Protein AF-0000000087550761 (afdb_homodimer)

Nearest PDB structures (foldseek):
  2ag8-assembly1_A  TM=9.146E-01  e=1.842E-23  Neisseria meningitidis MC58
  3tri-assembly1_B  TM=8.406E-01  e=4.790E-23  Coxiella burnetii
  5bsh-assembly1_D  TM=8.671E-01  e=1.490E-22  Medicago truncatula
  5bse-assembly1_A  TM=8.688E-01  e=3.439E-22  Medicago truncatula
  5bsh-assembly1_G  TM=8.599E-01  e=3.239E-22  Medicago truncatula

Radius of gyration: 27.33 Å; Cα contacts (8 Å, |Δi|>4): 1047; chains: 2; bounding box: 46×81×58 Å

Structure (mmCIF, N/CA/C/O backbone):
data_AF-0000000087550761-model_v1
#
loop_
_entity.id
_entity.type
_entity.pdbx_description
1 polymer 'Pyrroline-5-carboxylate reductase'
#
loop_
_atom_site.group_PDB
_atom_site.id
_atom_site.type_symbol
_atom_site.label_atom_id
_atom_site.label_alt_id
_atom_site.label_comp_id
_atom_site.label_asym_id
_atom_site.label_entity_id
_atom_site.label_seq_id
_atom_site.pdbx_PDB_ins_code
_atom_site.Cartn_x
_atom_site.Cartn_y
_atom_site.Cartn_z
_atom_site.occupancy
_atom_site.B_iso_or_equiv
_atom_site.auth_seq_id
_atom_site.auth_comp_id
_atom_site.auth_asym_id
_atom_site.auth_atom_id
_atom_site.pdbx_PDB_model_num
ATOM 1 N N . MET A 1 1 ? 1.512 35.625 -5.844 1 92 1 MET A N 1
ATOM 2 C CA . MET A 1 1 ? 1.341 35.438 -4.402 1 92 1 MET A CA 1
ATOM 3 C C . MET A 1 1 ? 2.684 35.219 -3.721 1 92 1 MET A C 1
ATOM 5 O O . MET A 1 1 ? 3.557 34.531 -4.277 1 92 1 MET A O 1
ATOM 9 N N . LYS A 1 2 ? 2.885 35.906 -2.559 1 97.19 2 LYS A N 1
ATOM 10 C CA . LYS A 1 2 ? 4.098 35.719 -1.771 1 97.19 2 LYS A CA 1
ATOM 11 C C . LYS A 1 2 ? 3.832 34.781 -0.583 1 97.19 2 LYS A C 1
ATOM 13 O O . LYS A 1 2 ? 2.846 34.969 0.137 1 97.19 2 LYS A O 1
ATOM 18 N N . ILE A 1 3 ? 4.785 33.75 -0.394 1 97.88 3 ILE A N 1
ATOM 19 C CA . ILE A 1 3 ? 4.59 32.781 0.663 1 97.88 3 ILE A CA 1
ATOM 20 C C . ILE A 1 3 ? 5.832 32.719 1.55 1 97.88 3 ILE A C 1
ATOM 22 O O . ILE A 1 3 ? 6.961 32.719 1.052 1 97.88 3 ILE A O 1
ATOM 26 N N . ALA A 1 4 ? 5.574 32.75 2.803 1 97.25 4 ALA A N 1
ATOM 27 C CA . ALA A 1 4 ? 6.641 32.531 3.773 1 97.25 4 ALA A CA 1
ATOM 28 C C . ALA A 1 4 ? 6.418 31.219 4.535 1 97.25 4 ALA A C 1
ATOM 30 O O . ALA A 1 4 ? 5.289 30.922 4.934 1 97.25 4 ALA A O 1
ATOM 31 N N . ILE A 1 5 ? 7.496 30.469 4.699 1 97.44 5 ILE A N 1
ATOM 32 C CA . ILE A 1 5 ? 7.441 29.219 5.445 1 97.44 5 ILE A CA 1
ATOM 33 C C . ILE A 1 5 ? 8.195 29.375 6.766 1 97.44 5 ILE A C 1
ATOM 35 O O . ILE A 1 5 ? 9.414 29.516 6.777 1 97.44 5 ILE A O 1
ATOM 39 N N . LEU A 1 6 ? 7.43 29.391 7.809 1 95.44 6 LEU A N 1
ATOM 40 C CA . LEU A 1 6 ? 8.047 29.375 9.133 1 95.44 6 LEU A CA 1
ATOM 41 C C . LEU A 1 6 ? 8.344 27.938 9.562 1 95.44 6 LEU A C 1
ATOM 43 O O . LEU A 1 6 ? 7.473 27.266 10.125 1 95.44 6 LEU A O 1
ATOM 47 N N . GLY A 1 7 ? 9.531 27.516 9.438 1 94.31 7 GLY A N 1
ATOM 48 C CA . GLY A 1 7 ? 9.938 26.125 9.625 1 94.31 7 GLY A CA 1
ATOM 49 C C . GLY A 1 7 ? 10.336 25.438 8.336 1 94.31 7 GLY A C 1
ATOM 50 O O . GLY A 1 7 ? 9.547 24.688 7.762 1 94.31 7 GLY A O 1
ATOM 51 N N . ALA A 1 8 ? 11.578 25.609 8.008 1 92.38 8 ALA A N 1
ATOM 52 C CA . ALA A 1 8 ? 12.094 25.016 6.773 1 92.38 8 ALA A CA 1
ATOM 53 C C . ALA A 1 8 ? 12.656 23.625 7.027 1 92.38 8 ALA A C 1
ATOM 55 O O . ALA A 1 8 ? 13.805 23.328 6.672 1 92.38 8 ALA A O 1
ATOM 56 N N . GLY A 1 9 ? 11.789 22.812 7.613 1 89.19 9 GLY A N 1
ATOM 57 C CA . GLY A 1 9 ? 12.094 21.406 7.766 1 89.19 9 GLY A CA 1
ATOM 58 C C . GLY A 1 9 ? 11.602 20.562 6.605 1 89.19 9 GLY A C 1
ATOM 59 O O . GLY A 1 9 ? 11.383 21.078 5.508 1 89.19 9 GLY A O 1
ATOM 60 N N . ASN A 1 10 ? 11.438 19.266 6.809 1 86.56 10 ASN A N 1
ATOM 61 C CA . ASN A 1 10 ? 11.055 18.344 5.742 1 86.56 10 ASN A CA 1
ATOM 62 C C . ASN A 1 10 ? 9.711 18.719 5.125 1 86.56 10 ASN A C 1
ATOM 64 O O . ASN A 1 10 ? 9.594 18.859 3.906 1 86.56 10 ASN A O 1
ATOM 68 N N . MET A 1 11 ? 8.75 18.953 5.977 1 90.5 11 MET A N 1
ATOM 69 C CA . MET A 1 11 ? 7.41 19.25 5.477 1 90.5 11 MET A CA 1
ATOM 70 C C . MET A 1 11 ? 7.367 20.625 4.824 1 90.5 11 MET A C 1
ATOM 72 O O . MET A 1 11 ? 6.777 20.797 3.754 1 90.5 11 MET A O 1
ATOM 76 N N . GLY A 1 12 ? 7.961 21.641 5.535 1 94.25 12 GLY A N 1
ATOM 77 C CA . GLY A 1 12 ? 8.008 22.969 4.949 1 94.25 12 GLY A CA 1
ATOM 78 C C . GLY A 1 12 ? 8.688 23 3.594 1 94.25 12 GLY A C 1
ATOM 79 O O . GLY A 1 12 ? 8.188 23.625 2.656 1 94.25 12 GLY A O 1
ATOM 80 N N . LEU A 1 13 ? 9.766 22.328 3.484 1 92.81 13 LEU A N 1
ATOM 81 C CA . LEU A 1 13 ? 10.508 22.297 2.229 1 92.81 13 LEU A CA 1
ATOM 82 C C . LEU A 1 13 ? 9.734 21.5 1.17 1 92.81 13 LEU A C 1
ATOM 84 O O . LEU A 1 13 ? 9.797 21.844 -0.017 1 92.81 13 LEU A O 1
ATOM 88 N N . SER A 1 14 ? 9.07 20.453 1.596 1 91.69 14 SER A N 1
ATOM 89 C CA . SER A 1 14 ? 8.258 19.656 0.676 1 91.69 14 SER A CA 1
ATOM 90 C C . SER A 1 14 ? 7.184 20.516 0.014 1 91.69 14 SER A C 1
ATOM 92 O O . SER A 1 14 ? 7.016 20.469 -1.207 1 91.69 14 SER A O 1
ATOM 94 N N . PHE A 1 15 ? 6.48 21.25 0.789 1 95.19 15 PHE A N 1
ATOM 95 C CA . PHE A 1 15 ? 5.473 22.156 0.25 1 95.19 15 PHE A CA 1
ATOM 96 C C . PHE A 1 15 ? 6.105 23.156 -0.702 1 95.19 15 PHE A C 1
ATOM 98 O O . PHE A 1 15 ? 5.602 23.391 -1.803 1 95.19 15 PHE A O 1
ATOM 105 N N . SER A 1 16 ? 7.211 23.719 -0.283 1 96.25 16 SER A N 1
ATOM 106 C CA . SER A 1 16 ? 7.914 24.703 -1.086 1 96.25 16 SER A CA 1
ATOM 107 C C . SER A 1 16 ? 8.305 24.141 -2.447 1 96.25 16 SER A C 1
ATOM 109 O O . SER A 1 16 ? 8.117 24.797 -3.475 1 96.25 16 SER A O 1
ATOM 111 N N . LYS A 1 17 ? 8.859 22.938 -2.42 1 95 17 LYS A N 1
ATOM 112 C CA . LYS A 1 17 ? 9.25 22.297 -3.666 1 95 17 LYS A CA 1
ATOM 113 C C . LYS A 1 17 ? 8.055 22.125 -4.598 1 95 17 LYS A C 1
ATOM 115 O O . LYS A 1 17 ? 8.156 22.359 -5.805 1 95 17 LYS A O 1
ATOM 120 N N . SER A 1 18 ? 6.996 21.672 -4.039 1 94.75 18 SER A N 1
ATOM 121 C CA . SER A 1 18 ? 5.789 21.453 -4.828 1 94.75 18 SER A CA 1
ATOM 122 C C . SER A 1 18 ? 5.27 22.75 -5.43 1 94.75 18 SER A C 1
ATOM 124 O O . SER A 1 18 ? 4.863 22.797 -6.59 1 94.75 18 SER A O 1
ATOM 126 N N . PHE A 1 19 ? 5.223 23.844 -4.621 1 96.44 19 PHE A N 1
ATOM 127 C CA . PHE A 1 19 ? 4.742 25.141 -5.09 1 96.44 19 PHE A CA 1
ATOM 128 C C . PHE A 1 19 ? 5.555 25.625 -6.285 1 96.44 19 PHE A C 1
ATOM 130 O O . PHE A 1 19 ? 5 26.156 -7.246 1 96.44 19 PHE A O 1
ATOM 137 N N . LEU A 1 20 ? 6.84 25.406 -6.207 1 96.12 20 LEU A N 1
ATOM 138 C CA . LEU A 1 20 ? 7.727 25.844 -7.277 1 96.12 20 LEU A CA 1
ATOM 139 C C . LEU A 1 20 ? 7.609 24.922 -8.492 1 96.12 20 LEU A C 1
ATOM 141 O O . LEU A 1 20 ? 7.57 25.391 -9.625 1 96.12 20 LEU A O 1
ATOM 145 N N . LYS A 1 21 ? 7.566 23.641 -8.227 1 94.5 21 LYS A N 1
ATOM 146 C CA . LYS A 1 21 ? 7.484 22.641 -9.281 1 94.5 21 LYS A CA 1
ATOM 147 C C . LYS A 1 21 ? 6.27 22.875 -10.18 1 94.5 21 LYS A C 1
ATOM 149 O O . LYS A 1 21 ? 6.363 22.766 -11.398 1 94.5 21 LYS A O 1
ATOM 154 N N . TYR A 1 22 ? 5.188 23.219 -9.609 1 94.44 22 TYR A N 1
ATOM 155 C CA . TYR A 1 22 ? 3.951 23.375 -10.367 1 94.44 22 TYR A CA 1
ATOM 156 C C . TYR A 1 22 ? 3.715 24.844 -10.703 1 94.44 22 TYR A C 1
ATOM 158 O O . TYR A 1 22 ? 2.607 25.234 -11.086 1 94.44 22 TYR A O 1
ATOM 166 N N . GLU A 1 23 ? 4.656 25.672 -10.453 1 95.5 23 GLU A N 1
ATOM 167 C CA . GLU A 1 23 ? 4.688 27.078 -10.828 1 95.5 23 GLU A CA 1
ATOM 168 C C . GLU A 1 23 ? 3.529 27.844 -10.195 1 95.5 23 GLU A C 1
ATOM 170 O O . GLU A 1 23 ? 2.904 28.688 -10.852 1 95.5 23 GLU A O 1
ATOM 175 N N . LEU A 1 24 ? 3.232 27.438 -9.016 1 95.62 24 LEU A N 1
ATOM 176 C CA . LEU A 1 24 ? 2.174 28.141 -8.297 1 95.62 24 LEU A CA 1
ATOM 177 C C . LEU A 1 24 ? 2.676 29.484 -7.777 1 95.62 24 LEU A C 1
ATOM 179 O O . LEU A 1 24 ? 1.883 30.406 -7.543 1 95.62 24 LEU A O 1
ATOM 183 N N . ILE A 1 25 ? 3.955 29.578 -7.543 1 96.38 25 ILE A N 1
ATOM 184 C CA . ILE A 1 25 ? 4.621 30.828 -7.195 1 96.38 25 ILE A CA 1
ATOM 185 C C . ILE A 1 25 ? 5.996 30.891 -7.855 1 96.38 25 ILE A C 1
ATOM 187 O O . ILE A 1 25 ? 6.547 29.844 -8.242 1 96.38 25 ILE A O 1
ATOM 191 N N . LYS A 1 26 ? 6.492 32.094 -7.953 1 97.19 26 LYS A N 1
ATOM 192 C CA . LYS A 1 26 ? 7.867 32.25 -8.414 1 97.19 26 LYS A CA 1
ATOM 193 C C . LYS A 1 26 ? 8.859 32.094 -7.262 1 97.19 26 LYS A C 1
ATOM 195 O O . LYS A 1 26 ? 8.523 32.375 -6.105 1 97.19 26 LYS A O 1
ATOM 200 N N . PRO A 1 27 ? 10.078 31.609 -7.613 1 97.75 27 PRO A N 1
ATOM 201 C CA . PRO A 1 27 ? 11.078 31.438 -6.562 1 97.75 27 PRO A CA 1
ATOM 202 C C . PRO A 1 27 ? 11.312 32.688 -5.738 1 97.75 27 PRO A C 1
ATOM 204 O O . PRO A 1 27 ? 11.516 32.625 -4.523 1 97.75 27 PRO A O 1
ATOM 207 N N . GLU A 1 28 ? 11.164 33.875 -6.375 1 97.44 28 GLU A N 1
ATOM 208 C CA . GLU A 1 28 ? 11.422 35.156 -5.707 1 97.44 28 GLU A CA 1
ATOM 209 C C . GLU A 1 28 ? 10.312 35.5 -4.711 1 97.44 28 GLU A C 1
ATOM 211 O O . GLU A 1 28 ? 10.477 36.375 -3.859 1 97.44 28 GLU A O 1
ATOM 216 N N . ASN A 1 29 ? 9.25 34.719 -4.859 1 98.06 29 ASN A N 1
ATOM 217 C CA . ASN A 1 29 ? 8.102 34.969 -3.992 1 98.06 29 ASN A CA 1
ATOM 218 C C . ASN A 1 29 ? 8.039 33.969 -2.836 1 98.06 29 ASN A C 1
ATOM 220 O O . ASN A 1 29 ? 7.039 33.906 -2.125 1 98.06 29 ASN A O 1
ATOM 224 N N . LEU A 1 30 ? 9.078 33.25 -2.652 1 98.12 30 LEU A N 1
ATOM 225 C CA . LEU A 1 30 ? 9.188 32.25 -1.58 1 98.12 30 LEU A CA 1
ATOM 226 C C . LEU A 1 30 ? 10.227 32.688 -0.553 1 98.12 30 LEU A C 1
ATOM 228 O O . LEU A 1 30 ? 11.359 33.031 -0.914 1 98.12 30 LEU A O 1
ATOM 232 N N . HIS A 1 31 ? 9.781 32.75 0.681 1 97.5 31 HIS A N 1
ATOM 233 C CA . HIS A 1 31 ? 10.664 33.062 1.802 1 97.5 31 HIS A CA 1
ATOM 234 C C . HIS A 1 31 ? 10.719 31.906 2.793 1 97.5 31 HIS A C 1
ATOM 236 O O . HIS A 1 31 ? 9.711 31.578 3.414 1 97.5 31 HIS A O 1
ATOM 242 N N . LEU A 1 32 ? 11.906 31.297 2.91 1 97.25 32 LEU A N 1
ATOM 243 C CA . LEU A 1 32 ? 12.109 30.156 3.807 1 97.25 32 LEU A CA 1
ATOM 244 C C . LEU A 1 32 ? 12.797 30.594 5.094 1 97.25 32 LEU A C 1
ATOM 246 O O . LEU A 1 32 ? 13.875 31.188 5.055 1 97.25 32 LEU A O 1
ATOM 250 N N . ILE A 1 33 ? 12.156 30.281 6.172 1 95.62 33 ILE A N 1
ATOM 251 C CA . ILE A 1 33 ? 12.664 30.703 7.477 1 95.62 33 ILE A CA 1
ATOM 252 C C . ILE A 1 33 ? 13.055 29.469 8.297 1 95.62 33 ILE A C 1
ATOM 254 O O . ILE A 1 33 ? 12.242 28.562 8.492 1 95.62 33 ILE A O 1
ATOM 258 N N . THR A 1 34 ? 14.281 29.391 8.781 1 94.25 34 THR A N 1
ATOM 259 C CA . THR A 1 34 ? 14.789 28.25 9.531 1 94.25 34 THR A CA 1
ATOM 260 C C . THR A 1 34 ? 15.312 28.688 10.898 1 94.25 34 THR A C 1
ATOM 262 O O . THR A 1 34 ? 15.586 29.875 11.109 1 94.25 34 THR A O 1
ATOM 265 N N . ARG A 1 35 ? 15.266 27.719 11.844 1 88 35 ARG A N 1
ATOM 266 C CA . ARG A 1 35 ? 15.844 28 13.156 1 88 35 ARG A CA 1
ATOM 267 C C . ARG A 1 35 ? 17.359 27.797 13.148 1 88 35 ARG A C 1
ATOM 269 O O . ARG A 1 35 ? 18.078 28.391 13.945 1 88 35 ARG A O 1
ATOM 276 N N . ASN A 1 36 ? 17.703 26.969 12.273 1 87.06 36 ASN A N 1
ATOM 277 C CA . ASN A 1 36 ? 19.094 26.547 12.258 1 87.06 36 ASN A CA 1
ATOM 278 C C . ASN A 1 36 ? 19.875 27.25 11.156 1 87.06 36 ASN A C 1
ATOM 280 O O . ASN A 1 36 ? 19.75 26.906 9.977 1 87.06 36 ASN A O 1
ATOM 284 N N . LYS A 1 37 ? 20.906 28 11.57 1 89.5 37 LYS A N 1
ATOM 285 C CA . LYS A 1 37 ? 21.734 28.734 10.617 1 89.5 37 LYS A CA 1
ATOM 286 C C . LYS A 1 37 ? 22.547 27.766 9.742 1 89.5 37 LYS A C 1
ATOM 288 O O . LYS A 1 37 ? 22.844 28.078 8.586 1 89.5 37 LYS A O 1
ATOM 293 N N . SER A 1 38 ? 22.828 26.641 10.328 1 90.88 38 SER A N 1
ATOM 294 C CA . SER A 1 38 ? 23.688 25.688 9.633 1 90.88 38 SER A CA 1
ATOM 295 C C . SER A 1 38 ? 22.984 25.078 8.43 1 90.88 38 SER A C 1
ATOM 297 O O . SER A 1 38 ? 23.641 24.516 7.539 1 90.88 38 SER A O 1
ATOM 299 N N . LYS A 1 39 ? 21.688 25.234 8.359 1 91.12 39 LYS A N 1
ATOM 300 C CA . LYS A 1 39 ? 20.938 24.625 7.266 1 91.12 39 LYS A CA 1
ATOM 301 C C . LYS A 1 39 ? 20.766 25.609 6.105 1 91.12 39 LYS A C 1
ATOM 303 O O . LYS A 1 39 ? 20.328 25.219 5.02 1 91.12 39 LYS A O 1
ATOM 308 N N . ILE A 1 40 ? 21.172 26.859 6.258 1 93.38 40 ILE A N 1
ATOM 309 C CA . ILE A 1 40 ? 20.891 27.922 5.293 1 93.38 40 ILE A CA 1
ATOM 310 C C . ILE A 1 40 ? 21.578 27.609 3.967 1 93.38 40 ILE A C 1
ATOM 312 O O . ILE A 1 40 ? 20.953 27.719 2.902 1 93.38 40 ILE A O 1
ATOM 316 N N . SER A 1 41 ? 22.781 27.188 4.086 1 93.75 41 SER A N 1
ATOM 317 C CA . SER A 1 41 ? 23.531 26.906 2.869 1 93.75 41 SER A CA 1
ATOM 318 C C . SER A 1 41 ? 22.875 25.781 2.068 1 93.75 41 SER A C 1
ATOM 320 O O . SER A 1 41 ? 22.703 25.906 0.853 1 93.75 41 SER A O 1
ATOM 322 N N . LYS A 1 42 ? 22.531 24.75 2.711 1 93.81 42 LYS A N 1
ATOM 323 C CA . LYS A 1 42 ? 21.906 23.609 2.053 1 93.81 42 LYS A CA 1
ATOM 324 C C . LYS A 1 42 ? 20.562 23.984 1.44 1 93.81 42 LYS A C 1
ATOM 326 O O . LYS A 1 42 ? 20.266 23.609 0.31 1 93.81 42 LYS A O 1
ATOM 331 N N . ILE A 1 43 ? 19.766 24.734 2.164 1 95.56 43 ILE A N 1
ATOM 332 C CA . ILE A 1 43 ? 18.453 25.156 1.692 1 95.56 43 ILE A CA 1
ATOM 333 C C . ILE A 1 43 ? 18.609 26.078 0.484 1 95.56 43 ILE A C 1
ATOM 335 O O . ILE A 1 43 ? 17.844 25.984 -0.481 1 95.56 43 ILE A O 1
ATOM 339 N N . SER A 1 44 ? 19.594 26.969 0.565 1 95.31 44 SER A N 1
ATOM 340 C CA . SER A 1 44 ? 19.844 27.922 -0.52 1 95.31 44 SER A CA 1
ATOM 341 C C . SER A 1 44 ? 20.203 27.188 -1.811 1 95.31 44 SER A C 1
ATOM 343 O O . SER A 1 44 ? 19.859 27.641 -2.904 1 95.31 44 SER A O 1
ATOM 345 N N . GLU A 1 45 ? 20.922 26.109 -1.646 1 95.31 45 GLU A N 1
ATOM 346 C CA . GLU A 1 45 ? 21.297 25.297 -2.805 1 95.31 45 GLU A CA 1
ATOM 347 C C . GLU A 1 45 ? 20.062 24.656 -3.438 1 95.31 45 GLU A C 1
ATOM 349 O O . GLU A 1 45 ? 19.969 24.547 -4.66 1 95.31 45 GLU A O 1
ATOM 354 N N . GLU A 1 46 ? 19.156 24.297 -2.619 1 94.31 46 GLU A N 1
ATOM 355 C CA . GLU A 1 46 ? 17.969 23.594 -3.088 1 94.31 46 GLU A CA 1
ATOM 356 C C . GLU A 1 46 ? 16.922 24.578 -3.627 1 94.31 46 GLU A C 1
ATOM 358 O O . GLU A 1 46 ? 16.109 24.219 -4.484 1 94.31 46 GLU A O 1
ATOM 363 N N . PHE A 1 47 ? 16.922 25.734 -3.107 1 96.81 47 PHE A N 1
ATOM 364 C CA . PHE A 1 47 ? 15.938 26.734 -3.484 1 96.81 47 PHE A CA 1
ATOM 365 C C . PHE A 1 47 ? 16.625 28.016 -3.949 1 96.81 47 PHE A C 1
ATOM 367 O O . PHE A 1 47 ? 16.469 29.078 -3.332 1 96.81 47 PHE A O 1
ATOM 374 N N . PRO A 1 48 ? 17.141 27.844 -5.191 1 94.19 48 PRO A N 1
ATOM 375 C CA . PRO A 1 48 ? 17.844 29.047 -5.688 1 94.19 48 PRO A CA 1
ATOM 376 C C . PRO A 1 48 ? 16.906 30.219 -5.945 1 94.19 48 PRO A C 1
ATOM 378 O O . PRO A 1 48 ? 15.789 30.016 -6.441 1 94.19 48 PRO A O 1
ATOM 381 N N . LYS A 1 49 ? 17.141 31.453 -5.562 1 95.81 49 LYS A N 1
ATOM 382 C CA . LYS A 1 49 ? 16.438 32.719 -5.812 1 95.81 49 LYS A CA 1
ATOM 383 C C . LYS A 1 49 ? 15.383 33 -4.738 1 95.81 49 LYS A C 1
ATOM 385 O O . LYS A 1 49 ? 14.75 34.031 -4.734 1 95.81 49 LYS A O 1
ATOM 390 N N . SER A 1 50 ? 15.156 31.969 -3.893 1 97.25 50 SER A N 1
ATOM 391 C CA . SER A 1 50 ? 14.258 32.188 -2.764 1 97.25 50 SER A CA 1
ATOM 392 C C . SER A 1 50 ? 14.984 32.875 -1.611 1 97.25 50 SER A C 1
ATOM 394 O O . SER A 1 50 ? 16.203 32.75 -1.468 1 97.25 50 SER A O 1
ATOM 396 N N . LYS A 1 51 ? 14.242 33.594 -0.885 1 96.31 51 LYS A N 1
ATOM 397 C CA . LYS A 1 51 ? 14.82 34.219 0.298 1 96.31 51 LYS A CA 1
ATOM 398 C C . LYS A 1 51 ? 14.906 33.25 1.46 1 96.31 51 LYS A C 1
ATOM 400 O O . LYS A 1 51 ? 13.977 32.469 1.7 1 96.31 51 LYS A O 1
ATOM 405 N N . ILE A 1 52 ? 16.062 33.219 2.066 1 96.06 52 ILE A N 1
ATOM 406 C CA . ILE A 1 52 ? 16.266 32.344 3.229 1 96.06 52 ILE A CA 1
ATOM 407 C C . ILE A 1 52 ? 16.75 33.188 4.414 1 96.06 52 ILE A C 1
ATOM 409 O O . ILE A 1 52 ? 17.672 33.969 4.281 1 96.06 52 ILE A O 1
ATOM 413 N N . SER A 1 53 ? 16.062 33.062 5.527 1 94.19 53 SER A N 1
ATOM 414 C CA . SER A 1 53 ? 16.453 33.812 6.73 1 94.19 53 SER A CA 1
ATOM 415 C C . SER A 1 53 ? 16.297 32.938 7.973 1 94.19 53 SER A C 1
ATOM 417 O O . SER A 1 53 ? 15.648 31.891 7.934 1 94.19 53 SER A O 1
ATOM 419 N N . THR A 1 54 ? 16.953 33.375 8.984 1 93.06 54 THR A N 1
ATOM 420 C CA . THR A 1 54 ? 16.688 32.781 10.289 1 93.06 54 THR A CA 1
ATOM 421 C C . THR A 1 54 ? 15.523 33.5 10.969 1 93.06 54 THR A C 1
ATOM 423 O O . THR A 1 54 ? 15.211 34.625 10.648 1 93.06 54 THR A O 1
ATOM 426 N N . PHE A 1 55 ? 14.961 32.75 11.859 1 89.69 55 PHE A N 1
ATOM 427 C CA . PHE A 1 55 ? 13.797 33.281 12.578 1 89.69 55 PHE A CA 1
ATOM 428 C C . PHE A 1 55 ? 14.117 34.594 13.273 1 89.69 55 PHE A C 1
ATOM 430 O O . PHE A 1 55 ? 13.312 35.531 13.258 1 89.69 55 PHE A O 1
ATOM 437 N N . GLU A 1 56 ? 15.32 34.75 13.797 1 87 56 GLU A N 1
ATOM 438 C CA . GLU A 1 56 ? 15.727 35.906 14.602 1 87 56 GLU A CA 1
ATOM 439 C C . GLU A 1 56 ? 15.938 37.156 13.727 1 87 56 GLU A C 1
ATOM 441 O O . GLU A 1 56 ? 15.844 38.281 14.203 1 87 56 GLU A O 1
ATOM 446 N N . GLU A 1 57 ? 16.094 36.938 12.547 1 89 57 GLU A N 1
ATOM 447 C CA . GLU A 1 57 ? 16.453 38.031 11.641 1 89 57 GLU A CA 1
ATOM 448 C C . GLU A 1 57 ? 15.195 38.688 11.062 1 89 57 GLU A C 1
ATOM 450 O O . GLU A 1 57 ? 15.281 39.75 10.43 1 89 57 GLU A O 1
ATOM 455 N N . ILE A 1 58 ? 14.109 38.125 11.336 1 90.06 58 ILE A N 1
ATOM 456 C CA . ILE A 1 58 ? 12.906 38.594 10.641 1 90.06 58 ILE A CA 1
ATOM 457 C C . ILE A 1 58 ? 12.297 39.75 11.406 1 90.06 58 ILE A C 1
ATOM 459 O O . ILE A 1 58 ? 11.945 39.625 12.586 1 90.06 58 ILE A O 1
ATOM 463 N N . GLU A 1 59 ? 12.125 40.875 10.75 1 87.69 59 GLU A N 1
ATOM 464 C CA . GLU A 1 59 ? 11.492 42.031 11.336 1 87.69 59 GLU A CA 1
ATOM 465 C C . GLU A 1 59 ? 10.156 42.344 10.664 1 87.69 59 GLU A C 1
ATOM 467 O O . GLU A 1 59 ? 9.297 43 11.242 1 87.69 59 GLU A O 1
ATOM 472 N N . ASP A 1 60 ? 10.133 41.969 9.477 1 88.88 60 ASP A N 1
ATOM 473 C CA . ASP A 1 60 ? 8.914 42.125 8.695 1 88.88 60 ASP A CA 1
ATOM 474 C C . ASP A 1 60 ? 8.719 40.969 7.711 1 88.88 60 ASP A C 1
ATOM 476 O O . ASP A 1 60 ? 9.688 40.5 7.121 1 88.88 60 ASP A O 1
ATOM 480 N N . LEU A 1 61 ? 7.531 40.531 7.734 1 89.81 61 LEU A N 1
ATOM 481 C CA . LEU A 1 61 ? 7.238 39.406 6.84 1 89.81 61 LEU A CA 1
ATOM 482 C C . LEU A 1 61 ? 6.305 39.844 5.715 1 89.81 61 LEU A C 1
ATOM 484 O O . LEU A 1 61 ? 5.09 39.938 5.91 1 89.81 61 LEU A O 1
ATOM 488 N N . ASP A 1 62 ? 6.859 40.125 4.57 1 90.94 62 ASP A N 1
ATOM 489 C CA . ASP A 1 62 ? 6.086 40.5 3.395 1 90.94 62 ASP A CA 1
ATOM 490 C C . ASP A 1 62 ? 5.578 39.281 2.648 1 90.94 62 ASP A C 1
ATOM 492 O O . ASP A 1 62 ? 6.145 38.875 1.627 1 90.94 62 ASP A O 1
ATOM 496 N N . ALA A 1 63 ? 4.559 38.656 3.127 1 95.81 63 ALA A N 1
ATOM 497 C CA . ALA A 1 63 ? 3.959 37.469 2.541 1 95.81 63 ALA A CA 1
ATOM 498 C C . ALA A 1 63 ? 2.436 37.5 2.602 1 95.81 63 ALA A C 1
ATOM 500 O O . ALA A 1 63 ? 1.868 38.094 3.529 1 95.81 63 ALA A O 1
ATOM 501 N N . ASN A 1 64 ? 1.799 37.031 1.575 1 96.69 64 ASN A N 1
ATOM 502 C CA . ASN A 1 64 ? 0.347 36.875 1.582 1 96.69 64 ASN A CA 1
ATOM 503 C C . ASN A 1 64 ? -0.095 35.688 2.439 1 96.69 64 ASN A C 1
ATOM 505 O O . ASN A 1 64 ? -1.161 35.719 3.057 1 96.69 64 ASN A O 1
ATOM 509 N N . LEU A 1 65 ? 0.702 34.688 2.432 1 97.62 65 LEU A N 1
ATOM 510 C CA . LEU A 1 65 ? 0.452 33.469 3.172 1 97.62 65 LEU A CA 1
ATOM 511 C C . LEU A 1 65 ? 1.67 33.062 4 1 97.62 65 LEU A C 1
ATOM 513 O O . LEU A 1 65 ? 2.795 33.062 3.494 1 97.62 65 LEU A O 1
ATOM 517 N N . VAL A 1 66 ? 1.424 32.844 5.25 1 97.31 66 VAL A N 1
ATOM 518 C CA . VAL A 1 66 ? 2.455 32.312 6.141 1 97.31 66 VAL A CA 1
ATOM 519 C C . VAL A 1 66 ? 2.121 30.875 6.535 1 97.31 66 VAL A C 1
ATOM 521 O O . VAL A 1 66 ? 1.066 30.609 7.121 1 97.31 66 VAL A O 1
ATOM 524 N N . ILE A 1 67 ? 2.996 29.953 6.188 1 98 67 ILE A N 1
ATOM 525 C CA . ILE A 1 67 ? 2.812 28.547 6.547 1 98 67 ILE A CA 1
ATOM 526 C C . ILE A 1 67 ? 3.629 28.219 7.793 1 98 67 ILE A C 1
ATOM 528 O O . ILE A 1 67 ? 4.848 28.406 7.812 1 98 67 ILE A O 1
ATOM 532 N N . ILE A 1 68 ? 2.945 27.812 8.781 1 97.5 68 ILE A N 1
ATOM 533 C CA . ILE A 1 68 ? 3.615 27.406 10.008 1 97.5 68 ILE A CA 1
ATOM 534 C C . ILE A 1 68 ? 3.906 25.906 9.953 1 97.5 68 ILE A C 1
ATOM 536 O O . ILE A 1 68 ? 2.996 25.078 10.094 1 97.5 68 ILE A O 1
ATOM 540 N N . ALA A 1 69 ? 5.145 25.594 9.828 1 96.38 69 ALA A N 1
ATOM 541 C CA . ALA A 1 69 ? 5.586 24.203 9.664 1 96.38 69 ALA A CA 1
ATOM 542 C C . ALA A 1 69 ? 6.633 23.828 10.703 1 96.38 69 ALA A C 1
ATOM 544 O O . ALA A 1 69 ? 7.66 23.234 10.375 1 96.38 69 ALA A O 1
ATOM 545 N N . VAL A 1 70 ? 6.414 24.172 11.938 1 93.81 70 VAL A N 1
ATOM 546 C CA . VAL A 1 70 ? 7.297 23.797 13.039 1 93.81 70 VAL A CA 1
ATOM 547 C C . VAL A 1 70 ? 6.684 22.641 13.82 1 93.81 70 VAL A C 1
ATOM 549 O O . VAL A 1 70 ? 5.512 22.297 13.633 1 93.81 70 VAL A O 1
ATOM 552 N N . LYS A 1 71 ? 7.457 22 14.648 1 90.69 71 LYS A N 1
ATOM 553 C CA . LYS A 1 71 ? 6.906 20.984 15.539 1 90.69 71 LYS A CA 1
ATOM 554 C C . LYS A 1 71 ? 5.922 21.609 16.531 1 90.69 71 LYS A C 1
ATOM 556 O O . LYS A 1 71 ? 6.137 22.719 17.016 1 90.69 71 LYS A O 1
ATOM 561 N N . PRO A 1 72 ? 4.902 20.844 16.859 1 93.38 72 PRO A N 1
ATOM 562 C CA . PRO A 1 72 ? 3.902 21.391 17.781 1 93.38 72 PRO A CA 1
ATOM 563 C C . PRO A 1 72 ? 4.508 21.844 19.094 1 93.38 72 PRO A C 1
ATOM 565 O O . PRO A 1 72 ? 4.125 22.891 19.625 1 93.38 72 PRO A O 1
ATOM 568 N N . GLN A 1 73 ? 5.5 21.172 19.547 1 89.69 73 GLN A N 1
ATOM 569 C CA . GLN A 1 73 ? 6.109 21.484 20.844 1 89.69 73 GLN A CA 1
ATOM 570 C C . GLN A 1 73 ? 6.898 22.781 20.781 1 89.69 73 GLN A C 1
ATOM 572 O O . GLN A 1 73 ? 7.16 23.406 21.812 1 89.69 73 GLN A O 1
ATOM 577 N N . ASP A 1 74 ? 7.25 23.172 19.625 1 91.44 74 ASP A N 1
ATOM 578 C CA . ASP A 1 74 ? 8.07 24.375 19.438 1 91.44 74 ASP A CA 1
ATOM 579 C C . ASP A 1 74 ? 7.199 25.594 19.172 1 91.44 74 ASP A C 1
ATOM 581 O O . ASP A 1 74 ? 7.688 26.734 19.188 1 91.44 74 ASP A O 1
ATOM 585 N N . PHE A 1 75 ? 5.914 25.438 18.984 1 94.94 75 PHE A N 1
ATOM 586 C CA . PHE A 1 75 ? 5.051 26.5 18.484 1 94.94 75 PHE A CA 1
ATOM 587 C C . PHE A 1 75 ? 4.93 27.625 19.516 1 94.94 75 PHE A C 1
ATOM 589 O O . PHE A 1 75 ? 4.961 28.797 19.172 1 94.94 75 PHE A O 1
ATOM 596 N N . SER A 1 76 ? 4.73 27.266 20.766 1 94.06 76 SER A N 1
ATOM 597 C CA . SER A 1 76 ? 4.59 28.281 21.797 1 94.06 76 SER A CA 1
ATOM 598 C C . SER A 1 76 ? 5.797 29.219 21.828 1 94.06 76 SER A C 1
ATOM 600 O O . SER A 1 76 ? 5.641 30.438 21.953 1 94.06 76 SER A O 1
ATOM 602 N N . TYR A 1 77 ? 6.926 28.578 21.75 1 92.81 77 TYR A N 1
ATOM 603 C CA . TYR A 1 77 ? 8.148 29.375 21.719 1 92.81 77 TYR A CA 1
ATOM 604 C C . TYR A 1 77 ? 8.18 30.281 20.5 1 92.81 77 TYR A C 1
ATOM 606 O O . TYR A 1 77 ? 8.508 31.469 20.594 1 92.81 77 TYR A O 1
ATOM 614 N N . VAL A 1 78 ? 7.852 29.766 19.344 1 93.19 78 VAL A N 1
ATOM 615 C CA . VAL A 1 78 ? 7.844 30.531 18.094 1 93.19 78 VAL A CA 1
ATOM 616 C C . VAL A 1 78 ? 6.863 31.688 18.203 1 93.19 78 VAL A C 1
ATOM 618 O O . VAL A 1 78 ? 7.211 32.844 17.906 1 93.19 78 VAL A O 1
ATOM 621 N N . ALA A 1 79 ? 5.707 31.469 18.688 1 94.62 79 ALA A N 1
ATOM 622 C CA . ALA A 1 79 ? 4.652 32.469 18.781 1 94.62 79 ALA A CA 1
ATOM 623 C C . ALA A 1 79 ? 5.062 33.594 19.734 1 94.62 79 ALA A C 1
ATOM 625 O O . ALA A 1 79 ? 4.762 34.781 19.469 1 94.62 79 ALA A O 1
ATOM 626 N N . LYS A 1 80 ? 5.805 33.281 20.75 1 93.06 80 LYS A N 1
ATOM 627 C CA . LYS A 1 80 ? 6.199 34.25 21.766 1 93.06 80 LYS A CA 1
ATOM 628 C C . LYS A 1 80 ? 7.359 35.125 21.281 1 93.06 80 LYS A C 1
ATOM 630 O O . LYS A 1 80 ? 7.578 36.219 21.781 1 93.06 80 LYS A O 1
ATOM 635 N N . ASN A 1 81 ? 8.047 34.562 20.312 1 91.69 81 ASN A N 1
ATOM 636 C CA . ASN A 1 81 ? 9.266 35.25 19.922 1 91.69 81 ASN A CA 1
ATOM 637 C C . ASN A 1 81 ? 9.141 35.844 18.516 1 91.69 81 ASN A C 1
ATOM 639 O O . ASN A 1 81 ? 10.141 36.25 17.922 1 91.69 81 ASN A O 1
ATOM 643 N N . ILE A 1 82 ? 7.992 35.75 18.016 1 88.94 82 ILE A N 1
ATOM 644 C CA . ILE A 1 82 ? 7.746 36.438 16.766 1 88.94 82 ILE A CA 1
ATOM 645 C C . ILE A 1 82 ? 7.832 37.938 16.984 1 88.94 82 ILE A C 1
ATOM 647 O O . ILE A 1 82 ? 7.148 38.5 17.844 1 88.94 82 ILE A O 1
ATOM 651 N N . ASN A 1 83 ? 8.688 38.625 16.141 1 85.06 83 ASN A N 1
ATOM 652 C CA . ASN A 1 83 ? 8.938 40.031 16.359 1 85.06 83 ASN A CA 1
ATOM 653 C C . ASN A 1 83 ? 8.398 40.875 15.195 1 85.06 83 ASN A C 1
ATOM 655 O O . ASN A 1 83 ? 8.891 41.969 14.945 1 85.06 83 ASN A O 1
ATOM 659 N N . PHE A 1 84 ? 7.52 40.312 14.461 1 87.44 84 PHE A N 1
ATOM 660 C CA . PHE A 1 84 ? 6.891 41.031 13.359 1 87.44 84 PHE A CA 1
ATOM 661 C C . PHE A 1 84 ? 5.371 40.906 13.438 1 87.44 84 PHE A C 1
ATOM 663 O O . PHE A 1 84 ? 4.84 39.906 13.875 1 87.44 84 PHE A O 1
ATOM 670 N N . PRO A 1 85 ? 4.77 41.969 12.984 1 87 85 PRO A N 1
ATOM 671 C CA . PRO A 1 85 ? 3.305 41.938 12.992 1 87 85 PRO A CA 1
ATOM 672 C C . PRO A 1 85 ? 2.734 41.188 11.789 1 87 85 PRO A C 1
ATOM 674 O O . PRO A 1 85 ? 3.305 41.219 10.703 1 87 85 PRO A O 1
ATOM 677 N N . PHE A 1 86 ? 1.61 40.5 12.07 1 92.38 86 PHE A N 1
ATOM 678 C CA . PHE A 1 86 ? 0.832 39.938 10.969 1 92.38 86 PHE A CA 1
ATOM 679 C C . PHE A 1 86 ? -0.097 41 10.391 1 92.38 86 PHE A C 1
ATOM 681 O O . PHE A 1 86 ? -0.724 41.781 11.133 1 92.38 86 PHE A O 1
ATOM 688 N N . ARG A 1 87 ? -0.053 41.094 9.141 1 92.06 87 ARG A N 1
ATOM 689 C CA . ARG A 1 87 ? -0.935 42.031 8.477 1 92.06 87 ARG A CA 1
ATOM 690 C C . ARG A 1 87 ? -2.361 41.5 8.398 1 92.06 87 ARG A C 1
ATOM 692 O O . ARG A 1 87 ? -2.574 40.281 8.375 1 92.06 87 ARG A O 1
ATOM 699 N N . GLU A 1 88 ? -3.309 42.406 8.32 1 90.94 88 GLU A N 1
ATOM 700 C CA . GLU A 1 88 ? -4.73 42.062 8.398 1 90.94 88 GLU A CA 1
ATOM 701 C C . GLU A 1 88 ? -5.129 41.062 7.32 1 90.94 88 GLU A C 1
ATOM 703 O O . GLU A 1 88 ? -5.93 40.156 7.57 1 90.94 88 GLU A O 1
ATOM 708 N N . ASN A 1 89 ? -4.598 41.156 6.156 1 90.75 89 ASN A N 1
ATOM 709 C CA . ASN A 1 89 ? -5.043 40.312 5.043 1 90.75 89 ASN A CA 1
ATOM 710 C C . ASN A 1 89 ? -4.145 39.094 4.863 1 90.75 89 ASN A C 1
ATOM 712 O O . ASN A 1 89 ? -4.375 38.281 3.971 1 90.75 89 ASN A O 1
ATOM 716 N N . GLN A 1 90 ? -3.186 38.969 5.719 1 95.06 90 GLN A N 1
ATOM 717 C CA . GLN A 1 90 ? -2.289 37.812 5.645 1 95.06 90 GLN A CA 1
ATOM 718 C C . GLN A 1 90 ? -2.977 36.562 6.141 1 95.06 90 GLN A C 1
ATOM 720 O O . GLN A 1 90 ? -3.705 36.594 7.137 1 95.06 90 GLN A O 1
ATOM 725 N N . MET A 1 91 ? -2.789 35.469 5.406 1 97.12 91 MET A N 1
ATOM 726 C CA . MET A 1 91 ? -3.35 34.188 5.805 1 97.12 91 MET A CA 1
ATOM 727 C C . MET A 1 91 ? -2.297 33.312 6.496 1 97.12 91 MET A C 1
ATOM 729 O O . MET A 1 91 ? -1.113 33.406 6.16 1 97.12 91 MET A O 1
ATOM 733 N N . ILE A 1 92 ? -2.781 32.531 7.449 1 98 92 ILE A N 1
ATOM 734 C CA . ILE A 1 92 ? -1.913 31.594 8.125 1 98 92 ILE A CA 1
ATOM 735 C C . ILE A 1 92 ? -2.373 30.156 7.82 1 98 92 ILE A C 1
ATOM 737 O O . ILE A 1 92 ? -3.557 29.844 7.949 1 98 92 ILE A O 1
ATOM 741 N N . LEU A 1 93 ? -1.493 29.359 7.32 1 98.5 93 LEU A N 1
ATOM 742 C CA . LEU A 1 93 ? -1.719 27.938 7.141 1 98.5 93 LEU A CA 1
ATOM 743 C C . LEU A 1 93 ? -0.844 27.125 8.094 1 98.5 93 LEU A C 1
ATOM 745 O O . LEU A 1 93 ? 0.385 27.172 8.008 1 98.5 93 LEU A O 1
ATOM 749 N N . SER A 1 94 ? -1.453 26.484 8.984 1 98.38 94 SER A N 1
ATOM 750 C CA . SER A 1 94 ? -0.711 25.609 9.898 1 98.38 94 SER A CA 1
ATOM 751 C C . SER A 1 94 ? -0.759 24.156 9.453 1 98.38 94 SER A C 1
ATOM 753 O O . SER A 1 94 ? -1.831 23.641 9.141 1 98.38 94 SER A O 1
ATOM 755 N N . ILE A 1 95 ? 0.386 23.531 9.469 1 97.19 95 ILE A N 1
ATOM 756 C CA . ILE A 1 95 ? 0.422 22.094 9.18 1 97.19 95 ILE A CA 1
ATOM 757 C C . ILE A 1 95 ? 0.948 21.344 10.398 1 97.19 95 ILE A C 1
ATOM 759 O O . ILE A 1 95 ? 1.555 20.281 10.258 1 97.19 95 ILE A O 1
ATOM 763 N N . MET A 1 96 ? 0.781 21.938 11.594 1 95.12 96 MET A N 1
ATOM 764 C CA . MET A 1 96 ? 1.228 21.328 12.844 1 95.12 96 MET A CA 1
ATOM 765 C C . MET A 1 96 ? 0.207 20.312 13.352 1 95.12 96 MET A C 1
ATOM 767 O O . MET A 1 96 ? -1 20.547 13.273 1 95.12 96 MET A O 1
ATOM 771 N N . ALA A 1 97 ? 0.712 19.234 13.898 1 93.5 97 ALA A N 1
ATOM 772 C CA . ALA A 1 97 ? -0.155 18.234 14.516 1 93.5 97 ALA A CA 1
ATOM 773 C C . ALA A 1 97 ? -0.718 18.734 15.844 1 93.5 97 ALA A C 1
ATOM 775 O O . ALA A 1 97 ? 0.019 19.266 16.672 1 93.5 97 ALA A O 1
ATOM 776 N N . GLY A 1 98 ? -2.012 18.703 15.961 1 94.5 98 GLY A N 1
ATOM 777 C CA . GLY A 1 98 ? -2.648 18.812 17.266 1 94.5 98 GLY A CA 1
ATOM 778 C C . GLY A 1 98 ? -2.943 20.234 17.688 1 94.5 98 GLY A C 1
ATOM 779 O O . GLY A 1 98 ? -3.682 20.469 18.641 1 94.5 98 GLY A O 1
ATOM 780 N N . ILE A 1 99 ? -2.373 21.281 17.016 1 96.19 99 ILE A N 1
ATOM 781 C CA . ILE A 1 99 ? -2.564 22.672 17.422 1 96.19 99 ILE A CA 1
ATOM 782 C C . ILE A 1 99 ? -3.83 23.234 16.781 1 96.19 99 ILE A C 1
ATOM 784 O O . ILE A 1 99 ? -3.881 23.422 15.562 1 96.19 99 ILE A O 1
ATOM 788 N N . LYS A 1 100 ? -4.777 23.594 17.547 1 97.44 100 LYS A N 1
ATOM 789 C CA . LYS A 1 100 ? -6.086 24 17.062 1 97.44 100 LYS A CA 1
ATOM 790 C C . LYS A 1 100 ? -6.043 25.438 16.531 1 97.44 100 LYS A C 1
ATOM 792 O O . LYS A 1 100 ? -5.156 26.203 16.875 1 97.44 100 LYS A O 1
ATOM 797 N N . ILE A 1 101 ? -7.023 25.719 15.766 1 98 101 ILE A N 1
ATOM 798 C CA . ILE A 1 101 ? -7.156 27.031 15.148 1 98 101 ILE A CA 1
ATOM 799 C C . ILE A 1 101 ? -7.23 28.109 16.219 1 98 101 ILE A C 1
ATOM 801 O O . ILE A 1 101 ? -6.516 29.125 16.156 1 98 101 ILE A O 1
ATOM 805 N N . GLU A 1 102 ? -8.039 27.891 17.219 1 97.69 102 GLU A N 1
ATOM 806 C CA . GLU A 1 102 ? -8.234 28.875 18.266 1 97.69 102 GLU A CA 1
ATOM 807 C C . GLU A 1 102 ? -6.922 29.203 18.969 1 97.69 102 GLU A C 1
ATOM 809 O O . GLU A 1 102 ? -6.641 30.375 19.25 1 97.69 102 GLU A O 1
ATOM 814 N N . LYS A 1 103 ? -6.168 28.203 19.266 1 97 103 LYS A N 1
ATOM 815 C CA . LYS A 1 103 ? -4.879 28.406 19.922 1 97 103 LYS A CA 1
ATOM 816 C C . LYS A 1 103 ? -3.943 29.234 19.047 1 97 103 LYS A C 1
ATOM 818 O O . LYS A 1 103 ? -3.252 30.125 19.531 1 97 103 LYS A O 1
ATOM 823 N N . ILE A 1 104 ? -3.896 28.938 17.766 1 97.69 104 ILE A N 1
ATOM 824 C CA . ILE A 1 104 ? -3.057 29.672 16.828 1 97.69 104 ILE A CA 1
ATOM 825 C C . ILE A 1 104 ? -3.512 31.125 16.75 1 97.69 104 ILE A C 1
ATOM 827 O O . ILE A 1 104 ? -2.691 32.031 16.844 1 97.69 104 ILE A O 1
ATOM 831 N N . GLN A 1 105 ? -4.816 31.328 16.641 1 97.5 105 GLN A N 1
ATOM 832 C CA . GLN A 1 105 ? -5.375 32.688 16.594 1 97.5 105 GLN A CA 1
ATOM 833 C C . GLN A 1 105 ? -5.012 33.469 17.844 1 97.5 105 GLN A C 1
ATOM 835 O O . GLN A 1 105 ? -4.645 34.656 17.75 1 97.5 105 GLN A O 1
ATOM 840 N N . THR A 1 106 ? -5.105 32.812 18.938 1 96.69 106 THR A N 1
ATOM 841 C CA . THR A 1 106 ? -4.855 33.469 20.203 1 96.69 106 THR A CA 1
ATOM 842 C C . THR A 1 106 ? -3.381 33.844 20.359 1 96.69 106 THR A C 1
ATOM 844 O O . THR A 1 106 ? -3.041 34.969 20.641 1 96.69 106 THR A O 1
ATOM 847 N N . LEU A 1 107 ? -2.533 32.875 20.109 1 95.81 107 LEU A N 1
ATOM 848 C CA . LEU A 1 107 ? -1.106 33.094 20.344 1 95.81 107 LEU A CA 1
ATOM 849 C C . LEU A 1 107 ? -0.528 34.062 19.328 1 95.81 107 LEU A C 1
ATOM 851 O O . LEU A 1 107 ? 0.386 34.844 19.641 1 95.81 107 LEU A O 1
ATOM 855 N N . LEU A 1 108 ? -1.065 34.094 18.141 1 95.94 108 LEU A N 1
ATOM 856 C CA . LEU A 1 108 ? -0.537 34.969 17.109 1 95.94 108 LEU A CA 1
ATOM 857 C C . LEU A 1 108 ? -1.382 36.25 16.984 1 95.94 108 LEU A C 1
ATOM 859 O O . LEU A 1 108 ? -1.034 37.156 16.219 1 95.94 108 LEU A O 1
ATOM 863 N N . ASN A 1 109 ? -2.463 36.312 17.672 1 95.69 109 ASN A N 1
ATOM 864 C CA . ASN A 1 109 ? -3.412 37.406 17.594 1 95.69 109 ASN A CA 1
ATOM 865 C C . ASN A 1 109 ? -3.814 37.719 16.156 1 95.69 109 ASN A C 1
ATOM 867 O O . ASN A 1 109 ? -3.689 38.875 15.703 1 95.69 109 ASN A O 1
ATOM 871 N N . HIS A 1 110 ? -4.27 36.688 15.523 1 97.06 110 HIS A N 1
ATOM 872 C CA . HIS A 1 110 ? -4.633 36.781 14.109 1 97.06 110 HIS A CA 1
ATOM 873 C C . HIS A 1 110 ? -5.797 35.875 13.773 1 97.06 110 HIS A C 1
ATOM 875 O O . HIS A 1 110 ? -5.762 34.688 14.094 1 97.06 110 HIS A O 1
ATOM 881 N N . PRO A 1 111 ? -6.793 36.312 13.016 1 97.12 111 PRO A N 1
ATOM 882 C CA . PRO A 1 111 ? -8.031 35.562 12.883 1 97.12 111 PRO A CA 1
ATOM 883 C C . PRO A 1 111 ? -8.008 34.594 11.688 1 97.12 111 PRO A C 1
ATOM 885 O O . PRO A 1 111 ? -8.742 33.625 11.664 1 97.12 111 PRO A O 1
ATOM 888 N N . LEU A 1 112 ? -7.277 34.875 10.625 1 97.88 112 LEU A N 1
ATOM 889 C CA . LEU A 1 112 ? -7.355 34.125 9.367 1 97.88 112 LEU A CA 1
ATOM 890 C C . LEU A 1 112 ? -6.418 32.938 9.383 1 97.88 112 LEU A C 1
ATOM 892 O O . LEU A 1 112 ? -5.324 33 8.812 1 97.88 112 LEU A O 1
ATOM 896 N N . VAL A 1 113 ? -6.922 31.828 9.938 1 98.44 113 VAL A N 1
ATOM 897 C CA . VAL A 1 113 ? -6.105 30.625 10.125 1 98.44 113 VAL A CA 1
ATOM 898 C C . VAL A 1 113 ? -6.766 29.438 9.43 1 98.44 113 VAL A C 1
ATOM 900 O O . VAL A 1 113 ? -7.961 29.203 9.602 1 98.44 113 VAL A O 1
ATOM 903 N N . VAL A 1 114 ? -6.027 28.797 8.586 1 98.69 114 VAL A N 1
ATOM 904 C CA . VAL A 1 114 ? -6.371 27.484 8.055 1 98.69 114 VAL A CA 1
ATOM 905 C C . VAL A 1 114 ? -5.488 26.422 8.695 1 98.69 114 VAL A C 1
ATOM 907 O O . VAL A 1 114 ? -4.285 26.609 8.859 1 98.69 114 VAL A O 1
ATOM 910 N N . ARG A 1 115 ? -6.082 25.359 9.18 1 98.5 115 ARG A N 1
ATOM 911 C CA . ARG A 1 115 ? -5.359 24.234 9.758 1 98.5 115 ARG A CA 1
ATOM 912 C C . ARG A 1 115 ? -5.387 23.031 8.82 1 98.5 115 ARG A C 1
ATOM 914 O O . ARG A 1 115 ? -6.449 22.625 8.336 1 98.5 115 ARG A O 1
ATOM 921 N N . ALA A 1 116 ? -4.223 22.516 8.523 1 98.38 116 ALA A N 1
ATOM 922 C CA . ALA A 1 116 ? -4.094 21.359 7.641 1 98.38 116 ALA A CA 1
ATOM 923 C C . ALA A 1 116 ? -3.229 20.281 8.273 1 98.38 116 ALA A C 1
ATOM 925 O O . ALA A 1 116 ? -2.305 20.578 9.031 1 98.38 116 ALA A O 1
ATOM 926 N N . MET A 1 117 ? -3.592 19.062 7.984 1 98.06 117 MET A N 1
ATOM 927 C CA . MET A 1 117 ? -2.803 17.906 8.43 1 98.06 117 MET A CA 1
ATOM 928 C C . MET A 1 117 ? -2.342 17.078 7.242 1 98.06 117 MET A C 1
ATOM 930 O O . MET A 1 117 ? -3.025 16.125 6.84 1 98.06 117 MET A O 1
ATOM 934 N N . PRO A 1 118 ? -1.149 17.328 6.781 1 97.5 118 PRO A N 1
ATOM 935 C CA . PRO A 1 118 ? -0.583 16.547 5.688 1 97.5 118 PRO A CA 1
ATOM 936 C C . PRO A 1 118 ? 0.113 15.273 6.18 1 97.5 118 PRO A C 1
ATOM 938 O O . PRO A 1 118 ? 0.205 15.039 7.387 1 97.5 118 PRO A O 1
ATOM 941 N N . ASN A 1 119 ? 0.454 14.422 5.238 1 96.88 119 ASN A N 1
ATOM 942 C CA . ASN A 1 119 ? 1.321 13.281 5.539 1 96.88 119 ASN A CA 1
ATOM 943 C C . ASN A 1 119 ? 2.584 13.305 4.68 1 96.88 119 ASN A C 1
ATOM 945 O O . ASN A 1 119 ? 2.699 14.109 3.756 1 96.88 119 ASN A O 1
ATOM 949 N N . SER A 1 120 ? 3.545 12.555 5.02 1 95.06 120 SER A N 1
ATOM 950 C CA . SER A 1 120 ? 4.906 12.664 4.504 1 95.06 120 SER A CA 1
ATOM 951 C C . SER A 1 120 ? 4.941 12.438 2.996 1 95.06 120 SER A C 1
ATOM 953 O O . SER A 1 120 ? 5.758 13.039 2.293 1 95.06 120 SER A O 1
ATOM 955 N N . PRO A 1 121 ? 4.109 11.672 2.406 1 96.62 121 PRO A N 1
ATOM 956 C CA . PRO A 1 121 ? 4.191 11.477 0.958 1 96.62 121 PRO A CA 1
ATOM 957 C C . PRO A 1 121 ? 3.957 12.758 0.17 1 96.62 121 PRO A C 1
ATOM 959 O O . PRO A 1 121 ? 4.164 12.789 -1.045 1 96.62 121 PRO A O 1
ATOM 962 N N . THR A 1 122 ? 3.557 13.82 0.863 1 94.81 122 THR A N 1
ATOM 963 C CA . THR A 1 122 ? 3.502 15.133 0.232 1 94.81 122 THR A CA 1
ATOM 964 C C . THR A 1 122 ? 4.855 15.5 -0.37 1 94.81 122 THR A C 1
ATOM 966 O O . THR A 1 122 ? 4.922 16.25 -1.35 1 94.81 122 THR A O 1
ATOM 969 N N . LEU A 1 123 ? 5.859 14.93 0.169 1 89.5 123 LEU A N 1
ATOM 970 C CA . LEU A 1 123 ? 7.219 15.156 -0.307 1 89.5 123 LEU A CA 1
ATOM 971 C C . LEU A 1 123 ? 7.344 14.805 -1.786 1 89.5 123 LEU A C 1
ATOM 973 O O . LEU A 1 123 ? 8.203 15.336 -2.486 1 89.5 123 LEU A O 1
ATOM 977 N N . LEU A 1 124 ? 6.453 13.898 -2.287 1 91.69 124 LEU A N 1
ATOM 978 C CA . LEU A 1 124 ? 6.492 13.43 -3.668 1 91.69 124 LEU A CA 1
ATOM 979 C C . LEU A 1 124 ? 5.266 13.898 -4.438 1 91.69 124 LEU A C 1
ATOM 981 O O . LEU A 1 124 ? 5.062 13.516 -5.59 1 91.69 124 LEU A O 1
ATOM 985 N N . GLY A 1 125 ? 4.527 14.672 -3.787 1 92.5 125 GLY A N 1
ATOM 986 C CA . GLY A 1 125 ? 3.277 15.086 -4.406 1 92.5 125 GLY A CA 1
ATOM 987 C C . GLY A 1 125 ? 2.209 14.008 -4.375 1 92.5 125 GLY A C 1
ATOM 988 O O . GLY A 1 125 ? 1.261 14.047 -5.16 1 92.5 125 GLY A O 1
ATOM 989 N N . MET A 1 126 ? 2.344 13.031 -3.514 1 94.69 126 MET A N 1
ATOM 990 C CA . MET A 1 126 ? 1.423 11.898 -3.424 1 94.69 126 MET A CA 1
ATOM 991 C C . MET A 1 126 ? 0.783 11.828 -2.041 1 94.69 126 MET A C 1
ATOM 993 O O . MET A 1 126 ? 0.417 10.742 -1.578 1 94.69 126 MET A O 1
ATOM 997 N N . GLY A 1 127 ? 0.75 12.953 -1.408 1 97.12 127 GLY A N 1
ATOM 998 C CA . GLY A 1 127 ? 0.216 13.008 -0.057 1 97.12 127 GLY A CA 1
ATOM 999 C C . GLY A 1 127 ? -1.294 13.148 -0.018 1 97.12 127 GLY A C 1
ATOM 1000 O O . GLY A 1 127 ? -1.949 13.164 -1.062 1 97.12 127 GLY A O 1
ATOM 1001 N N . ILE A 1 128 ? -1.81 13.094 1.114 1 98.25 128 ILE A N 1
ATOM 1002 C CA . ILE A 1 128 ? -3.193 13.445 1.41 1 98.25 128 ILE A CA 1
ATOM 1003 C C . ILE A 1 128 ? -3.238 14.383 2.619 1 98.25 128 ILE A C 1
ATOM 1005 O O . ILE A 1 128 ? -2.49 14.195 3.582 1 98.25 128 ILE A O 1
ATOM 1009 N N . THR A 1 129 ? -4.035 15.414 2.477 1 98.5 129 THR A N 1
ATOM 1010 C CA . THR A 1 129 ? -4.102 16.453 3.5 1 98.5 129 THR A CA 1
ATOM 1011 C C . THR A 1 129 ? -5.547 16.75 3.881 1 98.5 129 THR A C 1
ATOM 1013 O O . THR A 1 129 ? -6.363 17.094 3.023 1 98.5 129 THR A O 1
ATOM 1016 N N . GLY A 1 130 ? -5.898 16.484 5.168 1 98.69 130 GLY A N 1
ATOM 1017 C CA . GLY A 1 130 ? -7.129 17.062 5.695 1 98.69 130 GLY A CA 1
ATOM 1018 C C . GLY A 1 130 ? -6.965 18.484 6.191 1 98.69 130 GLY A C 1
ATOM 1019 O O . GLY A 1 130 ? -5.945 18.812 6.797 1 98.69 130 GLY A O 1
ATOM 1020 N N . TYR A 1 131 ? -7.945 19.375 5.891 1 98.69 131 TYR A N 1
ATOM 1021 C CA . TYR A 1 131 ? -7.789 20.734 6.363 1 98.69 131 TYR A CA 1
ATOM 1022 C C . TYR A 1 131 ? -9.141 21.375 6.676 1 98.69 131 TYR A C 1
ATOM 1024 O O . TYR A 1 131 ? -10.18 20.844 6.273 1 98.69 131 TYR A O 1
ATOM 1032 N N . THR A 1 132 ? -9.117 22.328 7.469 1 98.44 132 THR A N 1
ATOM 1033 C CA . THR A 1 132 ? -10.281 23.141 7.812 1 98.44 132 THR A CA 1
ATOM 1034 C C . THR A 1 132 ? -9.875 24.609 8.016 1 98.44 132 THR A C 1
ATOM 1036 O O . THR A 1 132 ? -8.695 24.953 7.918 1 98.44 132 THR A O 1
ATOM 1039 N N . ALA A 1 133 ? -10.898 25.5 8.172 1 98.31 133 ALA A N 1
ATOM 1040 C CA . ALA A 1 133 ? -10.609 26.922 8.203 1 98.31 133 ALA A CA 1
ATOM 1041 C C . ALA A 1 133 ? -11.375 27.625 9.32 1 98.31 133 ALA A C 1
ATOM 1043 O O . ALA A 1 133 ? -12.469 27.188 9.688 1 98.31 133 ALA A O 1
ATOM 1044 N N . ALA A 1 134 ? -10.727 28.656 9.852 1 97.88 134 ALA A N 1
ATOM 1045 C CA . ALA A 1 134 ? -11.406 29.531 10.805 1 97.88 134 ALA A CA 1
ATOM 1046 C C . ALA A 1 134 ? -12.57 30.266 10.141 1 97.88 134 ALA A C 1
ATOM 1048 O O . ALA A 1 134 ? -12.648 30.344 8.914 1 97.88 134 ALA A O 1
ATOM 1049 N N . GLU A 1 135 ? -13.492 30.703 11.008 1 95.19 135 GLU A N 1
ATOM 1050 C CA . GLU A 1 135 ? -14.555 31.562 10.5 1 95.19 135 GLU A CA 1
ATOM 1051 C C . GLU A 1 135 ? -13.984 32.844 9.906 1 95.19 135 GLU A C 1
ATOM 1053 O O . GLU A 1 135 ? -12.93 33.312 10.336 1 95.19 135 GLU A O 1
ATOM 1058 N N . GLY A 1 136 ? -14.594 33.375 8.867 1 93.81 136 GLY A N 1
ATOM 1059 C CA . GLY A 1 136 ? -14.203 34.656 8.312 1 93.81 136 GLY A CA 1
ATOM 1060 C C . GLY A 1 136 ? -13.336 34.531 7.074 1 93.81 136 GLY A C 1
ATOM 1061 O O . GLY A 1 136 ? -13.102 35.531 6.379 1 93.81 136 GLY A O 1
ATOM 1062 N N . ILE A 1 137 ? -12.891 33.344 6.828 1 95.38 137 ILE A N 1
ATOM 1063 C CA . ILE A 1 137 ? -12.117 33.125 5.613 1 95.38 137 ILE A CA 1
ATOM 1064 C C . ILE A 1 137 ? -13.055 33 4.414 1 95.38 137 ILE A C 1
ATOM 1066 O O . ILE A 1 137 ? -14.016 32.219 4.434 1 95.38 137 ILE A O 1
ATOM 1070 N N . SER A 1 138 ? -12.75 33.781 3.383 1 94.94 138 SER A N 1
ATOM 1071 C CA . SER A 1 138 ? -13.617 33.812 2.209 1 94.94 138 SER A CA 1
ATOM 1072 C C . SER A 1 138 ? -13.422 32.562 1.356 1 94.94 138 SER A C 1
ATOM 1074 O O . SER A 1 138 ? -12.398 31.875 1.465 1 94.94 138 SER A O 1
ATOM 1076 N N . PHE A 1 139 ? -14.414 32.375 0.54 1 94.75 139 PHE A N 1
ATOM 1077 C CA . PHE A 1 139 ? -14.352 31.234 -0.383 1 94.75 139 PHE A CA 1
ATOM 1078 C C . PHE A 1 139 ? -13.148 31.359 -1.311 1 94.75 139 PHE A C 1
ATOM 1080 O O . PHE A 1 139 ? -12.453 30.375 -1.568 1 94.75 139 PHE A O 1
ATOM 1087 N N . SER A 1 140 ? -12.953 32.531 -1.783 1 95.12 140 SER A N 1
ATOM 1088 C CA . SER A 1 140 ? -11.836 32.75 -2.693 1 95.12 140 SER A CA 1
ATOM 1089 C C . SER A 1 140 ? -10.5 32.469 -2.02 1 95.12 140 SER A C 1
ATOM 1091 O O . SER A 1 140 ? -9.602 31.891 -2.633 1 95.12 140 SER A O 1
ATOM 1093 N N . GLN A 1 141 ? -10.367 32.875 -0.774 1 94.94 141 GLN A N 1
ATOM 1094 C CA . GLN A 1 141 ? -9.156 32.625 -0.009 1 94.94 141 GLN A CA 1
ATOM 1095 C C . GLN A 1 141 ? -8.961 31.109 0.209 1 94.94 141 GLN A C 1
ATOM 1097 O O . GLN A 1 141 ? -7.855 30.594 0.062 1 94.94 141 GLN A O 1
ATOM 1102 N N . LEU A 1 142 ? -10.047 30.5 0.452 1 96.75 142 LEU A N 1
ATOM 1103 C CA . LEU A 1 142 ? -9.992 29.062 0.747 1 96.75 142 LEU A CA 1
ATOM 1104 C C . LEU A 1 142 ? -9.641 28.266 -0.502 1 96.75 142 LEU A C 1
ATOM 1106 O O . LEU A 1 142 ? -8.898 27.281 -0.425 1 96.75 142 LEU A O 1
ATOM 1110 N N . ILE A 1 143 ? -10.117 28.625 -1.606 1 96.56 143 ILE A N 1
ATOM 1111 C CA . ILE A 1 143 ? -9.836 27.953 -2.869 1 96.56 143 ILE A CA 1
ATOM 1112 C C . ILE A 1 143 ? -8.344 28.062 -3.191 1 96.56 143 ILE A C 1
ATOM 1114 O O . ILE A 1 143 ? -7.746 27.141 -3.734 1 96.56 143 ILE A O 1
ATOM 1118 N N . ASN A 1 144 ? -7.785 29.219 -2.91 1 95.44 144 ASN A N 1
ATOM 1119 C CA . ASN A 1 144 ? -6.355 29.406 -3.133 1 95.44 144 ASN A CA 1
ATOM 1120 C C . ASN A 1 144 ? -5.531 28.453 -2.27 1 95.44 144 ASN A C 1
ATOM 1122 O O . ASN A 1 144 ? -4.539 27.891 -2.734 1 95.44 144 ASN A O 1
ATOM 1126 N N . ILE A 1 145 ? -5.957 28.281 -1.014 1 97 145 ILE A N 1
ATOM 1127 C CA . ILE A 1 145 ? -5.277 27.359 -0.111 1 97 145 ILE A CA 1
ATOM 1128 C C . ILE A 1 145 ? -5.418 25.938 -0.632 1 97 145 ILE A C 1
ATOM 1130 O O . ILE A 1 145 ? -4.449 25.172 -0.635 1 97 145 ILE A O 1
ATOM 1134 N N . GLU A 1 146 ? -6.566 25.625 -1.06 1 97.69 146 GLU A N 1
ATOM 1135 C CA . GLU A 1 146 ? -6.824 24.281 -1.597 1 97.69 146 GLU A CA 1
ATOM 1136 C C . GLU A 1 146 ? -5.941 24 -2.807 1 97.69 146 GLU A C 1
ATOM 1138 O O . GLU A 1 146 ? -5.426 22.891 -2.953 1 97.69 146 GLU A O 1
ATOM 1143 N N . ARG A 1 147 ? -5.816 24.953 -3.627 1 96.69 147 ARG A N 1
ATOM 1144 C CA . ARG A 1 147 ? -4.961 24.812 -4.801 1 96.69 147 ARG A CA 1
ATOM 1145 C C . ARG A 1 147 ? -3.521 24.5 -4.395 1 96.69 147 ARG A C 1
ATOM 1147 O O . ARG A 1 147 ? -2.869 23.641 -4.996 1 96.69 147 ARG A O 1
ATOM 1154 N N . LEU A 1 148 ? -3.072 25.188 -3.393 1 96.94 148 LEU A N 1
ATOM 1155 C CA . LEU A 1 148 ? -1.72 24.969 -2.895 1 96.94 148 LEU A CA 1
ATOM 1156 C C . LEU A 1 148 ? -1.587 23.562 -2.318 1 96.94 148 LEU A C 1
ATOM 1158 O O . LEU A 1 148 ? -0.64 22.828 -2.643 1 96.94 148 LEU A O 1
ATOM 1162 N N . LEU A 1 149 ? -2.584 23.156 -1.52 1 97.81 149 LEU A N 1
ATOM 1163 C CA . LEU A 1 149 ? -2.549 21.844 -0.888 1 97.81 149 LEU A CA 1
ATOM 1164 C C . LEU A 1 149 ? -2.627 20.734 -1.934 1 97.81 149 LEU A C 1
ATOM 1166 O O . LEU A 1 149 ? -1.939 19.719 -1.82 1 97.81 149 LEU A O 1
ATOM 1170 N N . ASN A 1 150 ? -3.365 20.969 -2.984 1 96.88 150 ASN A N 1
ATOM 1171 C CA . ASN A 1 150 ? -3.561 19.969 -4.031 1 96.88 150 ASN A CA 1
ATOM 1172 C C . ASN A 1 150 ? -2.289 19.766 -4.852 1 96.88 150 ASN A C 1
ATOM 1174 O O . ASN A 1 150 ? -2.135 18.734 -5.516 1 96.88 150 ASN A O 1
ATOM 1178 N N . SER A 1 151 ? -1.417 20.703 -4.773 1 96 151 SER A N 1
ATOM 1179 C CA . SER A 1 151 ? -0.151 20.547 -5.484 1 96 151 SER A CA 1
ATOM 1180 C C . SER A 1 151 ? 0.728 19.5 -4.82 1 96 151 SER A C 1
ATOM 1182 O O . SER A 1 151 ? 1.679 19 -5.43 1 96 151 SER A O 1
ATOM 1184 N N . THR A 1 152 ? 0.435 19.141 -3.592 1 96.12 152 THR A N 1
ATOM 1185 C CA . THR A 1 152 ? 1.257 18.203 -2.84 1 96.12 152 THR A CA 1
ATOM 1186 C C . THR A 1 152 ? 0.545 16.859 -2.695 1 96.12 152 THR A C 1
ATOM 1188 O O . THR A 1 152 ? 1.025 15.969 -1.991 1 96.12 152 THR A O 1
ATOM 1191 N N . GLY A 1 153 ? -0.491 16.719 -3.303 1 96.38 153 GLY A N 1
ATOM 1192 C CA . GLY A 1 153 ? -1.366 15.57 -3.186 1 96.38 153 GLY A CA 1
ATOM 1193 C C . GLY A 1 153 ? -2.834 15.938 -3.088 1 96.38 153 GLY A C 1
ATOM 1194 O O . GLY A 1 153 ? -3.213 17.078 -3.379 1 96.38 153 GLY A O 1
ATOM 1195 N N . ARG A 1 154 ? -3.648 14.992 -2.574 1 96.31 154 ARG A N 1
ATOM 1196 C CA . ARG A 1 154 ? -5.082 15.234 -2.436 1 96.31 154 ARG A CA 1
ATOM 1197 C C . ARG A 1 154 ? -5.383 16.016 -1.163 1 96.31 154 ARG A C 1
ATOM 1199 O O . ARG A 1 154 ? -4.758 15.789 -0.124 1 96.31 154 ARG A O 1
ATOM 1206 N N . SER A 1 155 ? -6.32 16.906 -1.301 1 98.06 155 SER A N 1
ATOM 1207 C CA . SER A 1 155 ? -6.758 17.609 -0.105 1 98.06 155 SER A CA 1
ATOM 1208 C C . SER A 1 155 ? -8.25 17.422 0.139 1 98.06 155 SER A C 1
ATOM 1210 O O . SER A 1 155 ? -9.031 17.297 -0.809 1 98.06 155 SER A O 1
ATOM 1212 N N . VAL A 1 156 ? -8.602 17.312 1.396 1 98.25 156 VAL A N 1
ATOM 1213 C CA . VAL A 1 156 ? -9.992 17.078 1.796 1 98.25 156 VAL A CA 1
ATOM 1214 C C . VAL A 1 156 ? -10.398 18.125 2.844 1 98.25 156 VAL A C 1
ATOM 1216 O O . VAL A 1 156 ? -9.773 18.219 3.9 1 98.25 156 VAL A O 1
ATOM 1219 N N . TYR A 1 157 ? -11.453 18.844 2.537 1 98.31 157 TYR A N 1
ATOM 1220 C CA . TYR A 1 157 ? -11.977 19.797 3.512 1 98.31 157 TYR A CA 1
ATOM 1221 C C . TYR A 1 157 ? -12.844 19.094 4.547 1 98.31 157 TYR A C 1
ATOM 1223 O O . TYR A 1 157 ? -13.742 18.328 4.195 1 98.31 157 TYR A O 1
ATOM 1231 N N . LEU A 1 158 ? -12.531 19.344 5.766 1 98 158 LEU A N 1
ATOM 1232 C CA . LEU A 1 158 ? -13.312 18.828 6.879 1 98 158 LEU A CA 1
ATOM 1233 C C . LEU A 1 158 ? -14.008 19.953 7.633 1 98 158 LEU A C 1
ATOM 1235 O O . LEU A 1 158 ? -13.344 20.828 8.188 1 98 158 LEU A O 1
ATOM 1239 N N . GLU A 1 159 ? -15.25 19.859 7.758 1 95.94 159 GLU A N 1
ATOM 1240 C CA . GLU A 1 159 ? -16.016 20.922 8.391 1 95.94 159 GLU A CA 1
ATOM 1241 C C . GLU A 1 159 ? -15.719 21 9.883 1 95.94 159 GLU A C 1
ATOM 1243 O O . GLU A 1 159 ? -15.648 22.094 10.453 1 95.94 159 GLU A O 1
ATOM 1248 N N . ASP A 1 160 ? -15.609 19.859 10.508 1 97.19 160 ASP A N 1
ATOM 1249 C CA . ASP A 1 160 ? -15.359 19.781 11.945 1 97.19 160 ASP A CA 1
ATOM 1250 C C . ASP A 1 160 ? -13.867 19.656 12.234 1 97.19 160 ASP A C 1
ATOM 1252 O O . ASP A 1 160 ? -13.258 18.641 11.93 1 97.19 160 ASP A O 1
ATOM 1256 N N . GLU A 1 161 ? -13.289 20.656 12.906 1 97.69 161 GLU A N 1
ATOM 1257 C CA . GLU A 1 161 ? -11.859 20.688 13.211 1 97.69 161 GLU A CA 1
ATOM 1258 C C . GLU A 1 161 ? -11.445 19.484 14.047 1 97.69 161 GLU A C 1
ATOM 1260 O O . GLU A 1 161 ? -10.305 19.016 13.969 1 97.69 161 GLU A O 1
ATOM 1265 N N . ASN A 1 162 ? -12.398 18.953 14.836 1 96.44 162 ASN A N 1
ATOM 1266 C CA . ASN A 1 162 ? -12.078 17.859 15.742 1 96.44 162 ASN A CA 1
ATOM 1267 C C . ASN A 1 162 ? -11.695 16.594 14.984 1 96.44 162 ASN A C 1
ATOM 1269 O O . ASN A 1 162 ? -11.039 15.711 15.531 1 96.44 162 ASN A O 1
ATOM 1273 N N . LEU A 1 163 ? -12.062 16.469 13.758 1 98 163 LEU A N 1
ATOM 1274 C CA . LEU A 1 163 ? -11.758 15.305 12.945 1 98 163 LEU A CA 1
ATOM 1275 C C . LEU A 1 163 ? -10.281 15.273 12.57 1 98 163 LEU A C 1
ATOM 1277 O O . LEU A 1 163 ? -9.758 14.234 12.156 1 98 163 LEU A O 1
ATOM 1281 N N . LEU A 1 164 ? -9.586 16.438 12.688 1 98.19 164 LEU A N 1
ATOM 1282 C CA . LEU A 1 164 ? -8.195 16.516 12.242 1 98.19 164 LEU A CA 1
ATOM 1283 C C . LEU A 1 164 ? -7.285 15.703 13.148 1 98.19 164 LEU A C 1
ATOM 1285 O O . LEU A 1 164 ? -6.211 15.258 12.734 1 98.19 164 LEU A O 1
ATOM 1289 N N . ASP A 1 165 ? -7.699 15.508 14.398 1 97.81 165 ASP A N 1
ATOM 1290 C CA . ASP A 1 165 ? -6.93 14.602 15.242 1 97.81 165 ASP A CA 1
ATOM 1291 C C . ASP A 1 165 ? -6.977 13.172 14.703 1 97.81 165 ASP A C 1
ATOM 1293 O O . ASP A 1 165 ? -5.965 12.469 14.703 1 97.81 165 ASP A O 1
ATOM 1297 N N . GLY A 1 166 ? -8.188 12.75 14.273 1 98.31 166 GLY A N 1
ATOM 1298 C CA . GLY A 1 166 ? -8.32 11.453 13.625 1 98.31 166 GLY A CA 1
ATOM 1299 C C . GLY A 1 166 ? -7.523 11.344 12.344 1 98.31 166 GLY A C 1
ATOM 1300 O O . GLY A 1 166 ? -6.891 10.312 12.086 1 98.31 166 GLY A O 1
ATOM 1301 N N . VAL A 1 167 ? -7.508 12.414 11.562 1 98.62 167 VAL A N 1
ATOM 1302 C CA . VAL A 1 167 ? -6.75 12.453 10.312 1 98.62 167 VAL A CA 1
ATOM 1303 C C . VAL A 1 167 ? -5.258 12.32 10.609 1 98.62 167 VAL A C 1
ATOM 1305 O O . VAL A 1 167 ? -4.535 11.617 9.906 1 98.62 167 VAL A O 1
ATOM 1308 N N . THR A 1 168 ? -4.82 13 11.641 1 97.88 168 THR A N 1
ATOM 1309 C CA . THR A 1 168 ? -3.428 12.906 12.062 1 97.88 168 THR A CA 1
ATOM 1310 C C . THR A 1 168 ? -3.055 11.453 12.367 1 97.88 168 THR A C 1
ATOM 1312 O O . THR A 1 168 ? -2.021 10.969 11.906 1 97.88 168 THR A O 1
ATOM 1315 N N . ALA A 1 169 ? -3.908 10.797 13.078 1 98.56 169 ALA A N 1
ATOM 1316 C CA . ALA A 1 169 ? -3.664 9.414 13.477 1 98.56 169 ALA A CA 1
ATOM 1317 C C . ALA A 1 169 ? -3.738 8.477 12.273 1 98.56 169 ALA A C 1
ATOM 1319 O O . ALA A 1 169 ? -2.924 7.559 12.141 1 98.56 169 ALA A O 1
ATOM 1320 N N . LEU A 1 170 ? -4.668 8.688 11.406 1 98.75 170 LEU A N 1
ATOM 1321 C CA . LEU A 1 170 ? -4.992 7.766 10.32 1 98.75 170 LEU A CA 1
ATOM 1322 C C . LEU A 1 170 ? -4.027 7.941 9.148 1 98.75 170 LEU A C 1
ATOM 1324 O O . LEU A 1 170 ? -3.414 6.973 8.695 1 98.75 170 LEU A O 1
ATOM 1328 N N . SER A 1 171 ? -3.865 9.164 8.68 1 98.56 171 SER A N 1
ATOM 1329 C CA . SER A 1 171 ? -3.07 9.398 7.477 1 98.56 171 SER A CA 1
ATOM 1330 C C . SER A 1 171 ? -1.771 10.125 7.805 1 98.56 171 SER A C 1
ATOM 1332 O O . SER A 1 171 ? -0.767 9.961 7.109 1 98.56 171 SER A O 1
ATOM 1334 N N . GLY A 1 172 ? -1.807 10.922 8.812 1 97.56 172 GLY A N 1
ATOM 1335 C CA . GLY A 1 172 ? -0.571 11.57 9.227 1 97.56 172 GLY A CA 1
ATOM 1336 C C . GLY A 1 172 ? 0.501 10.594 9.656 1 97.56 172 GLY A C 1
ATOM 1337 O O . GLY A 1 172 ? 1.637 10.656 9.18 1 97.56 172 GLY A O 1
ATOM 1338 N N . SER A 1 173 ? 0.085 9.695 10.516 1 98.06 173 SER A N 1
ATOM 1339 C CA . SER A 1 173 ? 0.984 8.664 11.016 1 98.06 173 SER A CA 1
ATOM 1340 C C . SER A 1 173 ? 0.952 7.422 10.125 1 98.06 173 SER A C 1
ATOM 1342 O O . SER A 1 173 ? 1.817 6.551 10.234 1 98.06 173 SER A O 1
ATOM 1344 N N . GLY A 1 174 ? 0.005 7.363 9.25 1 98.62 174 GLY A N 1
ATOM 1345 C CA . GLY A 1 174 ? -0.353 6.199 8.453 1 98.62 174 GLY A CA 1
ATOM 1346 C C . GLY A 1 174 ? 0.816 5.625 7.676 1 98.62 174 GLY A C 1
ATOM 1347 O O . GLY A 1 174 ? 1.021 4.41 7.66 1 98.62 174 GLY A O 1
ATOM 1348 N N . PRO A 1 175 ? 1.604 6.484 7.016 1 98.5 175 PRO A N 1
ATOM 1349 C CA . PRO A 1 175 ? 2.748 5.953 6.273 1 98.5 175 PRO A CA 1
ATOM 1350 C C . PRO A 1 175 ? 3.648 5.066 7.133 1 98.5 175 PRO A C 1
ATOM 1352 O O . PRO A 1 175 ? 4.105 4.016 6.672 1 98.5 175 PRO A O 1
ATOM 1355 N N . ALA A 1 176 ? 3.873 5.445 8.328 1 98.5 176 ALA A N 1
ATOM 1356 C CA . ALA A 1 176 ? 4.738 4.676 9.219 1 98.5 176 ALA A CA 1
ATOM 1357 C C . ALA A 1 176 ? 4.156 3.291 9.484 1 98.5 176 ALA A C 1
ATOM 1359 O O . ALA A 1 176 ? 4.898 2.32 9.648 1 98.5 176 ALA A O 1
ATOM 1360 N N . TYR A 1 177 ? 2.779 3.186 9.57 1 98.75 177 TYR A N 1
ATOM 1361 C CA . TYR A 1 177 ? 2.148 1.882 9.75 1 98.75 177 TYR A CA 1
ATOM 1362 C C . TYR A 1 177 ? 2.498 0.947 8.602 1 98.75 177 TYR A C 1
ATOM 1364 O O . TYR A 1 177 ? 2.857 -0.212 8.82 1 98.75 177 TYR A O 1
ATOM 1372 N N . PHE A 1 178 ? 2.412 1.483 7.43 1 98.69 178 PHE A N 1
ATOM 1373 C CA . PHE A 1 178 ? 2.717 0.678 6.254 1 98.69 178 PHE A CA 1
ATOM 1374 C C . PHE A 1 178 ? 4.191 0.289 6.227 1 98.69 178 PHE A C 1
ATOM 1376 O O . PHE A 1 178 ? 4.531 -0.848 5.898 1 98.69 178 PHE A O 1
ATOM 1383 N N . TYR A 1 179 ? 5.121 1.263 6.562 1 98.62 179 TYR A N 1
ATOM 1384 C CA . TYR A 1 179 ? 6.535 0.913 6.629 1 98.62 179 TYR A CA 1
ATOM 1385 C C . TYR A 1 179 ? 6.77 -0.22 7.621 1 98.62 179 TYR A C 1
ATOM 1387 O O . TYR A 1 179 ? 7.531 -1.147 7.344 1 98.62 179 TYR A O 1
ATOM 1395 N N . TYR A 1 180 ? 6.102 -0.084 8.727 1 98.31 180 TYR A N 1
ATOM 1396 C CA . TYR A 1 180 ? 6.215 -1.055 9.805 1 98.31 180 TYR A CA 1
ATOM 1397 C C . TYR A 1 180 ? 5.762 -2.436 9.352 1 98.31 180 TYR A C 1
ATOM 1399 O O . TYR A 1 180 ? 6.449 -3.432 9.586 1 98.31 180 TYR A O 1
ATOM 1407 N N . ILE A 1 181 ? 4.656 -2.533 8.664 1 98.38 181 ILE A N 1
ATOM 1408 C CA . ILE A 1 181 ? 4.055 -3.773 8.18 1 98.38 181 ILE A CA 1
ATOM 1409 C C . ILE A 1 181 ? 4.934 -4.379 7.09 1 98.38 181 ILE A C 1
ATOM 1411 O O . ILE A 1 181 ? 5.211 -5.582 7.102 1 98.38 181 ILE A O 1
ATOM 1415 N N . ILE A 1 182 ? 5.387 -3.582 6.188 1 98.56 182 ILE A N 1
ATOM 1416 C CA . ILE A 1 182 ? 6.227 -4.027 5.082 1 98.56 182 ILE A CA 1
ATOM 1417 C C . ILE A 1 182 ? 7.531 -4.602 5.621 1 98.56 182 ILE A C 1
ATOM 1419 O O . ILE A 1 182 ? 8.023 -5.617 5.125 1 98.56 182 ILE A O 1
ATOM 1423 N N . ASP A 1 183 ? 8.102 -3.91 6.598 1 98.31 183 ASP A N 1
ATOM 1424 C CA . ASP A 1 183 ? 9.328 -4.406 7.227 1 98.31 183 ASP A CA 1
ATOM 1425 C C . ASP A 1 183 ? 9.125 -5.812 7.781 1 98.31 183 ASP A C 1
ATOM 1427 O O . ASP A 1 183 ? 9.984 -6.68 7.613 1 98.31 183 ASP A O 1
ATOM 1431 N N . ALA A 1 184 ? 7.992 -6.051 8.445 1 98.38 184 ALA A N 1
ATOM 1432 C CA . ALA A 1 184 ? 7.672 -7.367 8.992 1 98.38 184 ALA A CA 1
ATOM 1433 C C . ALA A 1 184 ? 7.531 -8.406 7.887 1 98.38 184 ALA A C 1
ATOM 1435 O O . ALA A 1 184 ? 8 -9.539 8.031 1 98.38 184 ALA A O 1
ATOM 1436 N N . MET A 1 185 ? 6.902 -8.062 6.805 1 98.81 185 MET A N 1
ATOM 1437 C CA . MET A 1 185 ? 6.711 -8.977 5.684 1 98.81 185 MET A CA 1
ATOM 1438 C C . MET A 1 185 ? 8.047 -9.352 5.047 1 98.81 185 MET A C 1
ATOM 1440 O O . MET A 1 185 ? 8.289 -10.516 4.73 1 98.81 185 MET A O 1
ATOM 1444 N N . ILE A 1 186 ? 8.906 -8.32 4.859 1 98.69 186 ILE A N 1
ATOM 1445 C CA . ILE A 1 186 ? 10.227 -8.562 4.277 1 98.69 186 ILE A CA 1
ATOM 1446 C C . ILE A 1 186 ? 11.016 -9.516 5.168 1 98.69 186 ILE A C 1
ATOM 1448 O O . ILE A 1 186 ? 11.625 -10.469 4.676 1 98.69 186 ILE A O 1
ATOM 1452 N N . LYS A 1 187 ? 11 -9.305 6.469 1 98.56 187 LYS A N 1
ATOM 1453 C CA . LYS A 1 187 ? 11.703 -10.164 7.406 1 98.56 187 LYS A CA 1
ATOM 1454 C C . LYS A 1 187 ? 11.156 -11.594 7.359 1 98.56 187 LYS A C 1
ATOM 1456 O O . LYS A 1 187 ? 11.914 -12.555 7.488 1 98.56 187 LYS A O 1
ATOM 1461 N N . ALA A 1 188 ? 9.844 -11.758 7.238 1 98.75 188 ALA A N 1
ATOM 1462 C CA . ALA A 1 188 ? 9.258 -13.086 7.059 1 98.75 188 ALA A CA 1
ATOM 1463 C C . ALA A 1 188 ? 9.805 -13.758 5.801 1 98.75 188 ALA A C 1
ATOM 1465 O O . ALA A 1 188 ? 10.125 -14.953 5.812 1 98.75 188 ALA A O 1
ATOM 1466 N N . GLY A 1 189 ? 9.859 -12.984 4.672 1 98.75 189 GLY A N 1
ATOM 1467 C CA . GLY A 1 189 ? 10.445 -13.516 3.449 1 98.75 189 GLY A CA 1
ATOM 1468 C C . GLY A 1 189 ? 11.867 -14.016 3.637 1 98.75 189 GLY A C 1
ATOM 1469 O O . GLY A 1 189 ? 12.203 -15.117 3.199 1 98.75 189 GLY A O 1
ATOM 1470 N N . ILE A 1 190 ? 12.664 -13.219 4.324 1 98.62 190 ILE A N 1
ATOM 1471 C CA . ILE A 1 190 ? 14.055 -13.578 4.594 1 98.62 190 ILE A CA 1
ATOM 1472 C C . ILE A 1 190 ? 14.109 -14.852 5.434 1 98.62 190 ILE A C 1
ATOM 1474 O O . ILE A 1 190 ? 14.906 -15.75 5.16 1 98.62 190 ILE A O 1
ATOM 1478 N N . GLU A 1 191 ? 13.266 -14.938 6.406 1 98.38 191 GLU A N 1
ATOM 1479 C CA . GLU A 1 191 ? 13.227 -16.109 7.277 1 98.38 191 GLU A CA 1
ATOM 1480 C C . GLU A 1 191 ? 12.852 -17.359 6.5 1 98.38 191 GLU A C 1
ATOM 1482 O O . GLU A 1 191 ? 13.289 -18.469 6.84 1 98.38 191 GLU A O 1
ATOM 1487 N N . MET A 1 192 ? 12.086 -17.25 5.488 1 98.19 192 MET A N 1
ATOM 1488 C CA . MET A 1 192 ? 11.641 -18.375 4.684 1 98.19 192 MET A CA 1
ATOM 1489 C C . MET A 1 192 ? 12.68 -18.719 3.621 1 98.19 192 MET A C 1
ATOM 1491 O O . MET A 1 192 ? 12.445 -19.578 2.771 1 98.19 192 MET A O 1
ATOM 1495 N N . GLY A 1 193 ? 13.781 -17.969 3.557 1 98.06 193 GLY A N 1
ATOM 1496 C CA . GLY A 1 193 ? 14.906 -18.312 2.699 1 98.06 193 GLY A CA 1
ATOM 1497 C C . GLY A 1 193 ? 14.992 -17.453 1.452 1 98.06 193 GLY A C 1
ATOM 1498 O O . GLY A 1 193 ? 15.883 -17.641 0.623 1 98.06 193 GLY A O 1
ATOM 1499 N N . ILE A 1 194 ? 14.133 -16.516 1.288 1 98.25 194 ILE A N 1
ATOM 1500 C CA . ILE A 1 194 ? 14.164 -15.617 0.138 1 98.25 194 ILE A CA 1
ATOM 1501 C C . ILE A 1 194 ? 15.156 -14.484 0.399 1 98.25 194 ILE A C 1
ATOM 1503 O O . ILE A 1 194 ? 15.141 -13.875 1.472 1 98.25 194 ILE A O 1
ATOM 1507 N N . GLU A 1 195 ? 15.938 -14.227 -0.564 1 98.06 195 GLU A N 1
ATOM 1508 C CA . GLU A 1 195 ? 16.906 -13.141 -0.428 1 98.06 195 GLU A CA 1
ATOM 1509 C C . GLU A 1 195 ? 16.203 -11.82 -0.131 1 98.06 195 GLU A C 1
ATOM 1511 O O . GLU A 1 195 ? 15.094 -11.57 -0.602 1 98.06 195 GLU A O 1
ATOM 1516 N N . GLU A 1 196 ? 16.969 -10.938 0.586 1 97.88 196 GLU A N 1
ATOM 1517 C CA . GLU A 1 196 ? 16.391 -9.688 1.062 1 97.88 196 GLU A CA 1
ATOM 1518 C C . GLU A 1 196 ? 15.875 -8.836 -0.1 1 97.88 196 GLU A C 1
ATOM 1520 O O . GLU A 1 196 ? 14.75 -8.328 -0.059 1 97.88 196 GLU A O 1
ATOM 1525 N N . ASN A 1 197 ? 16.672 -8.695 -1.129 1 97.12 197 ASN A N 1
ATOM 1526 C CA . ASN A 1 197 ? 16.281 -7.871 -2.266 1 97.12 197 ASN A CA 1
ATOM 1527 C C . ASN A 1 197 ? 15.039 -8.422 -2.967 1 97.12 197 ASN A C 1
ATOM 1529 O O . ASN A 1 197 ? 14.172 -7.664 -3.391 1 97.12 197 ASN A O 1
ATOM 1533 N N . LEU A 1 198 ? 14.938 -9.742 -3.086 1 97.88 198 LEU A N 1
ATOM 1534 C CA . LEU A 1 198 ? 13.773 -10.375 -3.691 1 97.88 198 LEU A CA 1
ATOM 1535 C C . LEU A 1 198 ? 12.555 -10.242 -2.789 1 97.88 198 LEU A C 1
ATOM 1537 O O . LEU A 1 198 ? 11.445 -10.008 -3.271 1 97.88 198 LEU A O 1
ATOM 1541 N N . SER A 1 199 ? 12.805 -10.414 -1.475 1 98.56 199 SER A N 1
ATOM 1542 C CA . SER A 1 199 ? 11.711 -10.227 -0.53 1 98.56 199 SER A CA 1
ATOM 1543 C C . SER A 1 199 ? 11.109 -8.828 -0.65 1 98.56 199 SER A C 1
ATOM 1545 O O . SER A 1 199 ? 9.891 -8.672 -0.667 1 98.56 199 SER A O 1
ATOM 1547 N N . GLN A 1 200 ? 12.016 -7.816 -0.731 1 98 200 GLN A N 1
ATOM 1548 C CA . GLN A 1 200 ? 11.562 -6.438 -0.902 1 98 200 GLN A CA 1
ATOM 1549 C C . GLN A 1 200 ? 10.742 -6.277 -2.176 1 98 200 GLN A C 1
ATOM 1551 O O . GLN A 1 200 ? 9.672 -5.668 -2.158 1 98 200 GLN A O 1
ATOM 1556 N N . LEU A 1 201 ? 11.219 -6.855 -3.24 1 97.94 201 LEU A N 1
ATOM 1557 C CA . LEU A 1 201 ? 10.547 -6.762 -4.531 1 97.94 201 LEU A CA 1
ATOM 1558 C C . LEU A 1 201 ? 9.156 -7.387 -4.465 1 97.94 201 LEU A C 1
ATOM 1560 O O . LEU A 1 201 ? 8.172 -6.77 -4.879 1 97.94 201 LEU A O 1
ATOM 1564 N N . PHE A 1 202 ? 9.055 -8.602 -3.898 1 98.69 202 PHE A N 1
ATOM 1565 C CA . PHE A 1 202 ? 7.785 -9.32 -3.801 1 98.69 202 PHE A CA 1
ATOM 1566 C C . PHE A 1 202 ? 6.789 -8.531 -2.955 1 98.69 202 PHE A C 1
ATOM 1568 O O . PHE A 1 202 ? 5.625 -8.391 -3.332 1 98.69 202 PHE A O 1
ATOM 1575 N N . VAL A 1 203 ? 7.25 -7.977 -1.865 1 98.75 203 VAL A N 1
ATOM 1576 C CA . VAL A 1 203 ? 6.355 -7.305 -0.929 1 98.75 203 VAL A CA 1
ATOM 1577 C C . VAL A 1 203 ? 5.891 -5.977 -1.522 1 98.75 203 VAL A C 1
ATOM 1579 O O . VAL A 1 203 ? 4.699 -5.66 -1.499 1 98.75 203 VAL A O 1
ATOM 1582 N N . LYS A 1 204 ? 6.82 -5.203 -2.09 1 98.06 204 LYS A N 1
ATOM 1583 C CA . LYS A 1 204 ? 6.488 -3.893 -2.639 1 98.06 204 LYS A CA 1
ATOM 1584 C C . LYS A 1 204 ? 5.527 -4.016 -3.814 1 98.06 204 LYS A C 1
ATOM 1586 O O . LYS A 1 204 ? 4.535 -3.283 -3.891 1 98.06 204 LYS A O 1
ATOM 1591 N N . GLN A 1 205 ? 5.77 -4.961 -4.684 1 98.19 205 GLN A N 1
ATOM 1592 C CA . GLN A 1 205 ? 4.887 -5.148 -5.828 1 98.19 205 GLN A CA 1
ATOM 1593 C C . GLN A 1 205 ? 3.512 -5.641 -5.391 1 98.19 205 GLN A C 1
ATOM 1595 O O . GLN A 1 205 ? 2.498 -5.281 -5.992 1 98.19 205 GLN A O 1
ATOM 1600 N N . THR A 1 206 ? 3.518 -6.496 -4.395 1 98.69 206 THR A N 1
ATOM 1601 C CA . THR A 1 206 ? 2.252 -6.98 -3.852 1 98.69 206 THR A CA 1
ATOM 1602 C C . THR A 1 206 ? 1.431 -5.828 -3.283 1 98.69 206 THR A C 1
ATOM 1604 O O . THR A 1 206 ? 0.218 -5.758 -3.492 1 98.69 206 THR A O 1
ATOM 1607 N N . MET A 1 207 ? 2.092 -4.93 -2.568 1 98.56 207 MET A N 1
ATOM 1608 C CA . MET A 1 207 ? 1.426 -3.752 -2.02 1 98.56 207 MET A CA 1
ATOM 1609 C C . MET A 1 207 ? 0.798 -2.916 -3.129 1 98.56 207 MET A C 1
ATOM 1611 O O . MET A 1 207 ? -0.375 -2.547 -3.045 1 98.56 207 MET A O 1
ATOM 1615 N N . LEU A 1 208 ? 1.572 -2.607 -4.109 1 98.06 208 LEU A N 1
ATOM 1616 C CA . LEU A 1 208 ? 1.09 -1.813 -5.234 1 98.06 208 LEU A CA 1
ATOM 1617 C C . LEU A 1 208 ? -0.08 -2.504 -5.926 1 98.06 208 LEU A C 1
ATOM 1619 O O . LEU A 1 208 ? -1.086 -1.865 -6.242 1 98.06 208 LEU A O 1
ATOM 1623 N N . GLY A 1 209 ? 0.059 -3.773 -6.203 1 98 209 GLY A N 1
ATOM 1624 C CA . GLY A 1 209 ? -1.008 -4.539 -6.828 1 98 209 GLY A CA 1
ATOM 1625 C C . GLY A 1 209 ? -2.285 -4.559 -6.008 1 98 209 GLY A C 1
ATOM 1626 O O . GLY A 1 209 ? -3.381 -4.418 -6.555 1 98 209 GLY A O 1
ATOM 1627 N N . ALA A 1 210 ? -2.123 -4.797 -4.699 1 98.12 210 ALA A N 1
ATOM 1628 C CA . ALA A 1 210 ? -3.281 -4.793 -3.809 1 98.12 210 ALA A CA 1
ATOM 1629 C C . ALA A 1 210 ? -4.012 -3.451 -3.867 1 98.12 210 ALA A C 1
ATOM 1631 O O . ALA A 1 210 ? -5.242 -3.41 -3.93 1 98.12 210 ALA A O 1
ATOM 1632 N N . TYR A 1 211 ? -3.271 -2.355 -3.859 1 98.44 211 TYR A N 1
ATOM 1633 C CA . TYR A 1 211 ? -3.867 -1.03 -3.975 1 98.44 211 TYR A CA 1
ATOM 1634 C C . TYR A 1 211 ? -4.719 -0.922 -5.234 1 98.44 211 TYR A C 1
ATOM 1636 O O . TYR A 1 211 ? -5.852 -0.441 -5.184 1 98.44 211 TYR A O 1
ATOM 1644 N N . HIS A 1 212 ? -4.188 -1.317 -6.336 1 97.06 212 HIS A N 1
ATOM 1645 C CA . HIS A 1 212 ? -4.883 -1.179 -7.609 1 97.06 212 HIS A CA 1
ATOM 1646 C C . HIS A 1 212 ? -6.137 -2.045 -7.648 1 97.06 212 HIS A C 1
ATOM 1648 O O . HIS A 1 212 ? -7.148 -1.652 -8.234 1 97.06 212 HIS A O 1
ATOM 1654 N N . LEU A 1 213 ? -6.09 -3.234 -7.066 1 95.94 213 LEU A N 1
ATOM 1655 C CA . LEU A 1 213 ? -7.281 -4.078 -7.035 1 95.94 213 LEU A CA 1
ATOM 1656 C C . LEU A 1 213 ? -8.383 -3.432 -6.199 1 95.94 213 LEU A C 1
ATOM 1658 O O . LEU A 1 213 ? -9.555 -3.443 -6.586 1 95.94 213 LEU A O 1
ATOM 1662 N N . ILE A 1 214 ? -7.98 -2.854 -5.059 1 96.69 214 ILE A N 1
ATOM 1663 C CA . ILE A 1 214 ? -8.953 -2.178 -4.207 1 96.69 214 ILE A CA 1
ATOM 1664 C C . ILE A 1 214 ? -9.602 -1.027 -4.973 1 96.69 214 ILE A C 1
ATOM 1666 O O . ILE A 1 214 ? -10.812 -0.82 -4.887 1 96.69 214 ILE A O 1
ATOM 1670 N N . ASN A 1 215 ? -8.805 -0.301 -5.719 1 94.94 215 ASN A N 1
ATOM 1671 C CA . ASN A 1 215 ? -9.258 0.934 -6.352 1 94.94 215 ASN A CA 1
ATOM 1672 C C . ASN A 1 215 ? -10 0.658 -7.656 1 94.94 215 ASN A C 1
ATOM 1674 O O . ASN A 1 215 ? -10.711 1.524 -8.164 1 94.94 215 ASN A O 1
ATOM 1678 N N . ASN A 1 216 ? -9.836 -0.516 -8.281 1 91.94 216 ASN A N 1
ATOM 1679 C CA . ASN A 1 216 ? -10.445 -0.816 -9.57 1 91.94 216 ASN A CA 1
ATOM 1680 C C . ASN A 1 216 ? -11.523 -1.883 -9.445 1 91.94 216 ASN A C 1
ATOM 1682 O O . ASN A 1 216 ? -11.977 -2.439 -10.445 1 91.94 216 ASN A O 1
ATOM 1686 N N . SER A 1 217 ? -11.852 -2.189 -8.32 1 88.75 217 SER A N 1
ATOM 1687 C CA . SER A 1 217 ? -12.867 -3.221 -8.109 1 88.75 217 SER A CA 1
ATOM 1688 C C . SER A 1 217 ? -14.078 -2.662 -7.379 1 88.75 217 SER A C 1
ATOM 1690 O O . SER A 1 217 ? -13.953 -1.749 -6.559 1 88.75 217 SER A O 1
ATOM 1692 N N . ASP A 1 218 ? -15.242 -3.213 -7.719 1 91.19 218 ASP A N 1
ATOM 1693 C CA . ASP A 1 218 ? -16.469 -2.855 -7.004 1 91.19 218 ASP A CA 1
ATOM 1694 C C . ASP A 1 218 ? -16.672 -3.752 -5.785 1 91.19 218 ASP A C 1
ATOM 1696 O O . ASP A 1 218 ? -17.609 -3.555 -5.016 1 91.19 218 ASP A O 1
ATOM 1700 N N . LYS A 1 219 ? -15.781 -4.641 -5.609 1 93.38 219 LYS A N 1
ATOM 1701 C CA . LYS A 1 219 ? -15.891 -5.586 -4.5 1 93.38 219 LYS A CA 1
ATOM 1702 C C . LYS A 1 219 ? -15.484 -4.938 -3.182 1 93.38 219 LYS A C 1
ATOM 1704 O O . LYS A 1 219 ? -14.609 -4.066 -3.158 1 93.38 219 LYS A O 1
ATOM 1709 N N . SER A 1 220 ? -16.094 -5.395 -2.088 1 96.38 220 SER A N 1
ATOM 1710 C CA . SER A 1 220 ? -15.672 -5 -0.747 1 96.38 220 SER A CA 1
ATOM 1711 C C . SER A 1 220 ? -14.328 -5.633 -0.38 1 96.38 220 SER A C 1
ATOM 1713 O O . SER A 1 220 ? -13.883 -6.578 -1.033 1 96.38 220 SER A O 1
ATOM 1715 N N . LEU A 1 221 ? -13.719 -5.109 0.631 1 97.06 221 LEU A N 1
ATOM 1716 C CA . LEU A 1 221 ? -12.469 -5.68 1.111 1 97.06 221 LEU A CA 1
ATOM 1717 C C . LEU A 1 221 ? -12.664 -7.129 1.547 1 97.06 221 LEU A C 1
ATOM 1719 O O . LEU A 1 221 ? -11.797 -7.977 1.311 1 97.06 221 LEU A O 1
ATOM 1723 N N . GLU A 1 222 ? -13.75 -7.391 2.195 1 96.31 222 GLU A N 1
ATOM 1724 C CA . GLU A 1 222 ? -14.07 -8.75 2.615 1 96.31 222 GLU A CA 1
ATOM 1725 C C . GLU A 1 222 ? -14.164 -9.695 1.416 1 96.31 222 GLU A C 1
ATOM 1727 O O . GLU A 1 222 ? -13.664 -10.82 1.462 1 96.31 222 GLU A O 1
ATOM 1732 N N . GLU A 1 223 ? -14.789 -9.242 0.393 1 96.12 223 GLU A N 1
ATOM 1733 C CA . GLU A 1 223 ? -14.898 -10.039 -0.825 1 96.12 223 GLU A CA 1
ATOM 1734 C C . GLU A 1 223 ? -13.531 -10.273 -1.463 1 96.12 223 GLU A C 1
ATOM 1736 O O . GLU A 1 223 ? -13.242 -11.375 -1.934 1 96.12 223 GLU A O 1
ATOM 1741 N N . LEU A 1 224 ? -12.711 -9.258 -1.487 1 96.5 224 LEU A N 1
ATOM 1742 C CA . LEU A 1 224 ? -11.375 -9.383 -2.043 1 96.5 224 LEU A CA 1
ATOM 1743 C C . LEU A 1 224 ? -10.547 -10.398 -1.253 1 96.5 224 LEU A C 1
ATOM 1745 O O . LEU A 1 224 ? -9.805 -11.188 -1.835 1 96.5 224 LEU A O 1
ATOM 1749 N N . ILE A 1 225 ? -10.703 -10.344 0.087 1 97.06 225 ILE A N 1
ATOM 1750 C CA . ILE A 1 225 ? -10 -11.305 0.936 1 97.06 225 ILE A CA 1
ATOM 1751 C C . ILE A 1 225 ? -10.484 -12.719 0.616 1 97.06 225 ILE A C 1
ATOM 1753 O O . ILE A 1 225 ? -9.672 -13.633 0.467 1 97.06 225 ILE A O 1
ATOM 1757 N N . ASN A 1 226 ? -11.758 -12.867 0.443 1 94.31 226 ASN A N 1
ATOM 1758 C CA . ASN A 1 226 ? -12.336 -14.172 0.146 1 94.31 226 ASN A CA 1
ATOM 1759 C C . ASN A 1 226 ? -11.867 -14.695 -1.211 1 94.31 226 ASN A C 1
ATOM 1761 O O . ASN A 1 226 ? -11.711 -15.906 -1.395 1 94.31 226 ASN A O 1
ATOM 1765 N N . ASP A 1 227 ? -11.688 -13.805 -2.105 1 91.5 227 ASP A N 1
ATOM 1766 C CA . ASP A 1 227 ? -11.219 -14.188 -3.438 1 91.5 227 ASP A CA 1
ATOM 1767 C C . ASP A 1 227 ? -9.82 -14.789 -3.383 1 91.5 227 ASP A C 1
ATOM 1769 O O . ASP A 1 227 ? -9.461 -15.625 -4.219 1 91.5 227 ASP A O 1
ATOM 1773 N N . VAL A 1 228 ? -9.047 -14.383 -2.422 1 92.56 228 VAL A N 1
ATOM 1774 C CA . VAL A 1 228 ? -7.664 -14.828 -2.316 1 92.56 228 VAL A CA 1
ATOM 1775 C C . VAL A 1 228 ? -7.578 -16.016 -1.365 1 92.56 228 VAL A C 1
ATOM 1777 O O . VAL A 1 228 ? -6.719 -16.891 -1.527 1 92.56 228 VAL A O 1
ATOM 1780 N N . ALA A 1 229 ? -8.492 -16.016 -0.393 1 93.25 229 ALA A N 1
ATOM 1781 C CA . ALA A 1 229 ? -8.43 -17.016 0.676 1 93.25 229 ALA A CA 1
ATOM 1782 C C . ALA A 1 229 ? -9.312 -18.219 0.357 1 93.25 229 ALA A C 1
ATOM 1784 O O . ALA A 1 229 ? -10.492 -18.25 0.721 1 93.25 229 ALA A O 1
ATOM 1785 N N . SER A 1 230 ? -8.773 -19.266 -0.248 1 87.38 230 SER A N 1
ATOM 1786 C CA . SER A 1 230 ? -9.523 -20.5 -0.47 1 87.38 230 SER A CA 1
ATOM 1787 C C . SER A 1 230 ? -9.594 -21.344 0.802 1 87.38 230 SER A C 1
ATOM 1789 O O . SER A 1 230 ? -8.695 -21.281 1.642 1 87.38 230 SER A O 1
ATOM 1791 N N . LYS A 1 231 ? -10.688 -22.125 0.959 1 89 231 LYS A N 1
ATOM 1792 C CA . LYS A 1 231 ? -10.859 -22.984 2.127 1 89 231 LYS A CA 1
ATOM 1793 C C . LYS A 1 231 ? -9.695 -23.953 2.258 1 89 231 LYS A C 1
ATOM 1795 O O . LYS A 1 231 ? -9.383 -24.688 1.315 1 89 231 LYS A O 1
ATOM 1800 N N . GLY A 1 232 ? -9.07 -23.906 3.439 1 90.56 232 GLY A N 1
ATOM 1801 C CA . GLY A 1 232 ? -7.965 -24.797 3.707 1 90.56 232 GLY A CA 1
ATOM 1802 C C . GLY A 1 232 ? -6.672 -24.375 3.041 1 90.56 232 GLY A C 1
ATOM 1803 O O . GLY A 1 232 ? -5.68 -25.109 3.076 1 90.56 232 GLY A O 1
ATOM 1804 N N . GLY A 1 233 ? -6.652 -23.172 2.508 1 93.81 233 GLY A N 1
ATOM 1805 C CA . GLY A 1 233 ? -5.492 -22.703 1.766 1 93.81 233 GLY A CA 1
ATOM 1806 C C . GLY A 1 233 ? -4.484 -21.969 2.629 1 93.81 233 GLY A C 1
ATOM 1807 O O . GLY A 1 233 ? -4.613 -21.938 3.855 1 93.81 233 GLY A O 1
ATOM 1808 N N . THR A 1 234 ? -3.447 -21.453 1.969 1 96.31 234 THR A N 1
ATOM 1809 C CA . THR A 1 234 ? -2.346 -20.766 2.646 1 96.31 234 THR A CA 1
ATOM 1810 C C . THR A 1 234 ? -2.811 -19.438 3.24 1 96.31 234 THR A C 1
ATOM 1812 O O . THR A 1 234 ? -2.477 -19.125 4.379 1 96.31 234 THR A O 1
ATOM 1815 N N . THR A 1 235 ? -3.588 -18.719 2.486 1 97.31 235 THR A N 1
ATOM 1816 C CA . THR A 1 235 ? -4.062 -17.406 2.928 1 97.31 235 THR A CA 1
ATOM 1817 C C . THR A 1 235 ? -4.926 -17.547 4.18 1 97.31 235 THR A C 1
ATOM 1819 O O . THR A 1 235 ? -4.773 -16.766 5.129 1 97.31 235 THR A O 1
ATOM 1822 N N . GLU A 1 236 ? -5.816 -18.516 4.141 1 96.88 236 GLU A N 1
ATOM 1823 C CA . GLU A 1 236 ? -6.672 -18.75 5.301 1 96.88 236 GLU A CA 1
ATOM 1824 C C . GLU A 1 236 ? -5.844 -19.078 6.539 1 96.88 236 GLU A C 1
ATOM 1826 O O . GLU A 1 236 ? -6.176 -18.656 7.645 1 96.88 236 GLU A O 1
ATOM 1831 N N . ALA A 1 237 ? -4.82 -19.875 6.332 1 97.69 237 ALA A N 1
ATOM 1832 C CA . ALA A 1 237 ? -3.951 -20.234 7.449 1 97.69 237 ALA A CA 1
ATOM 1833 C C . ALA A 1 237 ? -3.338 -19 8.094 1 97.69 237 ALA A C 1
ATOM 1835 O O . ALA A 1 237 ? -3.303 -18.875 9.32 1 97.69 237 ALA A O 1
ATOM 1836 N N . ALA A 1 238 ? -2.875 -18.078 7.336 1 98.62 238 ALA A N 1
ATOM 1837 C CA . ALA A 1 238 ? -2.289 -16.844 7.848 1 98.62 238 ALA A CA 1
ATOM 1838 C C . ALA A 1 238 ? -3.34 -15.984 8.547 1 98.62 238 ALA A C 1
ATOM 1840 O O . ALA A 1 238 ? -3.111 -15.492 9.656 1 98.62 238 ALA A O 1
ATOM 1841 N N . LEU A 1 239 ? -4.504 -15.82 7.891 1 98.5 239 LEU A N 1
ATOM 1842 C CA . LEU A 1 239 ? -5.555 -14.961 8.43 1 98.5 239 LEU A CA 1
ATOM 1843 C C . LEU A 1 239 ? -6.074 -15.508 9.758 1 98.5 239 LEU A C 1
ATOM 1845 O O . LEU A 1 239 ? -6.438 -14.742 10.648 1 98.5 239 LEU A O 1
ATOM 1849 N N . LYS A 1 240 ? -6.156 -16.844 9.82 1 98.06 240 LYS A N 1
ATOM 1850 C CA . LYS A 1 240 ? -6.562 -17.453 11.078 1 98.06 240 LYS A CA 1
ATOM 1851 C C . LYS A 1 240 ? -5.609 -17.078 12.211 1 98.06 240 LYS A C 1
ATOM 1853 O O . LYS A 1 240 ? -6.051 -16.781 13.32 1 98.06 240 LYS A O 1
ATOM 1858 N N . MET A 1 241 ? -4.336 -17.094 11.898 1 98.12 241 MET A N 1
ATOM 1859 C CA . MET A 1 241 ? -3.34 -16.688 12.883 1 98.12 241 MET A CA 1
ATOM 1860 C C . MET A 1 241 ? -3.523 -15.227 13.266 1 98.12 241 MET A C 1
ATOM 1862 O O . MET A 1 241 ? -3.406 -14.859 14.438 1 98.12 241 MET A O 1
ATOM 1866 N N . PHE A 1 242 ? -3.816 -14.336 12.297 1 98.44 242 PHE A N 1
ATOM 1867 C CA . PHE A 1 242 ? -4.07 -12.93 12.562 1 98.44 242 PHE A CA 1
ATOM 1868 C C . PHE A 1 242 ? -5.258 -12.758 13.508 1 98.44 242 PHE A C 1
ATOM 1870 O O . PHE A 1 242 ? -5.184 -12.008 14.477 1 98.44 242 PHE A O 1
ATOM 1877 N N . GLU A 1 243 ? -6.324 -13.484 13.203 1 97.81 243 GLU A N 1
ATOM 1878 C CA . GLU A 1 243 ? -7.562 -13.375 13.969 1 97.81 243 GLU A CA 1
ATOM 1879 C C . GLU A 1 243 ? -7.379 -13.906 15.391 1 97.81 243 GLU A C 1
ATOM 1881 O O . GLU A 1 243 ? -7.824 -13.273 16.359 1 97.81 243 GLU A O 1
ATOM 1886 N N . GLU A 1 244 ? -6.719 -15.016 15.492 1 98 244 GLU A N 1
ATOM 1887 C CA . GLU A 1 244 ? -6.508 -15.656 16.781 1 98 244 GLU A CA 1
ATOM 1888 C C . GLU A 1 244 ? -5.648 -14.781 17.703 1 98 244 GLU A C 1
ATOM 1890 O O . GLU A 1 244 ? -5.738 -14.875 18.922 1 98 244 GLU A O 1
ATOM 1895 N N . ASN A 1 245 ? -4.859 -13.906 17.109 1 97.94 245 ASN A N 1
ATOM 1896 C CA . ASN A 1 245 ? -3.982 -13.047 17.891 1 97.94 245 ASN A CA 1
ATOM 1897 C C . ASN A 1 245 ? -4.449 -11.594 17.859 1 97.94 245 ASN A C 1
ATOM 1899 O O . ASN A 1 245 ? -3.682 -10.68 18.172 1 97.94 245 ASN A O 1
ATOM 1903 N N . ALA A 1 246 ? -5.684 -11.344 17.422 1 97.62 246 ALA A N 1
ATOM 1904 C CA . ALA A 1 246 ? -6.379 -10.062 17.469 1 97.62 246 ALA A CA 1
ATOM 1905 C C . ALA A 1 246 ? -5.562 -8.977 16.766 1 97.62 246 ALA A C 1
ATOM 1907 O O . ALA A 1 246 ? -5.422 -7.867 17.297 1 97.62 246 ALA A O 1
ATOM 1908 N N . LEU A 1 247 ? -5.008 -9.305 15.648 1 98.25 247 LEU A N 1
ATOM 1909 C CA . LEU A 1 247 ? -4.148 -8.375 14.922 1 98.25 247 LEU A CA 1
ATOM 1910 C C . LEU A 1 247 ? -4.898 -7.094 14.578 1 98.25 247 LEU A C 1
ATOM 1912 O O . LEU A 1 247 ? -4.359 -5.996 14.719 1 98.25 247 LEU A O 1
ATOM 1916 N N . LYS A 1 248 ? -6.172 -7.172 14.133 1 97.75 248 LYS A N 1
ATOM 1917 C CA . LYS A 1 248 ? -6.969 -5.992 13.805 1 97.75 248 LYS A CA 1
ATOM 1918 C C . LYS A 1 248 ? -7.129 -5.078 15.016 1 97.75 248 LYS A C 1
ATOM 1920 O O . LYS A 1 248 ? -7.016 -3.857 14.898 1 97.75 248 LYS A O 1
ATOM 1925 N N . GLU A 1 249 ? -7.387 -5.68 16.078 1 98.06 249 GLU A N 1
ATOM 1926 C CA . GLU A 1 249 ? -7.613 -4.91 17.297 1 98.06 249 GLU A CA 1
ATOM 1927 C C . GLU A 1 249 ? -6.348 -4.18 17.734 1 98.06 249 GLU A C 1
ATOM 1929 O O . GLU A 1 249 ? -6.41 -3.041 18.203 1 98.06 249 GLU A O 1
ATOM 1934 N N . ILE A 1 250 ? -5.227 -4.852 17.641 1 98.38 250 ILE A N 1
ATOM 1935 C CA . ILE A 1 250 ? -3.951 -4.238 18 1 98.38 250 ILE A CA 1
ATOM 1936 C C . ILE A 1 250 ? -3.689 -3.027 17.094 1 98.38 250 ILE A C 1
ATOM 1938 O O . ILE A 1 250 ? -3.297 -1.964 17.578 1 98.38 250 ILE A O 1
ATOM 1942 N N . LEU A 1 251 ? -3.943 -3.207 15.812 1 98.62 251 LEU A N 1
ATOM 1943 C CA . LEU A 1 251 ? -3.764 -2.113 14.859 1 98.62 251 LEU A CA 1
ATOM 1944 C C . LEU A 1 251 ? -4.68 -0.944 15.203 1 98.62 251 LEU A C 1
ATOM 1946 O O . LEU A 1 251 ? -4.23 0.201 15.281 1 98.62 251 LEU A O 1
ATOM 1950 N N . LYS A 1 252 ? -5.941 -1.229 15.422 1 98.44 252 LYS A N 1
ATOM 1951 C CA . LYS A 1 252 ? -6.922 -0.191 15.742 1 98.44 252 LYS A CA 1
ATOM 1952 C C . LYS A 1 252 ? -6.547 0.54 17.031 1 98.44 252 LYS A C 1
ATOM 1954 O O . LYS A 1 252 ? -6.574 1.771 17.078 1 98.44 252 LYS A O 1
ATOM 1959 N N . LYS A 1 253 ? -6.137 -0.214 18.016 1 98.25 253 LYS A N 1
ATOM 1960 C CA . LYS A 1 253 ? -5.762 0.38 19.297 1 98.25 253 LYS A CA 1
ATOM 1961 C C . LYS A 1 253 ? -4.57 1.321 19.141 1 98.25 253 LYS A C 1
ATOM 1963 O O . LYS A 1 253 ? -4.523 2.381 19.766 1 98.25 253 LYS A O 1
ATOM 1968 N N . GLY A 1 254 ? -3.592 0.876 18.375 1 98.69 254 GLY A N 1
ATOM 1969 C CA . GLY A 1 254 ? -2.461 1.75 18.109 1 98.69 254 GLY A CA 1
ATOM 1970 C C . GLY A 1 254 ? -2.857 3.055 17.438 1 98.69 254 GLY A C 1
ATOM 1971 O O . GLY A 1 254 ? -2.408 4.129 17.844 1 98.69 254 GLY A O 1
ATOM 1972 N N . ILE A 1 255 ? -3.729 2.977 16.453 1 98.81 255 ILE A N 1
ATOM 1973 C CA . ILE A 1 255 ? -4.176 4.16 15.719 1 98.81 255 ILE A CA 1
ATOM 1974 C C . ILE A 1 255 ? -4.977 5.066 16.641 1 98.81 255 ILE A C 1
ATOM 1976 O O . ILE A 1 255 ? -4.824 6.289 16.609 1 98.81 255 ILE A O 1
ATOM 1980 N N . LEU A 1 256 ? -5.797 4.469 17.5 1 98.69 256 LEU A N 1
ATOM 1981 C CA . LEU A 1 256 ? -6.566 5.246 18.469 1 98.69 256 LEU A CA 1
ATOM 1982 C C . LEU A 1 256 ? -5.645 5.93 19.469 1 98.69 256 LEU A C 1
ATOM 1984 O O . LEU A 1 256 ? -5.926 7.043 19.922 1 98.69 256 LEU A O 1
ATOM 1988 N N . LYS A 1 257 ? -4.547 5.293 19.859 1 98.5 257 LYS A N 1
ATOM 1989 C CA . LYS A 1 257 ? -3.57 5.914 20.75 1 98.5 257 LYS A CA 1
ATOM 1990 C C . LYS A 1 257 ? -2.92 7.129 20.094 1 98.5 257 LYS A C 1
ATOM 1992 O O . LYS A 1 257 ? -2.604 8.109 20.766 1 98.5 257 LYS A O 1
ATOM 1997 N N . ALA A 1 258 ? -2.641 6.984 18.797 1 98.31 258 ALA A N 1
ATOM 1998 C CA . ALA A 1 258 ? -2.123 8.133 18.062 1 98.31 258 ALA A CA 1
ATOM 1999 C C . ALA A 1 258 ? -3.107 9.297 18.094 1 98.31 258 ALA A C 1
ATOM 2001 O O . ALA A 1 258 ? -2.707 10.453 18.234 1 98.31 258 ALA A O 1
ATOM 2002 N N . GLU A 1 259 ? -4.371 9.008 17.891 1 98.19 259 GLU A N 1
ATOM 2003 C CA . GLU A 1 259 ? -5.391 10.047 17.953 1 98.19 259 GLU A CA 1
ATOM 2004 C C . GLU A 1 259 ? -5.422 10.695 19.344 1 98.19 259 GLU A C 1
ATOM 2006 O O . GLU A 1 259 ? -5.516 11.922 19.453 1 98.19 259 GLU A O 1
ATOM 2011 N N . GLU A 1 260 ? -5.398 9.898 20.406 1 97.69 260 GLU A N 1
ATOM 2012 C CA . GLU A 1 260 ? -5.363 10.398 21.781 1 97.69 260 GLU A CA 1
ATOM 2013 C C . GLU A 1 260 ? -4.18 11.336 21.984 1 97.69 260 GLU A C 1
ATOM 2015 O O . GLU A 1 260 ? -4.32 12.398 22.609 1 97.69 260 GLU A O 1
ATOM 2020 N N . ARG A 1 261 ? -3.059 10.914 21.5 1 96.75 261 ARG A N 1
ATOM 2021 C CA . ARG A 1 261 ? -1.86 11.734 21.625 1 96.75 261 ARG A CA 1
ATOM 2022 C C . ARG A 1 261 ? -2.023 13.055 20.891 1 96.75 261 ARG A C 1
ATOM 2024 O O . ARG A 1 261 ? -1.564 14.102 21.359 1 96.75 261 ARG A O 1
ATOM 2031 N N . ALA A 1 262 ? -2.615 13 19.688 1 95.44 262 ALA A N 1
ATOM 2032 C CA . ALA A 1 262 ? -2.879 14.219 18.938 1 95.44 262 ALA A CA 1
ATOM 2033 C C . ALA A 1 262 ? -3.725 15.195 19.75 1 95.44 262 ALA A C 1
ATOM 2035 O O . ALA A 1 262 ? -3.467 16.406 19.75 1 95.44 262 ALA A O 1
ATOM 2036 N N . LYS A 1 263 ? -4.707 14.695 20.438 1 95.38 263 LYS A N 1
ATOM 2037 C CA . LYS A 1 263 ? -5.57 15.508 21.297 1 95.38 263 LYS A CA 1
ATOM 2038 C C . LYS A 1 263 ? -4.785 16.125 22.453 1 95.38 263 LYS A C 1
ATOM 2040 O O . LYS A 1 263 ? -5.031 17.266 22.844 1 95.38 263 LYS A O 1
ATOM 2045 N N . GLU A 1 264 ? -3.832 15.383 22.938 1 94.19 264 GLU A N 1
ATOM 2046 C CA . GLU A 1 264 ? -3.025 15.844 24.062 1 94.19 264 GLU A CA 1
ATOM 2047 C C . GLU A 1 264 ? -2.084 16.969 23.656 1 94.19 264 GLU A C 1
ATOM 2049 O O . GLU A 1 264 ? -1.686 17.781 24.484 1 94.19 264 GLU A O 1
ATOM 2054 N N . LEU A 1 265 ? -1.642 16.938 22.453 1 90.06 265 LEU A N 1
ATOM 2055 C CA . LEU A 1 265 ? -0.719 17.953 21.953 1 90.06 265 LEU A CA 1
ATOM 2056 C C . LEU A 1 265 ? -1.373 19.328 21.969 1 90.06 265 LEU A C 1
ATOM 2058 O O . LEU A 1 265 ? -0.681 20.359 21.969 1 90.06 265 LEU A O 1
ATOM 2062 N N . ASN A 1 266 ? -2.719 19.516 21.75 1 81.88 266 ASN A N 1
ATOM 2063 C CA . ASN A 1 266 ? -3.461 20.781 21.766 1 81.88 266 ASN A CA 1
ATOM 2064 C C . ASN A 1 266 ? -3.42 21.422 23.156 1 81.88 266 ASN A C 1
ATOM 2066 O O . ASN A 1 266 ? -3.637 22.625 23.281 1 81.88 266 ASN A O 1
ATOM 2070 N N . GLY A 1 267 ? -3.307 20.609 24.297 1 66 267 GLY A N 1
ATOM 2071 C CA . GLY A 1 267 ? -3.398 21.156 25.641 1 66 267 GLY A CA 1
ATOM 2072 C C . GLY A 1 267 ? -2.162 21.938 26.062 1 66 267 GLY A C 1
ATOM 2073 O O . GLY A 1 267 ? -1.127 21.875 25.391 1 66 267 GLY A O 1
ATOM 2074 N N . MET B 1 1 ? 1.454 -18.953 -31.328 1 92 1 MET B N 1
ATOM 2075 C CA . MET B 1 1 ? 1.447 -19.953 -30.266 1 92 1 MET B CA 1
ATOM 2076 C C . MET B 1 1 ? 0.023 -20.25 -29.797 1 92 1 MET B C 1
ATOM 2078 O O . MET B 1 1 ? -0.814 -19.344 -29.75 1 92 1 MET B O 1
ATOM 2082 N N . LYS B 1 2 ? -0.273 -21.578 -29.625 1 97.25 2 LYS B N 1
ATOM 2083 C CA . LYS B 1 2 ? -1.575 -21.984 -29.109 1 97.25 2 LYS B CA 1
ATOM 2084 C C . LYS B 1 2 ? -1.495 -22.312 -27.625 1 97.25 2 LYS B C 1
ATOM 2086 O O . LYS B 1 2 ? -0.592 -23.031 -27.188 1 97.25 2 LYS B O 1
ATOM 2091 N N . ILE B 1 3 ? -2.512 -21.75 -26.828 1 97.94 3 ILE B N 1
ATOM 2092 C CA . ILE B 1 3 ? -2.486 -21.922 -25.375 1 97.94 3 ILE B CA 1
ATOM 2093 C C . ILE B 1 3 ? -3.82 -22.5 -24.906 1 97.94 3 ILE B C 1
ATOM 2095 O O . ILE B 1 3 ? -4.883 -22.078 -25.359 1 97.94 3 ILE B O 1
ATOM 2099 N N . ALA B 1 4 ? -3.705 -23.5 -24.125 1 97.31 4 ALA B N 1
ATOM 2100 C CA . ALA B 1 4 ? -4.887 -24.047 -23.453 1 97.31 4 ALA B CA 1
ATOM 2101 C C . ALA B 1 4 ? -4.816 -23.797 -21.953 1 97.31 4 ALA B C 1
ATOM 2103 O O . ALA B 1 4 ? -3.762 -23.969 -21.328 1 97.31 4 ALA B O 1
ATOM 2104 N N . ILE B 1 5 ? -5.949 -23.375 -21.391 1 97.44 5 ILE B N 1
ATOM 2105 C CA . ILE B 1 5 ? -6.047 -23.141 -19.953 1 97.44 5 ILE B CA 1
ATOM 2106 C C . ILE B 1 5 ? -6.934 -24.203 -19.312 1 97.44 5 ILE B C 1
ATOM 2108 O O . ILE B 1 5 ? -8.141 -24.25 -19.547 1 97.44 5 ILE B O 1
ATOM 2112 N N . LEU B 1 6 ? -6.285 -25.047 -18.578 1 95.38 6 LEU B N 1
ATOM 2113 C CA . LEU B 1 6 ? -7.043 -26.016 -17.797 1 95.38 6 LEU B CA 1
ATOM 2114 C C . LEU B 1 6 ? -7.457 -25.422 -16.453 1 95.38 6 LEU B C 1
ATOM 2116 O O . LEU B 1 6 ? -6.688 -25.438 -15.492 1 95.38 6 LEU B O 1
ATOM 2120 N N . GLY B 1 7 ? -8.648 -24.984 -16.328 1 94.25 7 GLY B N 1
ATOM 2121 C CA . GLY B 1 7 ? -9.141 -24.219 -15.195 1 94.25 7 GLY B CA 1
ATOM 2122 C C . GLY B 1 7 ? -9.422 -22.766 -15.531 1 94.25 7 GLY B C 1
ATOM 2123 O O . GLY B 1 7 ? -8.617 -21.891 -15.219 1 94.25 7 GLY B O 1
ATOM 2124 N N . ALA B 1 8 ? -10.602 -22.562 -16.031 1 92.38 8 ALA B N 1
ATOM 2125 C CA . ALA B 1 8 ? -11.008 -21.219 -16.422 1 92.38 8 ALA B CA 1
ATOM 2126 C C . ALA B 1 8 ? -11.664 -20.484 -15.258 1 92.38 8 ALA B C 1
ATOM 2128 O O . ALA B 1 8 ? -12.773 -19.953 -15.398 1 92.38 8 ALA B O 1
ATOM 2129 N N 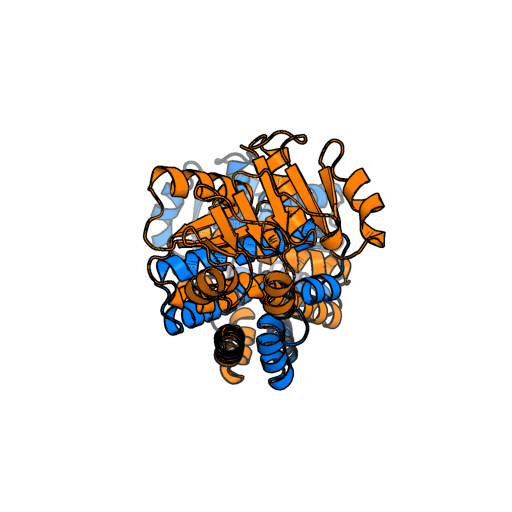. GLY B 1 9 ? -10.922 -20.453 -14.164 1 89.12 9 GLY B N 1
ATOM 2130 C CA . GLY B 1 9 ? -11.32 -19.641 -13.023 1 89.12 9 GLY B CA 1
ATOM 2131 C C . GLY B 1 9 ? -10.742 -18.234 -13.062 1 89.12 9 GLY B C 1
ATOM 2132 O O . GLY B 1 9 ? -10.367 -17.734 -14.125 1 89.12 9 GLY B O 1
ATOM 2133 N N . ASN B 1 10 ? -10.672 -17.562 -11.922 1 86.69 10 ASN B N 1
ATOM 2134 C CA . ASN B 1 10 ? -10.227 -16.172 -11.859 1 86.69 10 ASN B CA 1
ATOM 2135 C C . ASN B 1 10 ? -8.805 -16.016 -12.391 1 86.69 10 ASN B C 1
ATOM 2137 O O . ASN B 1 10 ? -8.547 -15.18 -13.25 1 86.69 10 ASN B O 1
ATOM 2141 N N . MET B 1 11 ? -7.926 -16.875 -11.906 1 90.62 11 MET B N 1
ATOM 2142 C CA . MET B 1 11 ? -6.527 -16.75 -12.305 1 90.62 11 MET B CA 1
ATOM 2143 C C . MET B 1 11 ? -6.34 -17.141 -13.766 1 90.62 11 MET B C 1
ATOM 2145 O O . MET B 1 11 ? -5.621 -16.469 -14.508 1 90.62 11 MET B O 1
ATOM 2149 N N . GLY B 1 12 ? -6.961 -18.297 -14.156 1 94.31 12 GLY B N 1
ATOM 2150 C CA . GLY B 1 12 ? -6.875 -18.719 -15.547 1 94.31 12 GLY B CA 1
ATOM 2151 C C . GLY B 1 12 ? -7.395 -17.656 -16.516 1 94.31 12 GLY B C 1
ATOM 2152 O O . GLY B 1 12 ? -6.762 -17.375 -17.531 1 94.31 12 GLY B O 1
ATOM 2153 N N . LEU B 1 13 ? -8.484 -17.094 -16.188 1 92.88 13 LEU B N 1
ATOM 2154 C CA . LEU B 1 13 ? -9.078 -16.078 -17.031 1 92.88 13 LEU B CA 1
ATOM 2155 C C . LEU B 1 13 ? -8.234 -14.805 -17.016 1 92.88 13 LEU B C 1
ATOM 2157 O O . LEU B 1 13 ? -8.141 -14.109 -18.031 1 92.88 13 LEU B O 1
ATOM 2161 N N . SER B 1 14 ? -7.672 -14.484 -15.875 1 91.81 14 SER B N 1
ATOM 2162 C CA . SER B 1 14 ? -6.805 -13.32 -15.773 1 91.81 14 SER B CA 1
ATOM 2163 C C . SER B 1 14 ? -5.617 -13.422 -16.719 1 91.81 14 SER B C 1
ATOM 2165 O O . SER B 1 14 ? -5.316 -12.469 -17.453 1 91.81 14 SER B O 1
ATOM 2167 N N . PHE B 1 15 ? -4.98 -14.516 -16.703 1 95.25 15 PHE B N 1
ATOM 2168 C CA . PHE B 1 15 ? -3.875 -14.742 -17.625 1 95.25 15 PHE B CA 1
ATOM 2169 C C . PHE B 1 15 ? -4.344 -14.633 -19.078 1 95.25 15 PHE B C 1
ATOM 2171 O O . PHE B 1 15 ? -3.705 -13.969 -19.891 1 95.25 15 PHE B O 1
ATOM 2178 N N . SER B 1 16 ? -5.449 -15.25 -19.359 1 96.31 16 SER B N 1
ATOM 2179 C CA . SER B 1 16 ? -6.008 -15.234 -20.703 1 96.31 16 SER B CA 1
ATOM 2180 C C . SER B 1 16 ? -6.273 -13.812 -21.172 1 96.31 16 SER B C 1
ATOM 2182 O O . SER B 1 16 ? -5.93 -13.453 -22.312 1 96.31 16 SER B O 1
ATOM 2184 N N . LYS B 1 17 ? -6.887 -13.031 -20.312 1 95.06 17 LYS B N 1
ATOM 2185 C CA . LYS B 1 17 ? -7.164 -11.633 -20.641 1 95.06 17 LYS B CA 1
ATOM 2186 C C . LYS B 1 17 ? -5.879 -10.883 -20.969 1 95.06 17 LYS B C 1
ATOM 2188 O O . LYS B 1 17 ? -5.836 -10.102 -21.922 1 95.06 17 LYS B O 1
ATOM 2193 N N . SER B 1 18 ? -4.914 -11.078 -20.156 1 94.81 18 SER B N 1
ATOM 2194 C CA . SER B 1 18 ? -3.637 -10.398 -20.359 1 94.81 18 SER B CA 1
ATOM 2195 C C . SER B 1 18 ? -2.986 -10.805 -21.672 1 94.81 18 SER B C 1
ATOM 2197 O O . SER B 1 18 ? -2.447 -9.961 -22.391 1 94.81 18 SER B O 1
ATOM 2199 N N . PHE B 1 19 ? -2.986 -12.133 -21.984 1 96.5 19 PHE B N 1
ATOM 2200 C CA . PHE B 1 19 ? -2.391 -12.625 -23.219 1 96.5 19 PHE B CA 1
ATOM 2201 C C . PHE B 1 19 ? -3.039 -11.977 -24.438 1 96.5 19 PHE B C 1
ATOM 2203 O O . PHE B 1 19 ? -2.354 -11.625 -25.406 1 96.5 19 PHE B O 1
ATOM 2210 N N . LEU B 1 20 ? -4.328 -11.836 -24.359 1 96.12 20 LEU B N 1
ATOM 2211 C CA . LEU B 1 20 ? -5.066 -11.25 -25.484 1 96.12 20 LEU B CA 1
ATOM 2212 C C . LEU B 1 20 ? -4.859 -9.734 -25.531 1 96.12 20 LEU B C 1
ATOM 2214 O O . LEU B 1 20 ? -4.664 -9.172 -26.609 1 96.12 20 LEU B O 1
ATOM 2218 N N . LYS B 1 21 ? -4.902 -9.117 -24.375 1 94.5 21 LYS B N 1
ATOM 2219 C CA . LYS B 1 21 ? -4.758 -7.668 -24.281 1 94.5 21 LYS B CA 1
ATOM 2220 C C . LYS B 1 21 ? -3.439 -7.203 -24.891 1 94.5 21 LYS B C 1
ATOM 2222 O O . LYS B 1 21 ? -3.4 -6.191 -25.594 1 94.5 21 LYS B O 1
ATOM 2227 N N . TYR B 1 22 ? -2.408 -7.914 -24.656 1 94.44 22 TYR B N 1
ATOM 2228 C CA . TYR B 1 22 ? -1.087 -7.516 -25.125 1 94.44 22 TYR B CA 1
ATOM 2229 C C . TYR B 1 22 ? -0.742 -8.211 -26.438 1 94.44 22 TYR B C 1
ATOM 2231 O O . TYR B 1 22 ? 0.419 -8.227 -26.859 1 94.44 22 TYR B O 1
ATOM 2239 N N . GLU B 1 23 ? -1.66 -8.867 -27.031 1 95.5 23 GLU B N 1
ATOM 2240 C CA . GLU B 1 23 ? -1.581 -9.484 -28.344 1 95.5 23 GLU B CA 1
ATOM 2241 C C . GLU B 1 23 ? -0.465 -10.523 -28.406 1 95.5 23 GLU B C 1
ATOM 2243 O O . GLU B 1 23 ? 0.27 -10.594 -29.391 1 95.5 23 GLU B O 1
ATOM 2248 N N . LEU B 1 24 ? -0.33 -11.188 -27.297 1 95.62 24 LEU B N 1
ATOM 2249 C CA . LEU B 1 24 ? 0.673 -12.25 -27.266 1 95.62 24 LEU B CA 1
ATOM 2250 C C . LEU B 1 24 ? 0.181 -13.484 -28.016 1 95.62 24 LEU B C 1
ATOM 2252 O O . LEU B 1 24 ? 0.985 -14.297 -28.484 1 95.62 24 LEU B O 1
ATOM 2256 N N . ILE B 1 25 ? -1.111 -13.648 -28.078 1 96.44 25 ILE B N 1
ATOM 2257 C CA . ILE B 1 25 ? -1.746 -14.688 -28.875 1 96.44 25 ILE B CA 1
ATOM 2258 C C . ILE B 1 25 ? -3.033 -14.141 -29.5 1 96.44 25 ILE B C 1
ATOM 2260 O O . ILE B 1 25 ? -3.59 -13.148 -29.016 1 96.44 25 ILE B O 1
ATOM 2264 N N . LYS B 1 26 ? -3.455 -14.82 -30.547 1 97.19 26 LYS B N 1
ATOM 2265 C CA . LYS B 1 26 ? -4.762 -14.508 -31.125 1 97.19 26 LYS B CA 1
ATOM 2266 C C . LYS B 1 26 ? -5.879 -15.227 -30.359 1 97.19 26 LYS B C 1
ATOM 2268 O O . LYS B 1 26 ? -5.668 -16.297 -29.797 1 97.19 26 LYS B O 1
ATOM 2273 N N . PRO B 1 27 ? -7.082 -14.594 -30.375 1 97.75 27 PRO B N 1
ATOM 2274 C CA . PRO B 1 27 ? -8.203 -15.227 -29.672 1 97.75 27 PRO B CA 1
ATOM 2275 C C . PRO B 1 27 ? -8.461 -16.656 -30.141 1 97.75 27 PRO B C 1
ATOM 2277 O O . PRO B 1 27 ? -8.797 -17.516 -29.328 1 97.75 27 PRO B O 1
ATOM 2280 N N . GLU B 1 28 ? -8.172 -16.938 -31.438 1 97.44 28 GLU B N 1
ATOM 2281 C CA . GLU B 1 28 ? -8.438 -18.25 -32 1 97.44 28 GLU B CA 1
ATOM 2282 C C . GLU B 1 28 ? -7.43 -19.2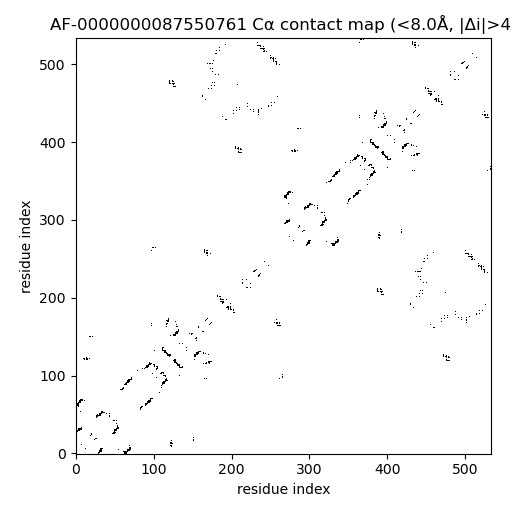81 -31.5 1 97.44 28 GLU B C 1
ATOM 2284 O O . GLU B 1 28 ? -7.645 -20.484 -31.656 1 97.44 28 GLU B O 1
ATOM 2289 N N . ASN B 1 29 ? -6.395 -18.734 -30.891 1 98.06 29 ASN B N 1
ATOM 2290 C CA . ASN B 1 29 ? -5.336 -19.609 -30.406 1 98.06 29 ASN B CA 1
ATOM 2291 C C . ASN B 1 29 ? -5.457 -19.859 -28.906 1 98.06 29 ASN B C 1
ATOM 2293 O O . ASN B 1 29 ? -4.547 -20.406 -28.297 1 98.06 29 ASN B O 1
ATOM 2297 N N . LEU B 1 30 ? -6.547 -19.469 -28.344 1 98.12 30 LEU B N 1
ATOM 2298 C CA . LEU B 1 30 ? -6.82 -19.641 -26.922 1 98.12 30 LEU B CA 1
ATOM 2299 C C . LEU B 1 30 ? -7.953 -20.656 -26.719 1 98.12 30 LEU B C 1
ATOM 2301 O O . LEU B 1 30 ? -9.016 -20.531 -27.328 1 98.12 30 LEU B O 1
ATOM 2305 N N . HIS B 1 31 ? -7.645 -21.672 -25.953 1 97.5 31 HIS B N 1
ATOM 2306 C CA . HIS B 1 31 ? -8.633 -22.672 -25.562 1 97.5 31 HIS B CA 1
ATOM 2307 C C . HIS B 1 31 ? -8.859 -22.672 -24.062 1 97.5 31 HIS B C 1
ATOM 2309 O O . HIS B 1 31 ? -7.941 -22.984 -23.297 1 97.5 31 HIS B O 1
ATOM 2315 N N . LEU B 1 32 ? -10.086 -22.297 -23.641 1 97.25 32 LEU B N 1
ATOM 2316 C CA . LEU B 1 32 ? -10.438 -22.25 -22.234 1 97.25 32 LEU B CA 1
ATOM 2317 C C . LEU B 1 32 ? -11.242 -23.484 -21.828 1 97.25 32 LEU B C 1
ATOM 2319 O O . LEU B 1 32 ? -12.281 -23.766 -22.422 1 97.25 32 LEU B O 1
ATOM 2323 N N . ILE B 1 33 ? -10.742 -24.141 -20.828 1 95.5 33 ILE B N 1
ATOM 2324 C CA . ILE B 1 33 ? -11.367 -25.375 -20.375 1 95.5 33 ILE B CA 1
ATOM 2325 C C . ILE B 1 33 ? -11.914 -25.188 -18.953 1 95.5 33 ILE B C 1
ATOM 2327 O O . ILE B 1 33 ? -11.172 -24.797 -18.047 1 95.5 33 ILE B O 1
ATOM 2331 N N . THR B 1 34 ? -13.195 -25.453 -18.734 1 94.06 34 THR B N 1
ATOM 2332 C CA . THR B 1 34 ? -13.836 -25.266 -17.438 1 94.06 34 THR B CA 1
ATOM 2333 C C . THR B 1 34 ? -14.5 -26.562 -16.969 1 94.06 34 THR B C 1
ATOM 2335 O O . THR B 1 34 ? -14.758 -27.453 -17.781 1 94.06 34 THR B O 1
ATOM 2338 N N . ARG B 1 35 ? -14.602 -26.672 -15.617 1 87.81 35 ARG B N 1
ATOM 2339 C CA . ARG B 1 35 ? -15.312 -27.812 -15.062 1 87.81 35 ARG B CA 1
ATOM 2340 C C . ARG B 1 35 ? -16.828 -27.578 -15.062 1 87.81 35 ARG B C 1
ATOM 2342 O O . ARG B 1 35 ? -17.609 -28.516 -15.094 1 87.81 35 ARG B O 1
ATOM 2349 N N . ASN B 1 36 ? -17.094 -26.344 -15 1 87 36 ASN B N 1
ATOM 2350 C CA . ASN B 1 36 ? -18.5 -25.969 -14.836 1 87 36 ASN B CA 1
ATOM 2351 C C . ASN B 1 36 ? -19.125 -25.547 -16.156 1 87 36 ASN B C 1
ATOM 2353 O O . ASN B 1 36 ? -18.891 -24.438 -16.625 1 87 36 ASN B O 1
ATOM 2357 N N . LYS B 1 37 ? -20.156 -26.297 -16.594 1 89.38 37 LYS B N 1
ATOM 2358 C CA . LYS B 1 37 ? -20.828 -26 -17.844 1 89.38 37 LYS B CA 1
ATOM 2359 C C . LYS B 1 37 ? -21.594 -24.672 -17.75 1 89.38 37 LYS B C 1
ATOM 2361 O O . LYS B 1 37 ? -21.734 -23.969 -18.766 1 89.38 37 LYS B O 1
ATOM 2366 N N . SER B 1 38 ? -21.984 -24.359 -16.547 1 90.75 38 SER B N 1
ATOM 2367 C CA . SER B 1 38 ? -22.812 -23.172 -16.359 1 90.75 38 SER B CA 1
ATOM 2368 C C . SER B 1 38 ? -22.016 -21.906 -16.594 1 90.75 38 SER B C 1
ATOM 2370 O O . SER B 1 38 ? -22.594 -20.828 -16.812 1 90.75 38 SER B O 1
ATOM 2372 N N . LYS B 1 39 ? -20.719 -22.016 -16.609 1 90.88 39 LYS B N 1
ATOM 2373 C CA . LYS B 1 39 ? -19.875 -20.828 -16.766 1 90.88 39 LYS B CA 1
ATOM 2374 C C . LYS B 1 39 ? -19.531 -20.578 -18.234 1 90.88 39 LYS B C 1
ATOM 2376 O O . LYS B 1 39 ? -19 -19.531 -18.594 1 90.88 39 LYS B O 1
ATOM 2381 N N . ILE B 1 40 ? -19.875 -21.5 -19.141 1 93.25 40 ILE B N 1
ATOM 2382 C CA . ILE B 1 40 ? -19.438 -21.453 -20.531 1 93.25 40 ILE B CA 1
ATOM 2383 C C . ILE B 1 40 ? -19.984 -20.203 -21.203 1 93.25 40 ILE B C 1
ATOM 2385 O O . ILE B 1 40 ? -19.266 -19.5 -21.906 1 93.25 40 ILE B O 1
ATOM 2389 N N . SER B 1 41 ? -21.219 -19.953 -20.953 1 93.69 41 SER B N 1
ATOM 2390 C CA . SER B 1 41 ? -21.844 -18.797 -21.594 1 93.69 41 SER B CA 1
ATOM 2391 C C . SER B 1 41 ? -21.156 -17.5 -21.172 1 93.69 41 SER B C 1
ATOM 2393 O O . SER B 1 41 ? -20.844 -16.656 -22.016 1 93.69 41 SER B O 1
ATOM 2395 N N . LYS B 1 42 ? -20.938 -17.328 -19.922 1 93.44 42 LYS B N 1
ATOM 2396 C CA . LYS B 1 42 ? -20.297 -16.125 -19.406 1 93.44 42 LYS B CA 1
ATOM 2397 C C . LYS B 1 42 ? -18.875 -15.992 -19.938 1 93.44 42 LYS B C 1
ATOM 2399 O O . LYS B 1 42 ? -18.453 -14.898 -20.328 1 93.44 42 LYS B O 1
ATOM 2404 N N . ILE B 1 43 ? -18.125 -17.094 -19.984 1 95.5 43 ILE B N 1
ATOM 2405 C CA . ILE B 1 43 ? -16.75 -17.078 -20.453 1 95.5 43 ILE B CA 1
ATOM 2406 C C . ILE B 1 43 ? -16.719 -16.75 -21.953 1 95.5 43 ILE B C 1
ATOM 2408 O O . ILE B 1 43 ? -15.859 -15.984 -22.406 1 95.5 43 ILE B O 1
ATOM 2412 N N . 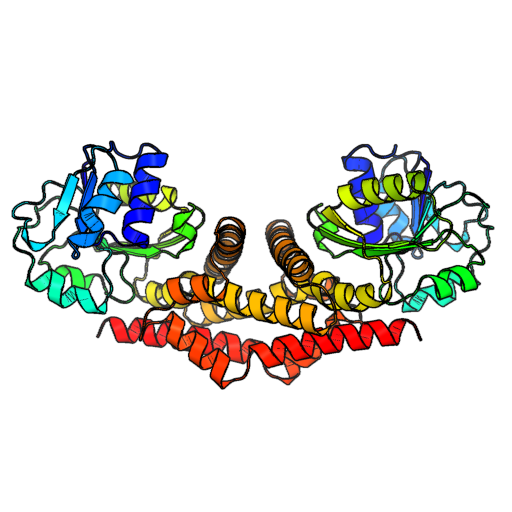SER B 1 44 ? -17.672 -17.312 -22.672 1 95.25 44 SER B N 1
ATOM 2413 C CA . SER B 1 44 ? -17.75 -17.078 -24.109 1 95.25 44 SER B CA 1
ATOM 2414 C C . SER B 1 44 ? -18 -15.609 -24.422 1 95.25 44 SER B C 1
ATOM 2416 O O . SER B 1 44 ? -17.516 -15.086 -25.438 1 95.25 44 SER B O 1
ATOM 2418 N N . GLU B 1 45 ? -18.797 -15 -23.578 1 95.31 45 GLU B N 1
ATOM 2419 C CA . GLU B 1 45 ? -19.078 -13.57 -23.734 1 95.31 45 GLU B CA 1
ATOM 2420 C C . GLU B 1 45 ? -17.812 -12.742 -23.5 1 95.31 45 GLU B C 1
ATOM 2422 O O . GLU B 1 45 ? -17.578 -11.75 -24.203 1 95.31 45 GLU B O 1
ATOM 2427 N N . GLU B 1 46 ? -17.016 -13.188 -22.609 1 94.31 46 GLU B N 1
ATOM 2428 C CA . GLU B 1 46 ? -15.812 -12.445 -22.25 1 94.31 46 GLU B CA 1
ATOM 2429 C C . GLU B 1 46 ? -14.672 -12.727 -23.219 1 94.31 46 GLU B C 1
ATOM 2431 O O . GLU B 1 46 ? -13.789 -11.883 -23.406 1 94.31 46 GLU B O 1
ATOM 2436 N N . PHE B 1 47 ? -14.664 -13.867 -23.766 1 96.81 47 PHE B N 1
ATOM 2437 C CA . PHE B 1 47 ? -13.594 -14.281 -24.672 1 96.81 47 PHE B CA 1
ATOM 2438 C C . PHE B 1 47 ? -14.164 -14.711 -26.016 1 96.81 47 PHE B C 1
ATOM 2440 O O . PHE B 1 47 ? -14.023 -15.867 -26.422 1 96.81 47 PHE B O 1
ATOM 2447 N N . PRO B 1 48 ? -14.555 -13.633 -26.75 1 94.12 48 PRO B N 1
ATOM 2448 C CA . PRO B 1 48 ? -15.133 -13.984 -28.047 1 94.12 48 PRO B CA 1
ATOM 2449 C C . PRO B 1 48 ? -14.117 -14.594 -29 1 94.12 48 PRO B C 1
ATOM 2451 O O . PRO B 1 48 ? -12.961 -14.156 -29.047 1 94.12 48 PRO B O 1
ATOM 2454 N N . LYS B 1 49 ? -14.312 -15.672 -29.734 1 95.88 49 LYS B N 1
ATOM 2455 C CA . LYS B 1 49 ? -13.531 -16.328 -30.781 1 95.88 49 LYS B CA 1
ATOM 2456 C C . LYS B 1 49 ? -12.594 -17.375 -30.188 1 95.88 49 LYS B C 1
ATOM 2458 O O . LYS B 1 49 ? -11.914 -18.094 -30.922 1 95.88 49 LYS B O 1
ATOM 2463 N N . SER B 1 50 ? -12.508 -17.375 -28.844 1 97.25 50 SER B N 1
ATOM 2464 C CA . SER B 1 50 ? -11.727 -18.438 -28.203 1 97.25 50 SER B CA 1
ATOM 2465 C C . SER B 1 50 ? -12.547 -19.719 -28.062 1 97.25 50 SER B C 1
ATOM 2467 O O . SER B 1 50 ? -13.781 -19.672 -28 1 97.25 50 SER B O 1
ATOM 2469 N N . LYS B 1 51 ? -11.852 -20.766 -28.078 1 96.38 51 LYS B N 1
ATOM 2470 C CA . LYS B 1 51 ? -12.523 -22.047 -27.875 1 96.38 51 LYS B CA 1
ATOM 2471 C C . LYS B 1 51 ? -12.797 -22.297 -26.391 1 96.38 51 LYS B C 1
ATOM 2473 O O . LYS B 1 51 ? -11.93 -22.031 -25.547 1 96.38 51 LYS B O 1
ATOM 2478 N N . ILE B 1 52 ? -14.016 -22.688 -26.094 1 96.06 52 ILE B N 1
ATOM 2479 C CA . ILE B 1 52 ? -14.383 -23 -24.719 1 96.06 52 ILE B CA 1
ATOM 2480 C C . ILE B 1 52 ? -14.945 -24.422 -24.656 1 96.06 52 ILE B C 1
ATOM 2482 O O . ILE B 1 52 ? -15.805 -24.797 -25.453 1 96.06 52 ILE B O 1
ATOM 2486 N N . SER B 1 53 ? -14.398 -25.234 -23.797 1 94.06 53 SER B N 1
ATOM 2487 C CA . SER B 1 53 ? -14.867 -26.594 -23.625 1 94.06 53 SER B CA 1
ATOM 2488 C C . SER B 1 53 ? -14.906 -27 -22.156 1 94.06 53 SER B C 1
ATOM 2490 O O . SER B 1 53 ? -14.312 -26.328 -21.312 1 94.06 53 SER B O 1
ATOM 2492 N N . THR B 1 54 ? -15.656 -28.016 -21.922 1 92.88 54 THR B N 1
ATOM 2493 C CA . THR B 1 54 ? -15.562 -28.656 -20.609 1 92.88 54 THR B CA 1
ATOM 2494 C C . THR B 1 54 ? -14.445 -29.703 -20.594 1 92.88 54 THR B C 1
ATOM 2496 O O . THR B 1 54 ? -14.023 -30.188 -21.656 1 92.88 54 THR B O 1
ATOM 2499 N N . PHE B 1 55 ? -14.031 -29.953 -19.406 1 89.56 55 PHE B N 1
ATOM 2500 C CA . PHE B 1 55 ? -12.938 -30.891 -19.219 1 89.56 55 PHE B CA 1
ATOM 2501 C C . PHE B 1 55 ? -13.273 -32.25 -19.844 1 89.56 55 PHE B C 1
ATOM 2503 O O . PHE B 1 55 ? -12.43 -32.875 -20.469 1 89.56 55 PHE B O 1
ATOM 2510 N N . GLU B 1 56 ? -14.516 -32.688 -19.766 1 86.81 56 GLU B N 1
ATOM 2511 C CA . GLU B 1 56 ? -14.961 -34 -20.203 1 86.81 56 GLU B CA 1
ATOM 2512 C C . GLU B 1 56 ? -15.008 -34.094 -21.719 1 86.81 56 GLU B C 1
ATOM 2514 O O . GLU B 1 56 ? -14.906 -35.188 -22.281 1 86.81 56 GLU B O 1
ATOM 2519 N N . GLU B 1 57 ? -15.031 -33.062 -22.312 1 88.94 57 GLU B N 1
ATOM 2520 C CA . GLU B 1 57 ? -15.219 -33.031 -23.766 1 88.94 57 GLU B CA 1
ATOM 2521 C C . GLU B 1 57 ? -13.883 -33.094 -24.5 1 88.94 57 GLU B C 1
ATOM 2523 O O . GLU B 1 57 ? -13.836 -33.25 -25.719 1 88.94 57 GLU B O 1
ATOM 2528 N N . ILE B 1 58 ? -12.867 -33.031 -23.766 1 90.06 58 ILE B N 1
ATOM 2529 C CA . ILE B 1 58 ? -11.57 -32.875 -24.422 1 90.06 58 ILE B CA 1
ATOM 2530 C C . ILE B 1 58 ? -10.984 -34.219 -24.75 1 90.06 58 ILE B C 1
ATOM 2532 O O . ILE B 1 58 ? -10.781 -35.062 -23.859 1 90.06 58 ILE B O 1
ATOM 2536 N N . GLU B 1 59 ? -10.695 -34.438 -26 1 87.94 59 GLU B N 1
ATOM 2537 C CA . GLU B 1 59 ? -10.07 -35.688 -26.453 1 87.94 59 GLU B CA 1
ATOM 2538 C C . GLU B 1 59 ? -8.648 -35.438 -26.969 1 87.94 59 GLU B C 1
ATOM 2540 O O . GLU B 1 59 ? -7.824 -36.344 -26.984 1 87.94 59 GLU B O 1
ATOM 2545 N N . ASP B 1 60 ? -8.523 -34.281 -27.453 1 89.12 60 ASP B N 1
ATOM 2546 C CA . ASP B 1 60 ? -7.215 -33.844 -27.938 1 89.12 60 ASP B CA 1
ATOM 2547 C C . ASP B 1 60 ? -6.977 -32.375 -27.656 1 89.12 60 ASP B C 1
ATOM 2549 O O . ASP B 1 60 ? -7.895 -31.547 -27.766 1 89.12 60 ASP B O 1
ATOM 2553 N N . LEU B 1 61 ? -5.824 -32.188 -27.141 1 90.12 61 LEU B N 1
ATOM 2554 C CA . LEU B 1 61 ? -5.496 -30.797 -26.812 1 90.12 61 LEU B CA 1
ATOM 2555 C C . LEU B 1 61 ? -4.418 -30.25 -27.75 1 90.12 61 LEU B C 1
ATOM 2557 O O . LEU B 1 61 ? -3.229 -30.5 -27.547 1 90.12 61 LEU B O 1
ATOM 2561 N N . ASP B 1 62 ? -4.828 -29.531 -28.75 1 91.12 62 ASP B N 1
ATOM 2562 C CA . ASP B 1 62 ? -3.906 -28.906 -29.703 1 91.12 62 ASP B CA 1
ATOM 2563 C C . ASP B 1 62 ? -3.385 -27.578 -29.188 1 91.12 62 ASP B C 1
ATOM 2565 O O . ASP B 1 62 ? -3.865 -26.516 -29.578 1 91.12 62 ASP B O 1
ATOM 2569 N N . ALA B 1 63 ? -2.445 -27.594 -28.297 1 95.94 63 ALA B N 1
ATOM 2570 C CA . ALA B 1 63 ? -1.846 -26.422 -27.688 1 95.94 63 ALA B CA 1
ATOM 2571 C C . ALA B 1 63 ? -0.337 -26.578 -27.531 1 95.94 63 ALA B C 1
ATOM 2573 O O . ALA B 1 63 ? 0.153 -27.703 -27.328 1 95.94 63 ALA B O 1
ATOM 2574 N N . ASN B 1 64 ? 0.381 -25.5 -27.734 1 96.81 64 ASN B N 1
ATOM 2575 C CA . ASN B 1 64 ? 1.814 -25.5 -27.453 1 96.81 64 ASN B CA 1
ATOM 2576 C C . ASN B 1 64 ? 2.098 -25.406 -25.969 1 96.81 64 ASN B C 1
ATOM 2578 O O . ASN B 1 64 ? 3.084 -25.969 -25.484 1 96.81 64 ASN B O 1
ATOM 2582 N N . LEU B 1 65 ? 1.262 -24.734 -25.297 1 97.62 65 LEU B N 1
ATOM 2583 C CA . LEU B 1 65 ? 1.363 -24.516 -23.844 1 97.62 65 LEU B CA 1
ATOM 2584 C C . LEU B 1 65 ? 0.041 -24.828 -23.156 1 97.62 65 LEU B C 1
ATOM 2586 O O . LEU B 1 65 ? -1.018 -24.375 -23.594 1 97.62 65 LEU B O 1
ATOM 2590 N N . VAL B 1 66 ? 0.139 -25.641 -22.156 1 97.31 66 VAL B N 1
ATOM 2591 C CA . VAL B 1 66 ? -1.011 -25.938 -21.312 1 97.31 66 VAL B CA 1
ATOM 2592 C C . VAL B 1 66 ? -0.798 -25.328 -19.922 1 97.31 66 VAL B C 1
ATOM 2594 O O . VAL B 1 66 ? 0.167 -25.672 -19.234 1 97.31 66 VAL B O 1
ATOM 2597 N N . ILE B 1 67 ? -1.679 -24.422 -19.547 1 98 67 ILE B N 1
ATOM 2598 C CA . ILE B 1 67 ? -1.61 -23.812 -18.219 1 98 67 ILE B CA 1
ATOM 2599 C C . ILE B 1 67 ? -2.58 -24.516 -17.281 1 98 67 ILE B C 1
ATOM 2601 O O . ILE B 1 67 ? -3.781 -24.578 -17.547 1 98 67 ILE B O 1
ATOM 2605 N N . ILE B 1 68 ? -2.027 -25.031 -16.25 1 97.44 68 ILE B N 1
ATOM 2606 C CA . ILE B 1 68 ? -2.854 -25.672 -15.234 1 97.44 68 ILE B CA 1
ATOM 2607 C C . ILE B 1 68 ? -3.211 -24.656 -14.148 1 97.44 68 ILE B C 1
ATOM 2609 O O . ILE B 1 68 ? -2.363 -24.281 -13.336 1 97.44 68 ILE B O 1
ATOM 2613 N N . ALA B 1 69 ? -4.445 -24.297 -14.125 1 96.38 69 ALA B N 1
ATOM 2614 C CA . ALA B 1 69 ? -4.926 -23.25 -13.219 1 96.38 69 ALA B CA 1
ATOM 2615 C C . ALA B 1 69 ? -6.102 -23.75 -12.383 1 96.38 69 ALA B C 1
ATOM 2617 O O . ALA B 1 69 ? -7.113 -23.062 -12.242 1 96.38 69 ALA B O 1
ATOM 2618 N N . VAL B 1 70 ? -6 -24.922 -11.859 1 93.69 70 VAL B N 1
ATOM 2619 C CA . VAL B 1 70 ? -7.02 -25.484 -10.969 1 93.69 70 VAL B CA 1
ATOM 2620 C C . VAL B 1 70 ? -6.551 -25.375 -9.516 1 93.69 70 VAL B C 1
ATOM 2622 O O . VAL B 1 70 ? -5.391 -25.047 -9.258 1 93.69 70 VAL B O 1
ATOM 2625 N N . LYS B 1 71 ? -7.457 -25.562 -8.609 1 90.25 71 LYS B N 1
ATOM 2626 C CA . LYS B 1 71 ? -7.062 -25.625 -7.199 1 90.25 71 LYS B CA 1
ATOM 2627 C C . LYS B 1 71 ? -6.164 -26.828 -6.93 1 90.25 71 LYS B C 1
ATOM 2629 O O . LYS B 1 71 ? -6.371 -27.906 -7.5 1 90.25 71 LYS B O 1
ATOM 2634 N N . PRO B 1 72 ? -5.246 -26.641 -6.043 1 93.5 72 PRO B N 1
ATOM 2635 C CA . PRO B 1 72 ? -4.328 -27.75 -5.758 1 93.5 72 PRO B CA 1
ATOM 2636 C C . PRO B 1 72 ? -5.055 -29.031 -5.336 1 93.5 72 PRO B C 1
ATOM 2638 O O . PRO B 1 72 ? -4.68 -30.125 -5.754 1 93.5 72 PRO B O 1
ATOM 2641 N N . GLN B 1 73 ? -6.109 -28.875 -4.602 1 89.88 73 GLN B N 1
ATOM 2642 C CA . GLN B 1 73 ? -6.84 -30.016 -4.09 1 89.88 73 GLN B CA 1
ATOM 2643 C C . GLN B 1 73 ? -7.555 -30.766 -5.211 1 89.88 73 GLN B C 1
ATOM 2645 O O . GLN B 1 73 ? -7.887 -31.938 -5.07 1 89.88 73 GLN B O 1
ATOM 2650 N N . ASP B 1 74 ? -7.762 -30.109 -6.293 1 91.44 74 ASP B N 1
ATOM 2651 C CA . ASP B 1 74 ? -8.492 -30.703 -7.414 1 91.44 74 ASP B CA 1
ATOM 2652 C C . ASP B 1 74 ? -7.539 -31.328 -8.422 1 91.44 74 ASP B C 1
ATOM 2654 O O . ASP B 1 74 ? -7.969 -32.062 -9.328 1 91.44 74 ASP B O 1
ATOM 2658 N N . PHE B 1 75 ? -6.258 -31.141 -8.281 1 94.94 75 PHE B N 1
ATOM 2659 C CA . PHE B 1 75 ? -5.293 -31.5 -9.32 1 94.94 75 PHE B CA 1
ATOM 2660 C C . PHE B 1 75 ? -5.23 -33 -9.5 1 94.94 75 PHE B C 1
ATOM 2662 O O . PHE B 1 75 ? -5.172 -33.5 -10.633 1 94.94 75 PHE B O 1
ATOM 2669 N N . SER B 1 76 ? -5.188 -33.75 -8.414 1 94.06 76 SER B N 1
ATOM 2670 C CA . SER B 1 76 ? -5.109 -35.188 -8.508 1 94.06 76 SER B CA 1
ATOM 2671 C C . SER B 1 76 ? -6.266 -35.75 -9.328 1 94.06 76 SER B C 1
ATOM 2673 O O . SER B 1 76 ? -6.066 -36.625 -10.172 1 94.06 76 SER B O 1
ATOM 2675 N N . TYR B 1 77 ? -7.402 -35.219 -9.016 1 92.69 77 TYR B N 1
ATOM 2676 C CA . TYR B 1 77 ? -8.578 -35.656 -9.773 1 92.69 77 TYR B CA 1
ATOM 2677 C C . TYR B 1 77 ? -8.438 -35.281 -11.25 1 92.69 77 TYR B C 1
ATOM 2679 O O . TYR B 1 77 ? -8.711 -36.125 -12.125 1 92.69 77 TYR B O 1
ATOM 2687 N N . VAL B 1 78 ? -8.008 -34.094 -11.562 1 92.88 78 VAL B N 1
ATOM 2688 C CA . VAL B 1 78 ? -7.832 -33.625 -12.938 1 92.88 78 VAL B CA 1
ATOM 2689 C C . VAL B 1 78 ? -6.809 -34.531 -13.648 1 92.88 78 VAL B C 1
ATOM 2691 O O . VAL B 1 78 ? -7.062 -35 -14.758 1 92.88 78 VAL B O 1
ATOM 2694 N N . ALA B 1 79 ? -5.73 -34.781 -13.055 1 94.44 79 ALA B N 1
ATOM 2695 C CA . ALA B 1 79 ? -4.645 -35.562 -13.648 1 94.44 79 ALA B CA 1
ATOM 2696 C C . ALA B 1 79 ? -5.09 -37 -13.953 1 94.44 79 ALA B C 1
ATOM 2698 O O . ALA B 1 79 ? -4.707 -37.562 -14.977 1 94.44 79 ALA B O 1
ATOM 2699 N N . LYS B 1 80 ? -5.957 -37.531 -13.125 1 92.88 80 LYS B N 1
ATOM 2700 C CA . LYS B 1 80 ? -6.41 -38.906 -13.273 1 92.88 80 LYS B CA 1
ATOM 2701 C C . LYS B 1 80 ? -7.465 -39.031 -14.367 1 92.88 80 LYS B C 1
ATOM 2703 O O . LYS B 1 80 ? -7.676 -40.094 -14.922 1 92.88 80 LYS B O 1
ATOM 2708 N N . ASN B 1 81 ? -8.078 -37.906 -14.633 1 91.19 81 ASN B N 1
ATOM 2709 C CA . ASN B 1 81 ? -9.219 -37.969 -15.547 1 91.19 81 ASN B CA 1
ATOM 2710 C C . ASN B 1 81 ? -8.906 -37.281 -16.875 1 91.19 81 ASN B C 1
ATOM 2712 O O . ASN B 1 81 ? -9.805 -37.094 -17.688 1 91.19 81 ASN B O 1
ATOM 2716 N N . ILE B 1 82 ? -7.715 -36.906 -16.984 1 88.88 82 ILE B N 1
ATOM 2717 C CA . ILE B 1 82 ? -7.301 -36.406 -18.297 1 88.88 82 ILE B CA 1
ATOM 2718 C C . ILE B 1 82 ? -7.332 -37.531 -19.312 1 88.88 82 ILE B C 1
ATOM 2720 O O . ILE B 1 82 ? -6.723 -38.594 -19.109 1 88.88 82 ILE B O 1
ATOM 2724 N N . ASN B 1 83 ? -8.062 -37.281 -20.453 1 85.5 83 ASN B N 1
ATOM 2725 C CA . ASN B 1 83 ? -8.266 -38.312 -21.453 1 85.5 83 ASN B CA 1
ATOM 2726 C C . ASN B 1 83 ? -7.547 -38 -22.766 1 85.5 83 ASN B C 1
ATOM 2728 O O . ASN B 1 83 ? -7.945 -38.5 -23.812 1 85.5 83 ASN B O 1
ATOM 2732 N N . PHE B 1 84 ? -6.617 -37.125 -22.688 1 87.88 84 PHE B N 1
ATOM 2733 C CA . PHE B 1 84 ? -5.82 -36.781 -23.859 1 87.88 84 PHE B CA 1
ATOM 2734 C C . PHE B 1 84 ? -4.332 -36.875 -23.547 1 87.88 84 PHE B C 1
ATOM 2736 O O . PHE B 1 84 ? -3.916 -36.594 -22.422 1 87.88 84 PHE B O 1
ATOM 2743 N N . PRO B 1 85 ? -3.619 -37.25 -24.578 1 87.38 85 PRO B N 1
ATOM 2744 C CA . PRO B 1 85 ? -2.174 -37.312 -24.359 1 87.38 85 PRO B CA 1
ATOM 2745 C C . PRO B 1 85 ? -1.507 -35.938 -24.484 1 87.38 85 PRO B C 1
ATOM 2747 O O . PRO B 1 85 ? -1.943 -35.094 -25.281 1 87.38 85 PRO B O 1
ATOM 2750 N N . PHE B 1 86 ? -0.454 -35.781 -23.656 1 92.62 86 PHE B N 1
ATOM 2751 C CA . PHE B 1 86 ? 0.416 -34.625 -23.859 1 92.62 86 PHE B CA 1
ATOM 2752 C C . PHE B 1 86 ? 1.455 -34.906 -24.938 1 92.62 86 PHE B C 1
ATOM 2754 O O . PHE B 1 86 ? 2.027 -36 -24.984 1 92.62 86 PHE B O 1
ATOM 2761 N N . ARG B 1 87 ? 1.566 -34 -25.812 1 92.25 87 ARG B N 1
ATOM 2762 C CA . ARG B 1 87 ? 2.562 -34.156 -26.859 1 92.25 87 ARG B CA 1
ATOM 2763 C C . ARG B 1 87 ? 3.961 -33.844 -26.344 1 92.25 87 ARG B C 1
ATOM 2765 O O . ARG B 1 87 ? 4.121 -33.031 -25.406 1 92.25 87 ARG B O 1
ATOM 2772 N N . GLU B 1 88 ? 4.957 -34.406 -26.969 1 91.12 88 GLU B N 1
ATOM 2773 C CA . GLU B 1 88 ? 6.34 -34.344 -26.516 1 91.12 88 GLU B CA 1
ATOM 2774 C C . GLU B 1 88 ? 6.816 -32.906 -26.391 1 91.12 88 GLU B C 1
ATOM 2776 O O . GLU B 1 88 ? 7.531 -32.562 -25.438 1 91.12 88 GLU B O 1
ATOM 2781 N N . ASN B 1 89 ? 6.434 -32.031 -27.25 1 91 89 ASN B N 1
ATOM 2782 C CA . ASN B 1 89 ? 6.965 -30.672 -27.266 1 91 89 ASN B CA 1
ATOM 2783 C C . ASN B 1 89 ? 6.031 -29.703 -26.562 1 91 89 ASN B C 1
ATOM 2785 O O . ASN B 1 89 ? 6.32 -28.5 -26.484 1 91 89 ASN B O 1
ATOM 2789 N N . GLN B 1 90 ? 4.965 -30.203 -26.031 1 95.06 90 GLN B N 1
ATOM 2790 C CA . GLN B 1 90 ? 4.023 -29.359 -25.297 1 95.06 90 GLN B CA 1
ATOM 2791 C C . GLN B 1 90 ? 4.582 -28.953 -23.938 1 95.06 90 GLN B C 1
ATOM 2793 O O . GLN B 1 90 ? 5.188 -29.781 -23.25 1 95.06 90 GLN B O 1
ATOM 2798 N N . MET B 1 91 ? 4.434 -27.688 -23.609 1 97.19 91 MET B N 1
ATOM 2799 C CA . MET B 1 91 ? 4.879 -27.203 -22.312 1 97.19 91 MET B CA 1
ATOM 2800 C C . MET B 1 91 ? 3.711 -27.109 -21.328 1 97.19 91 MET B C 1
ATOM 2802 O O . MET B 1 91 ? 2.576 -26.844 -21.734 1 97.19 91 MET B O 1
ATOM 2806 N N . ILE B 1 92 ? 4.051 -27.359 -20.062 1 98.06 92 ILE B N 1
ATOM 2807 C CA . ILE B 1 92 ? 3.062 -27.219 -19 1 98.06 92 ILE B CA 1
ATOM 2808 C C . ILE B 1 92 ? 3.479 -26.094 -18.062 1 98.06 92 ILE B C 1
ATOM 2810 O O . ILE B 1 92 ? 4.621 -26.047 -17.609 1 98.06 92 ILE B O 1
ATOM 2814 N N . LEU B 1 93 ? 2.619 -25.156 -17.875 1 98.5 93 LEU B N 1
ATOM 2815 C CA . LEU B 1 93 ? 2.789 -24.109 -16.859 1 98.5 93 LEU B CA 1
ATOM 2816 C C . LEU B 1 93 ? 1.772 -24.281 -15.734 1 98.5 93 LEU B C 1
ATOM 2818 O O . LEU B 1 93 ? 0.565 -24.172 -15.969 1 98.5 93 LEU B O 1
ATOM 2822 N N . SER B 1 94 ? 2.248 -24.562 -14.609 1 98.38 94 SER B N 1
ATOM 2823 C CA . SER B 1 94 ? 1.366 -24.672 -13.453 1 98.38 94 SER B CA 1
ATOM 2824 C C . SER B 1 94 ? 1.387 -23.406 -12.617 1 98.38 94 SER B C 1
ATOM 2826 O O . SER B 1 94 ? 2.457 -22.891 -12.289 1 98.38 94 SER B O 1
ATOM 2828 N N . ILE B 1 95 ? 0.21 -22.953 -12.258 1 97.25 95 ILE B N 1
ATOM 2829 C CA . ILE B 1 95 ? 0.13 -21.812 -11.352 1 97.25 95 ILE B CA 1
ATOM 2830 C C . ILE B 1 95 ? -0.569 -22.234 -10.055 1 97.25 95 ILE B C 1
ATOM 2832 O O . ILE B 1 95 ? -1.217 -21.406 -9.398 1 97.25 95 ILE B O 1
ATOM 2836 N N . MET B 1 96 ? -0.499 -23.531 -9.727 1 95.25 96 MET B N 1
ATOM 2837 C CA . MET B 1 96 ? -1.114 -24.062 -8.516 1 95.25 96 MET B CA 1
ATOM 2838 C C . MET B 1 96 ? -0.213 -23.859 -7.305 1 95.25 96 MET B C 1
ATOM 2840 O O . MET B 1 96 ? 1.005 -24.016 -7.398 1 95.25 96 MET B O 1
ATOM 2844 N N . ALA B 1 97 ? -0.832 -23.562 -6.195 1 93.69 97 ALA B N 1
ATOM 2845 C CA . ALA B 1 97 ? -0.094 -23.438 -4.941 1 93.69 97 ALA B CA 1
ATOM 2846 C C . ALA B 1 97 ? 0.339 -24.797 -4.414 1 93.69 97 ALA B C 1
ATOM 2848 O O . ALA B 1 97 ? -0.458 -25.734 -4.383 1 93.69 97 ALA B O 1
ATOM 2849 N N . GLY B 1 98 ? 1.599 -24.938 -4.164 1 94.75 98 GLY B N 1
ATOM 2850 C CA . GLY B 1 98 ? 2.09 -26.031 -3.342 1 94.75 98 GLY B CA 1
ATOM 2851 C C . GLY B 1 98 ? 2.412 -27.281 -4.141 1 94.75 98 GLY B C 1
ATOM 2852 O O . GLY B 1 98 ? 3.064 -28.188 -3.633 1 94.75 98 GLY B O 1
ATOM 2853 N N . ILE B 1 99 ? 1.969 -27.422 -5.434 1 96.38 99 ILE B N 1
ATOM 2854 C CA . ILE B 1 99 ? 2.184 -28.641 -6.207 1 96.38 99 ILE B CA 1
ATOM 2855 C C . ILE B 1 99 ? 3.541 -28.562 -6.906 1 96.38 99 ILE B C 1
ATOM 2857 O O . ILE B 1 99 ? 3.74 -27.75 -7.812 1 96.38 99 ILE B O 1
ATOM 2861 N N . LYS B 1 100 ? 4.41 -29.438 -6.594 1 97.5 100 LYS B N 1
ATOM 2862 C CA . LYS B 1 100 ? 5.789 -29.406 -7.078 1 97.5 100 LYS B CA 1
ATOM 2863 C C . LYS B 1 100 ? 5.879 -29.922 -8.516 1 97.5 100 LYS B C 1
ATOM 2865 O O . LYS B 1 100 ? 5 -30.641 -8.977 1 97.5 100 LYS B O 1
ATOM 2870 N N . ILE B 1 101 ? 6.953 -29.578 -9.109 1 98.06 101 ILE B N 1
ATOM 2871 C CA . ILE B 1 101 ? 7.223 -29.953 -10.492 1 98.06 101 ILE B CA 1
ATOM 2872 C C . ILE B 1 101 ? 7.23 -31.484 -10.617 1 98.06 101 ILE B C 1
ATOM 2874 O O . ILE B 1 101 ? 6.582 -32.031 -11.508 1 98.06 101 ILE B O 1
ATOM 2878 N N . GLU B 1 102 ? 7.902 -32.125 -9.727 1 97.75 102 GLU B N 1
ATOM 2879 C CA . GLU B 1 102 ? 8.031 -33.562 -9.789 1 97.75 102 GLU B CA 1
ATOM 2880 C C . GLU B 1 102 ? 6.664 -34.25 -9.742 1 97.75 102 GLU B C 1
ATOM 2882 O O . GLU B 1 102 ? 6.41 -35.188 -10.484 1 97.75 102 GLU B O 1
ATOM 2887 N N . LYS B 1 103 ? 5.828 -33.781 -8.867 1 97.06 103 LYS B N 1
ATOM 2888 C CA . LYS B 1 103 ? 4.488 -34.344 -8.75 1 97.06 103 LYS B CA 1
ATOM 2889 C C . LYS B 1 103 ? 3.703 -34.156 -10.047 1 97.06 103 LYS B C 1
ATOM 2891 O O . LYS B 1 103 ? 3.012 -35.094 -10.492 1 97.06 103 LYS B O 1
ATOM 2896 N N . ILE B 1 104 ? 3.787 -33 -10.633 1 97.75 104 ILE B N 1
ATOM 2897 C CA . ILE B 1 104 ? 3.096 -32.688 -11.883 1 97.75 104 ILE B CA 1
ATOM 2898 C C . ILE B 1 104 ? 3.629 -33.594 -12.992 1 97.75 104 ILE B C 1
ATOM 2900 O O . ILE B 1 104 ? 2.854 -34.219 -13.727 1 97.75 104 ILE B O 1
ATOM 2904 N N . GLN B 1 105 ? 4.949 -33.719 -13.062 1 97.5 105 GLN B N 1
ATOM 2905 C CA . GLN B 1 105 ? 5.582 -34.594 -14.062 1 97.5 105 GLN B CA 1
ATOM 2906 C C . GLN B 1 105 ? 5.117 -36.031 -13.922 1 97.5 105 GLN B C 1
ATOM 2908 O O . GLN B 1 105 ? 4.824 -36.688 -14.914 1 97.5 105 GLN B O 1
ATOM 2913 N N . THR B 1 106 ? 5.043 -36.438 -12.711 1 96.75 106 THR B N 1
ATOM 2914 C CA . THR B 1 106 ? 4.68 -37.812 -12.438 1 96.75 106 THR B CA 1
ATOM 2915 C C . THR B 1 106 ? 3.219 -38.094 -12.789 1 96.75 106 THR B C 1
ATOM 2917 O O . THR B 1 106 ? 2.908 -39.031 -13.516 1 96.75 106 THR B O 1
ATOM 2920 N N . LEU B 1 107 ? 2.354 -37.25 -12.305 1 95.88 107 LEU B N 1
ATOM 2921 C CA . LEU B 1 107 ? 0.923 -37.469 -12.477 1 95.88 107 LEU B CA 1
ATOM 2922 C C . LEU B 1 107 ? 0.518 -37.312 -13.938 1 95.88 107 LEU B C 1
ATOM 2924 O O . LEU B 1 107 ? -0.386 -37.969 -14.422 1 95.88 107 LEU B O 1
ATOM 2928 N N . LEU B 1 108 ? 1.186 -36.438 -14.648 1 96 108 LEU B N 1
ATOM 2929 C CA . LEU B 1 108 ? 0.825 -36.156 -16.031 1 96 108 LEU B CA 1
ATOM 2930 C C . LEU B 1 108 ? 1.742 -36.938 -16.984 1 96 108 LEU B C 1
ATOM 2932 O O . LEU B 1 108 ? 1.533 -36.906 -18.203 1 96 108 LEU B O 1
ATOM 2936 N N . ASN B 1 109 ? 2.742 -37.562 -16.484 1 95.75 109 ASN B N 1
ATOM 2937 C CA . ASN B 1 109 ? 3.748 -38.281 -17.266 1 95.75 109 ASN B CA 1
ATOM 2938 C C . ASN B 1 109 ? 4.328 -37.406 -18.375 1 95.75 109 ASN B C 1
ATOM 2940 O O . ASN B 1 109 ? 4.316 -37.781 -19.547 1 95.75 109 ASN B O 1
ATOM 2944 N N . HIS B 1 110 ? 4.801 -36.281 -17.938 1 97.12 110 HIS B N 1
ATOM 2945 C CA . HIS B 1 110 ? 5.332 -35.281 -18.875 1 97.12 110 HIS B CA 1
ATOM 2946 C C . HIS B 1 110 ? 6.48 -34.5 -18.25 1 97.12 110 HIS B C 1
ATOM 2948 O O . HIS B 1 110 ? 6.348 -33.969 -17.141 1 97.12 110 HIS B O 1
ATOM 2954 N N . PRO B 1 111 ? 7.586 -34.25 -18.953 1 97.12 111 PRO B N 1
ATOM 2955 C CA . PRO B 1 111 ? 8.789 -33.719 -18.312 1 97.12 111 PRO B CA 1
ATOM 2956 C C . PRO B 1 111 ? 8.859 -32.219 -18.359 1 97.12 111 PRO B C 1
ATOM 2958 O O . PRO B 1 111 ? 9.531 -31.594 -17.516 1 97.12 111 PRO B O 1
ATOM 2961 N N . LEU B 1 112 ? 8.266 -31.531 -19.312 1 97.88 112 LEU B N 1
ATOM 2962 C CA . LEU B 1 112 ? 8.453 -30.109 -19.547 1 97.88 112 LEU B CA 1
ATOM 2963 C C . LEU B 1 112 ? 7.465 -29.281 -18.734 1 97.88 112 LEU B C 1
ATOM 2965 O O . LEU B 1 112 ? 6.445 -28.828 -19.25 1 97.88 112 LEU B O 1
ATOM 2969 N N . VAL B 1 113 ? 7.84 -29.031 -17.469 1 98.44 113 VAL B N 1
ATOM 2970 C CA . VAL B 1 113 ? 6.945 -28.359 -16.531 1 98.44 113 VAL B CA 1
ATOM 2971 C C . VAL B 1 113 ? 7.613 -27.094 -15.984 1 98.44 113 VAL B C 1
ATOM 2973 O O . VAL B 1 113 ? 8.773 -27.141 -15.555 1 98.44 113 VAL B O 1
ATOM 2976 N N . VAL B 1 114 ? 6.945 -26 -16.109 1 98.69 114 VAL B N 1
ATOM 2977 C CA . VAL B 1 114 ? 7.281 -24.766 -15.398 1 98.69 114 VAL B CA 1
ATOM 2978 C C . VAL B 1 114 ? 6.277 -24.531 -14.273 1 98.69 114 VAL B C 1
ATOM 2980 O O . VAL B 1 114 ? 5.07 -24.703 -14.461 1 98.69 114 VAL B O 1
ATOM 2983 N N . ARG B 1 115 ? 6.75 -24.25 -13.094 1 98.5 115 ARG B N 1
ATOM 2984 C CA . ARG B 1 115 ? 5.91 -23.938 -11.945 1 98.5 115 ARG B CA 1
ATOM 2985 C C . ARG B 1 115 ? 5.977 -22.438 -11.617 1 98.5 115 ARG B C 1
ATOM 2987 O O . ARG B 1 115 ? 7.066 -21.875 -11.5 1 98.5 115 ARG B O 1
ATOM 2994 N N . ALA B 1 116 ? 4.832 -21.828 -11.555 1 98.38 116 ALA B N 1
ATOM 2995 C CA . ALA B 1 116 ? 4.742 -20.391 -11.25 1 98.38 116 ALA B CA 1
ATOM 2996 C C . ALA B 1 116 ? 3.754 -20.141 -10.117 1 98.38 116 ALA B C 1
ATOM 2998 O O . ALA B 1 116 ? 2.764 -20.859 -9.977 1 98.38 116 ALA B O 1
ATOM 2999 N N . MET B 1 117 ? 4.086 -19.156 -9.328 1 98.06 117 MET B N 1
ATOM 3000 C CA . MET B 1 117 ? 3.191 -18.719 -8.266 1 98.06 117 MET B CA 1
ATOM 3001 C C . MET B 1 117 ? 2.826 -17.234 -8.43 1 98.06 117 MET B C 1
ATOM 3003 O O . MET B 1 117 ? 3.496 -16.359 -7.879 1 98.06 117 MET B O 1
ATOM 3007 N N . PRO B 1 118 ? 1.706 -17 -9.062 1 97.62 118 PRO B N 1
ATOM 3008 C CA . PRO B 1 118 ? 1.228 -15.617 -9.219 1 97.62 118 PRO B CA 1
ATOM 3009 C C . PRO B 1 118 ? 0.415 -15.141 -8.016 1 97.62 118 PRO B C 1
ATOM 3011 O O . PRO B 1 118 ? 0.175 -15.914 -7.082 1 97.62 118 PRO B O 1
ATOM 3014 N N . ASN B 1 119 ? 0.13 -13.859 -7.996 1 97 119 ASN B N 1
ATOM 3015 C CA . ASN B 1 119 ? -0.826 -13.305 -7.039 1 97 119 ASN B CA 1
ATOM 3016 C C . ASN B 1 119 ? -1.979 -12.602 -7.746 1 97 119 ASN B C 1
ATOM 3018 O O . ASN B 1 119 ? -1.941 -12.406 -8.961 1 97 119 ASN B O 1
ATOM 3022 N N . SER B 1 120 ? -3.006 -12.32 -7.074 1 95.25 120 SER B N 1
ATOM 3023 C CA . SER B 1 120 ? -4.289 -11.922 -7.641 1 95.25 120 SER B CA 1
ATOM 3024 C C . SER B 1 120 ? -4.168 -10.625 -8.43 1 95.25 120 SER B C 1
ATOM 3026 O O . SER B 1 120 ? -4.859 -10.438 -9.43 1 95.25 120 SER B O 1
ATOM 3028 N N . PRO B 1 121 ? -3.309 -9.727 -8.117 1 96.75 121 PRO B N 1
ATOM 3029 C CA . PRO B 1 121 ? -3.238 -8.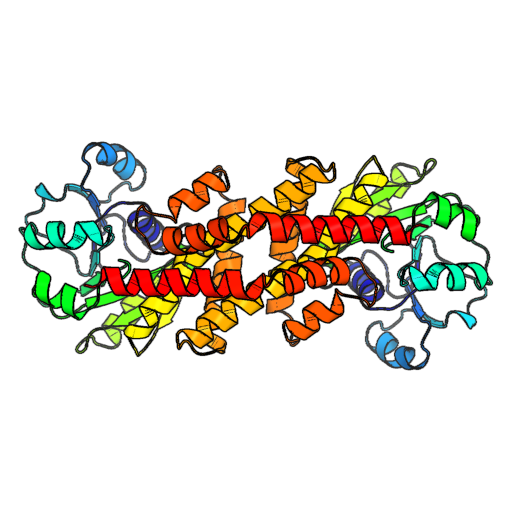484 -8.891 1 96.75 121 PRO B CA 1
ATOM 3030 C C . PRO B 1 121 ? -2.848 -8.727 -10.352 1 96.75 121 PRO B C 1
ATOM 3032 O O . PRO B 1 121 ? -2.916 -7.805 -11.172 1 96.75 121 PRO B O 1
ATOM 3035 N N . THR B 1 122 ? -2.484 -9.953 -10.672 1 95 122 THR B N 1
ATOM 3036 C CA . THR B 1 122 ? -2.287 -10.32 -12.07 1 95 122 THR B CA 1
ATOM 3037 C C . THR B 1 122 ? -3.539 -10.023 -12.891 1 95 122 THR B C 1
ATOM 3039 O O . THR B 1 122 ? -3.455 -9.75 -14.086 1 95 122 THR B O 1
ATOM 3042 N N . LEU B 1 123 ? -4.625 -10.023 -12.227 1 89.75 123 LEU B N 1
ATOM 3043 C CA . LEU B 1 123 ? -5.906 -9.727 -12.859 1 89.75 123 LEU B CA 1
ATOM 3044 C C . LEU B 1 123 ? -5.879 -8.367 -13.539 1 89.75 123 LEU B C 1
ATOM 3046 O O . LEU B 1 123 ? -6.629 -8.125 -14.492 1 89.75 123 LEU B O 1
ATOM 3050 N N . LEU B 1 124 ? -4.98 -7.445 -13.07 1 91.81 124 LEU B N 1
ATOM 3051 C CA . LEU B 1 124 ? -4.887 -6.09 -13.594 1 91.81 124 LEU B CA 1
ATOM 3052 C C . LEU B 1 124 ? -3.555 -5.871 -14.305 1 91.81 124 LEU B C 1
ATOM 3054 O O . LEU B 1 124 ? -3.244 -4.754 -14.719 1 91.81 124 LEU B O 1
ATOM 3058 N N . GLY B 1 125 ? -2.859 -6.902 -14.391 1 92.62 125 GLY B N 1
ATOM 3059 C CA . GLY B 1 125 ? -1.528 -6.762 -14.961 1 92.62 125 G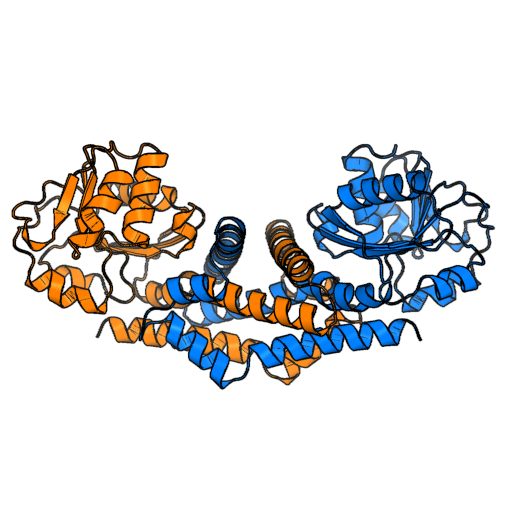LY B CA 1
ATOM 3060 C C . GLY B 1 125 ? -0.528 -6.152 -13.992 1 92.62 125 GLY B C 1
ATOM 3061 O O . GLY B 1 125 ? 0.506 -5.629 -14.414 1 92.62 125 GLY B O 1
ATOM 3062 N N . MET B 1 126 ? -0.822 -6.172 -12.711 1 94.88 126 MET B N 1
ATOM 3063 C CA . MET B 1 126 ? 0.024 -5.566 -11.68 1 94.88 126 MET B CA 1
ATOM 3064 C C . MET B 1 126 ? 0.498 -6.613 -10.68 1 94.88 126 MET B C 1
ATOM 3066 O O . MET B 1 126 ? 0.742 -6.293 -9.516 1 94.88 126 MET B O 1
ATOM 3070 N N . GLY B 1 127 ? 0.528 -7.82 -11.141 1 97.25 127 GLY B N 1
ATOM 3071 C CA . GLY B 1 127 ? 0.907 -8.914 -10.258 1 97.25 127 GLY B CA 1
ATOM 3072 C C . GLY B 1 127 ? 2.408 -9.117 -10.172 1 97.25 127 GLY B C 1
ATOM 3073 O O . GLY B 1 127 ? 3.178 -8.367 -10.773 1 97.25 127 GLY B O 1
ATOM 3074 N N . ILE B 1 128 ? 2.787 -9.977 -9.359 1 98.31 128 ILE B N 1
ATOM 3075 C CA . ILE B 1 128 ? 4.145 -10.508 -9.289 1 98.31 128 ILE B CA 1
ATOM 3076 C C . ILE B 1 128 ? 4.098 -12.031 -9.219 1 98.31 128 ILE B C 1
ATOM 3078 O O . ILE B 1 128 ? 3.238 -12.602 -8.547 1 98.31 128 ILE B O 1
ATOM 3082 N N . THR B 1 129 ? 4.953 -12.633 -10.008 1 98.56 129 THR B N 1
ATOM 3083 C CA . THR B 1 129 ? 4.949 -14.086 -10.141 1 98.56 129 THR B CA 1
ATOM 3084 C C . THR B 1 129 ? 6.359 -14.648 -9.969 1 98.56 129 THR B C 1
ATOM 3086 O O . THR B 1 129 ? 7.281 -14.273 -10.695 1 98.56 129 THR B O 1
ATOM 3089 N N . GLY B 1 130 ? 6.551 -15.477 -8.898 1 98.69 130 GLY B N 1
ATOM 3090 C CA . GLY B 1 130 ? 7.742 -16.312 -8.859 1 98.69 130 GLY B CA 1
ATOM 3091 C C . GLY B 1 130 ? 7.598 -17.594 -9.648 1 98.69 130 GLY B C 1
ATOM 3092 O O . GLY B 1 130 ? 6.535 -18.219 -9.641 1 98.69 130 GLY B O 1
ATOM 3093 N N . TYR B 1 131 ? 8.664 -18 -10.406 1 98.69 131 TYR B N 1
ATOM 3094 C CA . TYR B 1 131 ? 8.523 -19.234 -11.172 1 98.69 131 TYR B CA 1
ATOM 3095 C C . TYR B 1 131 ? 9.867 -19.938 -11.305 1 98.69 131 TYR B C 1
ATOM 3097 O O . TYR B 1 131 ? 10.922 -19.359 -11.039 1 98.69 131 TYR B O 1
ATOM 3105 N N . THR B 1 132 ? 9.805 -21.172 -11.531 1 98.44 132 THR B N 1
ATOM 3106 C CA . THR B 1 132 ? 10.961 -22.016 -11.805 1 98.44 132 THR B CA 1
ATOM 3107 C C . THR B 1 132 ? 10.617 -23.078 -12.844 1 98.44 132 THR B C 1
ATOM 3109 O O . THR B 1 132 ? 9.477 -23.156 -13.305 1 98.44 132 THR B O 1
ATOM 3112 N N . ALA B 1 133 ? 11.656 -23.828 -13.297 1 98.38 133 ALA B N 1
ATOM 3113 C CA . ALA B 1 133 ? 11.438 -24.766 -14.406 1 98.38 133 ALA B CA 1
ATOM 3114 C C . ALA B 1 133 ? 12.109 -26.109 -14.141 1 98.38 133 ALA B C 1
ATOM 3116 O O . ALA B 1 133 ? 13.133 -26.172 -13.453 1 98.38 133 ALA B O 1
ATOM 3117 N N . ALA B 1 134 ? 11.445 -27.141 -14.672 1 97.88 134 ALA B N 1
ATOM 3118 C CA . ALA B 1 134 ? 12.055 -28.469 -14.664 1 97.88 134 ALA B CA 1
ATOM 3119 C C . ALA B 1 134 ? 13.328 -28.484 -15.508 1 97.88 134 ALA B C 1
ATOM 3121 O O . ALA B 1 134 ? 13.539 -27.609 -16.344 1 97.88 134 ALA B O 1
ATOM 3122 N N . GLU B 1 135 ? 14.164 -29.469 -15.172 1 95.25 135 GLU B N 1
ATOM 3123 C CA . GLU B 1 135 ? 15.328 -29.688 -16.031 1 95.25 135 GLU B CA 1
ATOM 3124 C C . GLU B 1 135 ? 14.898 -30.031 -17.453 1 95.25 135 GLU B C 1
ATOM 3126 O O . GLU B 1 135 ? 13.836 -30.625 -17.672 1 95.25 135 GLU B O 1
ATOM 3131 N N . GLY B 1 136 ? 15.641 -29.625 -18.438 1 93.81 136 GLY B N 1
ATOM 3132 C CA . GLY B 1 136 ? 15.391 -30 -19.828 1 93.81 136 GLY B CA 1
ATOM 3133 C C . GLY B 1 136 ? 14.664 -28.938 -20.609 1 93.81 136 GLY B C 1
ATOM 3134 O O . GLY B 1 136 ? 14.555 -29.016 -21.844 1 93.81 136 GLY B O 1
ATOM 3135 N N . ILE B 1 137 ? 14.18 -27.953 -19.922 1 95.38 137 ILE B N 1
ATOM 3136 C CA . ILE B 1 137 ? 13.531 -26.844 -20.609 1 95.38 137 ILE B CA 1
ATOM 3137 C C . ILE B 1 137 ? 14.594 -25.906 -21.188 1 95.38 137 ILE B C 1
ATOM 3139 O O . ILE B 1 137 ? 15.5 -25.469 -20.469 1 95.38 137 ILE B O 1
ATOM 3143 N N . SER B 1 138 ? 14.461 -25.609 -22.469 1 95 138 SER B N 1
ATOM 3144 C CA . SER B 1 138 ? 15.453 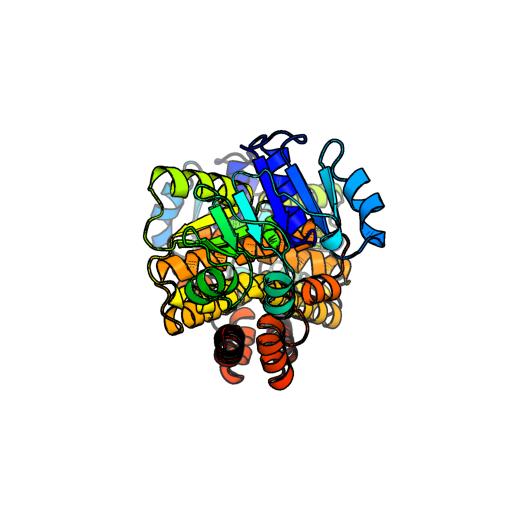-24.766 -23.125 1 95 138 SER B CA 1
ATOM 3145 C C . SER B 1 138 ? 15.289 -23.297 -22.734 1 95 138 SER B C 1
ATOM 3147 O O . SER B 1 138 ? 14.227 -22.891 -22.266 1 95 138 SER B O 1
ATOM 3149 N N . PHE B 1 139 ? 16.344 -22.609 -23 1 94.81 139 PHE B N 1
ATOM 3150 C CA . PHE B 1 139 ? 16.344 -21.188 -22.734 1 94.81 139 PHE B CA 1
ATOM 3151 C C . PHE B 1 139 ? 15.258 -20.484 -23.562 1 94.81 139 PHE B C 1
ATOM 3153 O O . PHE B 1 139 ? 14.547 -19.625 -23.047 1 94.81 139 PHE B O 1
ATOM 3160 N N . SER B 1 140 ? 15.172 -20.859 -24.766 1 95.19 140 SER B N 1
ATOM 3161 C CA . SER B 1 140 ? 14.188 -20.266 -25.641 1 95.19 140 SER B CA 1
ATOM 3162 C C . SER B 1 140 ? 12.766 -20.516 -25.156 1 95.19 140 SER B C 1
ATOM 3164 O O . SER B 1 140 ? 11.914 -19.641 -25.203 1 95.19 140 SER B O 1
ATOM 3166 N N . GLN B 1 141 ? 12.531 -21.734 -24.688 1 95 141 GLN B N 1
ATOM 3167 C CA . GLN B 1 141 ? 11.227 -22.078 -24.141 1 95 141 GLN B CA 1
ATOM 3168 C C . GLN B 1 141 ? 10.93 -21.266 -22.875 1 95 141 GLN B C 1
ATOM 3170 O O . GLN B 1 141 ? 9.82 -20.766 -22.688 1 95 141 GLN B O 1
ATOM 3175 N N . LEU B 1 142 ? 11.938 -21.109 -22.125 1 96.75 142 LEU B N 1
ATOM 3176 C CA . LEU B 1 142 ? 11.773 -20.422 -20.844 1 96.75 142 LEU B CA 1
ATOM 3177 C C . LEU B 1 142 ? 11.516 -18.938 -21.078 1 96.75 142 LEU B C 1
ATOM 3179 O O . LEU B 1 142 ? 10.719 -18.312 -20.359 1 96.75 142 LEU B O 1
ATOM 3183 N N . ILE B 1 143 ? 12.141 -18.344 -22 1 96.56 143 ILE B N 1
ATOM 3184 C CA . ILE B 1 143 ? 11.969 -16.922 -22.312 1 96.56 143 ILE B CA 1
ATOM 3185 C C . ILE B 1 143 ? 10.539 -16.672 -22.781 1 96.56 143 ILE B C 1
ATOM 3187 O O . ILE B 1 143 ? 9.953 -15.625 -22.484 1 96.56 143 ILE B O 1
ATOM 3191 N N . ASN B 1 144 ? 10.016 -17.609 -23.547 1 95.38 144 ASN B N 1
ATOM 3192 C CA . ASN B 1 144 ? 8.625 -17.484 -23.984 1 95.38 144 ASN B CA 1
ATOM 3193 C C . ASN B 1 144 ? 7.66 -17.484 -22.812 1 95.38 144 ASN B C 1
ATOM 3195 O O . ASN B 1 144 ? 6.699 -16.719 -22.781 1 95.38 144 ASN B O 1
ATOM 3199 N N . ILE B 1 145 ? 7.934 -18.359 -21.844 1 97 145 ILE B N 1
ATOM 3200 C CA . ILE B 1 145 ? 7.109 -18.406 -20.641 1 97 145 ILE B CA 1
ATOM 3201 C C . ILE B 1 145 ? 7.234 -17.109 -19.859 1 97 145 ILE B C 1
ATOM 3203 O O . ILE B 1 145 ? 6.234 -16.562 -19.391 1 97 145 ILE B O 1
ATOM 3207 N N . GLU B 1 146 ? 8.398 -16.641 -19.766 1 97.69 146 GLU B N 1
ATOM 3208 C CA . GLU B 1 146 ? 8.648 -15.383 -19.047 1 97.69 146 GLU B CA 1
ATOM 3209 C C . GLU B 1 146 ? 7.895 -14.227 -19.703 1 97.69 146 GLU B C 1
ATOM 3211 O O . GLU B 1 146 ? 7.344 -13.367 -19 1 97.69 146 GLU B O 1
ATOM 3216 N N . ARG B 1 147 ? 7.914 -14.211 -20.984 1 96.69 147 ARG B N 1
ATOM 3217 C CA . ARG B 1 147 ? 7.191 -13.172 -21.703 1 96.69 147 ARG B CA 1
ATOM 3218 C C . ARG B 1 147 ? 5.703 -13.211 -21.375 1 96.69 147 ARG B C 1
ATOM 3220 O O . ARG B 1 147 ? 5.082 -12.164 -21.172 1 96.69 147 ARG B O 1
ATOM 3227 N N . LEU B 1 148 ? 5.184 -14.391 -21.312 1 96.94 148 LEU B N 1
ATOM 3228 C CA . LEU B 1 148 ? 3.775 -14.547 -20.969 1 96.94 148 LEU B CA 1
ATOM 3229 C C . LEU B 1 148 ? 3.506 -14.078 -19.547 1 96.94 148 LEU B C 1
ATOM 3231 O O . LEU B 1 148 ? 2.568 -13.312 -19.297 1 96.94 148 LEU B O 1
ATOM 3235 N N . LEU B 1 149 ? 4.387 -14.484 -18.625 1 97.88 149 LEU B N 1
ATOM 3236 C CA . LEU B 1 149 ? 4.211 -14.117 -17.219 1 97.88 149 LEU B CA 1
ATOM 3237 C C . LEU B 1 149 ? 4.352 -12.609 -17.031 1 97.88 149 LEU B C 1
ATOM 3239 O O . LEU B 1 149 ? 3.602 -12.008 -16.25 1 97.88 149 LEU B O 1
ATOM 3243 N N . ASN B 1 150 ? 5.207 -11.992 -17.797 1 96.94 150 ASN B N 1
ATOM 3244 C CA . ASN B 1 150 ? 5.465 -10.562 -17.688 1 96.94 150 ASN B CA 1
ATOM 3245 C C . ASN B 1 150 ? 4.285 -9.734 -18.188 1 96.94 150 ASN B C 1
ATOM 3247 O O . ASN B 1 150 ? 4.152 -8.555 -17.844 1 96.94 150 ASN B O 1
ATOM 3251 N N . SER B 1 151 ? 3.455 -10.359 -18.953 1 96.12 151 SER B N 1
ATOM 3252 C CA . SER B 1 151 ? 2.27 -9.656 -19.438 1 96.12 151 SER B CA 1
ATOM 3253 C C . SER B 1 151 ? 1.269 -9.43 -18.297 1 96.12 151 SER B C 1
ATOM 3255 O O . SER B 1 151 ? 0.365 -8.602 -18.422 1 96.12 151 SER B O 1
ATOM 3257 N N . THR B 1 152 ? 1.411 -10.141 -17.219 1 96.25 152 THR B N 1
ATOM 3258 C CA . THR B 1 152 ? 0.462 -10.07 -16.109 1 96.25 152 THR B CA 1
ATOM 3259 C C . THR B 1 152 ? 1.082 -9.352 -14.914 1 96.25 152 THR B C 1
ATOM 3261 O O . THR B 1 152 ? 0.481 -9.297 -13.836 1 96.25 152 THR B O 1
ATOM 3264 N N . GLY B 1 153 ? 2.178 -8.859 -15.07 1 96.5 153 GLY B N 1
ATOM 3265 C CA . GLY B 1 153 ? 2.973 -8.25 -14.008 1 96.5 153 GLY B CA 1
ATOM 3266 C C . GLY B 1 153 ? 4.438 -8.641 -14.07 1 96.5 153 GLY B C 1
ATOM 3267 O O . GLY B 1 153 ? 4.906 -9.156 -15.086 1 96.5 153 GLY B O 1
ATOM 3268 N N . ARG B 1 154 ? 5.133 -8.484 -12.93 1 96.44 154 ARG B N 1
ATOM 3269 C CA . ARG B 1 154 ? 6.551 -8.82 -12.859 1 96.44 154 ARG B CA 1
ATOM 3270 C C . ARG B 1 154 ? 6.746 -10.312 -12.625 1 96.44 154 ARG B C 1
ATOM 3272 O O . ARG B 1 154 ? 5.984 -10.938 -11.883 1 96.44 154 ARG B O 1
ATOM 3279 N N . SER B 1 155 ? 7.742 -10.828 -13.273 1 98.12 155 SER B N 1
ATOM 3280 C CA . SER B 1 155 ? 8.078 -12.219 -13.008 1 98.12 155 SER B CA 1
ATOM 3281 C C . SER B 1 155 ? 9.523 -12.359 -12.531 1 98.12 155 SER B C 1
ATOM 3283 O O . SER B 1 155 ? 10.398 -11.594 -12.945 1 98.12 155 SER B O 1
ATOM 3285 N N . VAL B 1 156 ? 9.719 -13.266 -11.602 1 98.31 156 VAL B N 1
ATOM 3286 C CA . VAL B 1 156 ? 11.031 -13.5 -11.016 1 98.31 156 VAL B CA 1
ATOM 3287 C C . VAL B 1 156 ? 11.375 -14.992 -11.102 1 98.31 156 VAL B C 1
ATOM 3289 O O . VAL B 1 156 ? 10.641 -15.836 -10.578 1 98.31 156 VAL B O 1
ATOM 3292 N N . TYR B 1 157 ? 12.5 -15.281 -11.727 1 98.31 157 TYR B N 1
ATOM 3293 C CA . TYR B 1 157 ? 12.953 -16.672 -11.781 1 98.31 157 TYR B CA 1
ATOM 3294 C C . TYR B 1 157 ? 13.664 -17.062 -10.484 1 98.31 157 TYR B C 1
ATOM 3296 O O . TYR B 1 157 ? 14.547 -16.328 -10.016 1 98.31 157 TYR B O 1
ATOM 3304 N N . LEU B 1 158 ? 13.219 -18.125 -9.93 1 98.06 158 LEU B N 1
ATOM 3305 C CA . LEU B 1 158 ? 13.844 -18.672 -8.727 1 98.06 158 LEU B CA 1
ATOM 3306 C C . LEU B 1 158 ? 14.508 -20.016 -9.031 1 98.06 158 LEU B C 1
ATOM 3308 O O . LEU B 1 158 ? 13.836 -20.9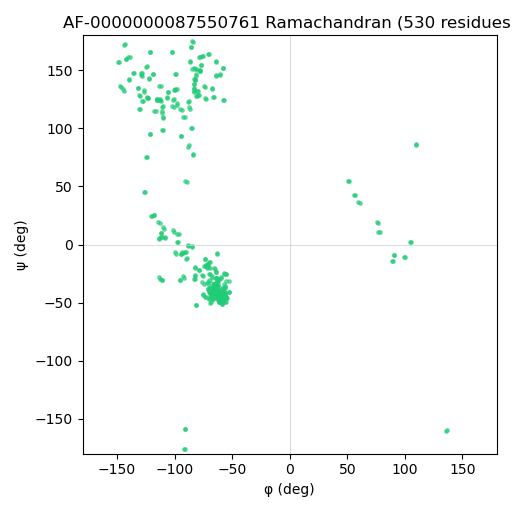69 -9.438 1 98.06 158 LEU B O 1
ATOM 3312 N N . GLU B 1 159 ? 15.719 -20.125 -8.742 1 95.94 159 GLU B N 1
ATOM 3313 C CA . GLU B 1 159 ? 16.469 -21.328 -9.07 1 95.94 159 GLU B CA 1
ATOM 3314 C C . GLU B 1 159 ? 16.016 -22.516 -8.219 1 95.94 159 GLU B C 1
ATOM 3316 O O . GLU B 1 159 ? 15.938 -23.641 -8.703 1 95.94 159 GLU B O 1
ATOM 3321 N N . ASP B 1 160 ? 15.758 -22.25 -6.965 1 97.25 160 ASP B N 1
ATOM 3322 C CA . ASP B 1 160 ? 15.344 -23.297 -6.031 1 97.25 160 ASP B CA 1
ATOM 3323 C C . ASP B 1 160 ? 13.82 -23.359 -5.918 1 97.25 160 ASP B C 1
ATOM 3325 O O . ASP B 1 160 ? 13.195 -22.422 -5.395 1 97.25 160 ASP B O 1
ATOM 3329 N N . GLU B 1 161 ? 13.234 -24.469 -6.32 1 97.75 161 GLU B N 1
ATOM 3330 C CA . GLU B 1 161 ? 11.781 -24.641 -6.312 1 97.75 161 GLU B CA 1
ATOM 3331 C C . GLU B 1 161 ? 11.211 -24.484 -4.906 1 97.75 161 GLU B C 1
ATOM 3333 O O . GLU B 1 161 ? 10.07 -24.062 -4.738 1 97.75 161 GLU B O 1
ATOM 3338 N N . ASN B 1 162 ? 12.031 -24.812 -3.9 1 96.5 162 ASN B N 1
ATOM 3339 C CA . ASN B 1 162 ? 11.555 -24.781 -2.521 1 96.5 162 ASN B CA 1
ATOM 3340 C C . ASN B 1 162 ? 11.195 -23.375 -2.084 1 96.5 162 ASN B C 1
ATOM 3342 O O . ASN B 1 162 ? 10.438 -23.188 -1.134 1 96.5 162 ASN B O 1
ATOM 3346 N N . LEU B 1 163 ? 11.695 -22.375 -2.729 1 98 163 LEU B N 1
ATOM 3347 C CA . LEU B 1 163 ? 11.422 -20.984 -2.381 1 98 163 LEU B CA 1
ATOM 3348 C C . LEU B 1 163 ? 10.008 -20.594 -2.771 1 98 163 LEU B C 1
ATOM 3350 O O . LEU B 1 163 ? 9.484 -19.578 -2.295 1 98 163 LEU B O 1
ATOM 3354 N N . LEU B 1 164 ? 9.359 -21.391 -3.664 1 98.19 164 LEU B N 1
ATOM 3355 C CA . LEU B 1 164 ? 8.047 -21.031 -4.164 1 98.19 164 LEU B CA 1
ATOM 3356 C C . LEU B 1 164 ? 6.988 -21.156 -3.068 1 98.19 164 LEU B C 1
ATOM 3358 O O . LEU B 1 164 ? 5.949 -20.5 -3.125 1 98.19 164 LEU B O 1
ATOM 3362 N N . ASP B 1 165 ? 7.246 -22 -2.088 1 97.88 165 ASP B N 1
ATOM 3363 C CA . ASP B 1 165 ? 6.336 -22.016 -0.947 1 97.88 165 ASP B CA 1
ATOM 3364 C C . ASP B 1 165 ? 6.363 -20.688 -0.194 1 97.88 165 ASP B C 1
ATOM 3366 O O . ASP B 1 165 ? 5.32 -20.188 0.226 1 97.88 165 ASP B O 1
ATOM 3370 N N . GLY B 1 166 ? 7.59 -20.156 -0.001 1 98.31 166 GLY B N 1
ATOM 3371 C CA . GLY B 1 166 ? 7.723 -18.828 0.594 1 98.31 166 GLY B CA 1
ATOM 3372 C C . GLY B 1 166 ? 7.074 -17.734 -0.23 1 98.31 166 GLY B C 1
ATOM 3373 O O . GLY B 1 166 ? 6.422 -16.844 0.317 1 98.31 166 GLY B O 1
ATOM 3374 N N . VAL B 1 167 ? 7.207 -17.828 -1.548 1 98.62 167 VAL B N 1
ATOM 3375 C CA . VAL B 1 167 ? 6.602 -16.875 -2.459 1 98.62 167 VAL B CA 1
ATOM 3376 C C . VAL B 1 167 ? 5.078 -16.938 -2.342 1 98.62 167 VAL B C 1
ATOM 3378 O O . VAL B 1 167 ? 4.406 -15.898 -2.334 1 98.62 167 VAL B O 1
ATOM 3381 N N . THR B 1 168 ? 4.562 -18.125 -2.258 1 97.94 168 THR B N 1
ATOM 3382 C CA . THR B 1 168 ? 3.127 -18.312 -2.072 1 97.94 168 THR B CA 1
ATOM 3383 C C . THR B 1 168 ? 2.646 -17.594 -0.816 1 97.94 168 THR B C 1
ATOM 3385 O O . THR B 1 168 ? 1.646 -16.875 -0.852 1 97.94 168 THR B O 1
ATOM 3388 N N . ALA B 1 169 ? 3.379 -17.766 0.24 1 98.56 169 ALA B N 1
ATOM 3389 C CA . ALA B 1 169 ? 3.018 -17.156 1.522 1 98.56 169 ALA B CA 1
ATOM 3390 C C . ALA B 1 169 ? 3.176 -15.648 1.483 1 98.56 169 ALA B C 1
ATOM 3392 O O . ALA B 1 169 ? 2.332 -14.914 2.006 1 98.56 169 ALA B O 1
ATOM 3393 N N . LEU B 1 170 ? 4.211 -15.172 0.875 1 98.75 170 LEU B N 1
ATOM 3394 C CA . LEU B 1 170 ? 4.602 -13.766 0.931 1 98.75 170 LEU B CA 1
ATOM 3395 C C . LEU B 1 170 ? 3.787 -12.93 -0.055 1 98.75 170 LEU B C 1
ATOM 3397 O O . LEU B 1 170 ? 3.17 -11.938 0.328 1 98.75 170 LEU B O 1
ATOM 3401 N N . SER B 1 171 ? 3.748 -13.352 -1.313 1 98.56 171 SER B N 1
ATOM 3402 C CA . SER B 1 171 ? 3.105 -12.539 -2.346 1 98.56 171 SER B CA 1
ATOM 3403 C C . SER B 1 171 ? 1.821 -13.195 -2.842 1 98.56 171 SER B C 1
ATOM 3405 O O . SER B 1 171 ? 0.891 -12.508 -3.266 1 98.56 171 SER B O 1
ATOM 3407 N N . GLY B 1 172 ? 1.788 -14.484 -2.811 1 97.62 172 GLY B N 1
ATOM 3408 C CA . GLY B 1 172 ? 0.552 -15.148 -3.188 1 97.62 172 GLY B CA 1
ATOM 3409 C C . GLY B 1 172 ? -0.616 -14.797 -2.287 1 97.62 172 GLY B C 1
ATOM 3410 O O . GLY B 1 172 ? -1.687 -14.414 -2.77 1 97.62 172 GLY B O 1
ATOM 3411 N N . SER B 1 173 ? -0.354 -14.891 -1.017 1 98.12 173 SER B N 1
ATOM 3412 C CA . SER B 1 173 ? -1.36 -14.562 -0.011 1 98.12 173 SER B CA 1
ATOM 3413 C C . SER B 1 173 ? -1.299 -13.086 0.376 1 98.12 173 SER B C 1
ATOM 3415 O O . SER B 1 173 ? -2.221 -12.57 1.007 1 98.12 173 SER B O 1
ATOM 3417 N N . GLY B 1 174 ? -0.265 -12.43 -0.028 1 98.62 174 GLY B N 1
ATOM 3418 C CA . GLY B 1 174 ? 0.119 -11.094 0.402 1 98.62 174 GLY B CA 1
ATOM 3419 C C . GLY B 1 174 ? -0.98 -10.062 0.211 1 98.62 174 GLY B C 1
ATOM 3420 O O . GLY B 1 174 ? -1.248 -9.258 1.106 1 98.62 174 GLY B O 1
ATOM 3421 N N . PRO B 1 175 ? -1.644 -10.07 -0.951 1 98.5 175 PRO B N 1
ATOM 3422 C CA . PRO B 1 175 ? -2.723 -9.102 -1.147 1 98.5 175 PRO B CA 1
ATOM 3423 C C . PRO B 1 175 ? -3.762 -9.133 -0.028 1 98.5 175 PRO B C 1
ATOM 3425 O O . PRO B 1 175 ? -4.219 -8.086 0.43 1 98.5 175 PRO B O 1
ATOM 3428 N N . ALA B 1 176 ? -4.098 -10.273 0.418 1 98.5 176 ALA B N 1
ATOM 3429 C CA . ALA B 1 176 ? -5.098 -10.422 1.475 1 98.5 176 ALA B CA 1
ATOM 3430 C C . ALA B 1 176 ? -4.625 -9.766 2.77 1 98.5 176 ALA B C 1
ATOM 3432 O O . ALA B 1 176 ? -5.434 -9.227 3.527 1 98.5 176 ALA B O 1
ATOM 3433 N N . TYR B 1 177 ? -3.27 -9.836 3.059 1 98.75 177 TYR B N 1
ATOM 3434 C CA . TYR B 1 177 ? -2.732 -9.164 4.238 1 98.75 177 TYR B CA 1
ATOM 3435 C C . TYR B 1 177 ? -3 -7.664 4.184 1 98.75 177 TYR B C 1
ATOM 3437 O O . TYR B 1 177 ? -3.441 -7.07 5.168 1 98.75 177 TYR B O 1
ATOM 3445 N N . PHE B 1 178 ? -2.76 -7.121 3.041 1 98.69 178 PHE B N 1
ATOM 3446 C CA . PHE B 1 178 ? -2.971 -5.688 2.877 1 98.69 178 PHE B CA 1
ATOM 3447 C C . PHE B 1 178 ? -4.449 -5.344 2.992 1 98.69 178 PHE B C 1
ATOM 3449 O O . PHE B 1 178 ? -4.812 -4.34 3.611 1 98.69 178 PHE B O 1
ATOM 3456 N N . TYR B 1 179 ? -5.359 -6.168 2.354 1 98.62 179 TYR B N 1
ATOM 3457 C CA . TYR B 1 179 ? -6.789 -5.922 2.502 1 98.62 179 TYR B CA 1
ATOM 3458 C C . TYR B 1 179 ? -7.195 -5.941 3.971 1 98.62 179 TYR B C 1
ATOM 3460 O O . TYR B 1 179 ? -7.973 -5.094 4.418 1 98.62 179 TYR B O 1
ATOM 3468 N N . TYR B 1 180 ? -6.648 -6.906 4.641 1 98.31 180 TYR B N 1
ATOM 3469 C CA . TYR B 1 180 ? -6.934 -7.102 6.059 1 98.31 180 TYR B CA 1
ATOM 3470 C C . TYR B 1 180 ? -6.508 -5.887 6.875 1 98.31 180 TYR B C 1
ATOM 3472 O O . TYR B 1 180 ? -7.27 -5.395 7.711 1 98.31 180 TYR B O 1
ATOM 3480 N N . ILE B 1 181 ? -5.332 -5.363 6.637 1 98.38 181 ILE B N 1
ATOM 3481 C CA . ILE B 1 181 ? -4.75 -4.23 7.348 1 98.38 181 ILE B CA 1
ATOM 3482 C C . ILE B 1 181 ? -5.527 -2.959 7.02 1 98.38 181 ILE B C 1
ATOM 3484 O O . ILE B 1 181 ? -5.867 -2.182 7.914 1 98.38 181 ILE B O 1
ATOM 3488 N N . ILE B 1 182 ? -5.836 -2.756 5.789 1 98.56 182 ILE B N 1
ATOM 3489 C CA . ILE B 1 182 ? -6.566 -1.58 5.332 1 98.56 182 ILE B CA 1
ATOM 3490 C C . ILE B 1 182 ? -7.953 -1.554 5.969 1 98.56 182 ILE B C 1
ATOM 3492 O O . ILE B 1 182 ? -8.438 -0.495 6.375 1 98.56 182 ILE B O 1
ATOM 3496 N N . ASP B 1 183 ? -8.594 -2.713 5.996 1 98.31 183 ASP B N 1
ATOM 3497 C CA . ASP B 1 183 ? -9.898 -2.812 6.637 1 98.31 183 ASP B CA 1
ATOM 3498 C C . ASP B 1 183 ? -9.836 -2.342 8.086 1 98.31 183 ASP B C 1
ATOM 3500 O O . ASP B 1 183 ? -10.711 -1.605 8.547 1 98.31 183 ASP B O 1
ATOM 3504 N N . ALA B 1 184 ? -8.797 -2.75 8.812 1 98.38 184 ALA B N 1
ATOM 3505 C CA . ALA B 1 184 ? -8.609 -2.344 10.203 1 98.38 184 ALA B CA 1
ATOM 3506 C C . ALA B 1 184 ? -8.406 -0.836 10.312 1 98.38 184 ALA B C 1
ATOM 3508 O O . ALA B 1 184 ? -8.945 -0.192 11.219 1 98.38 184 ALA B O 1
ATOM 3509 N N . MET B 1 185 ? -7.648 -0.262 9.438 1 98.81 185 MET B N 1
ATOM 3510 C CA . MET B 1 185 ? -7.375 1.173 9.445 1 98.81 185 MET B CA 1
ATOM 3511 C C . MET B 1 185 ? -8.648 1.969 9.172 1 98.81 185 MET B C 1
ATOM 3513 O O . MET B 1 185 ? -8.914 2.973 9.836 1 98.81 185 MET B O 1
ATOM 3517 N N . ILE B 1 186 ? -9.43 1.496 8.172 1 98.69 186 ILE B N 1
ATOM 3518 C CA . ILE B 1 186 ? -10.68 2.166 7.84 1 98.69 186 ILE B CA 1
ATOM 3519 C C . ILE B 1 186 ? -11.617 2.141 9.047 1 98.69 186 ILE B C 1
ATOM 3521 O O . ILE B 1 186 ? -12.219 3.16 9.391 1 98.69 186 ILE B O 1
ATOM 3525 N N . LYS B 1 187 ? -11.734 1.004 9.703 1 98.56 187 LYS B N 1
ATOM 3526 C CA . LYS B 1 187 ? -12.586 0.879 10.883 1 98.56 187 LYS B CA 1
ATOM 3527 C C . LYS B 1 187 ? -12.117 1.804 12 1 98.56 187 LYS B C 1
ATOM 3529 O O . LYS B 1 187 ? -12.93 2.365 12.734 1 98.56 187 LYS B O 1
ATOM 3534 N N . ALA B 1 188 ? -10.805 1.939 12.203 1 98.75 188 ALA B N 1
ATOM 3535 C CA . ALA B 1 188 ? -10.273 2.896 13.172 1 98.75 188 ALA B CA 1
ATOM 3536 C C . ALA B 1 188 ? -10.703 4.32 12.828 1 98.75 188 ALA B C 1
ATOM 3538 O O . ALA B 1 188 ? -11.086 5.094 13.711 1 98.75 188 ALA B O 1
ATOM 3539 N N . GLY B 1 189 ? -10.594 4.688 11.516 1 98.75 189 GLY B N 1
ATOM 3540 C CA . GLY B 1 189 ? -11.062 5.992 11.078 1 98.75 189 GLY B CA 1
ATOM 3541 C C . GLY B 1 189 ? -12.516 6.246 11.422 1 98.75 189 GLY B C 1
ATOM 3542 O O . GLY B 1 189 ? -12.859 7.309 11.945 1 98.75 189 GLY B O 1
ATOM 3543 N N . ILE B 1 190 ? -13.352 5.254 11.156 1 98.62 190 ILE B N 1
ATOM 3544 C CA . ILE B 1 190 ? -14.781 5.352 11.438 1 98.62 190 ILE B CA 1
ATOM 3545 C C . ILE B 1 190 ? -14.992 5.531 12.945 1 98.62 190 ILE B C 1
ATOM 3547 O O . ILE B 1 190 ? -15.805 6.359 13.367 1 98.62 190 ILE B O 1
ATOM 3551 N N . GLU B 1 191 ? -14.273 4.801 13.727 1 98.38 191 GLU B N 1
ATOM 3552 C CA . GLU B 1 191 ? -14.398 4.883 15.18 1 98.38 191 GLU B CA 1
ATOM 3553 C C . GLU B 1 191 ? -14 6.266 15.688 1 98.38 191 GLU B C 1
ATOM 3555 O O . GLU B 1 191 ? -14.531 6.738 16.688 1 98.38 191 GLU B O 1
ATOM 3560 N N . MET B 1 192 ? -13.125 6.914 15.031 1 98.19 192 MET B N 1
ATOM 3561 C CA . MET B 1 192 ? -12.656 8.234 15.438 1 98.19 192 MET B CA 1
ATOM 3562 C C . MET B 1 192 ? -13.586 9.328 14.914 1 98.19 192 MET B C 1
ATOM 3564 O O . MET B 1 192 ? -13.297 10.516 15.055 1 98.19 192 MET B O 1
ATOM 3568 N N . GLY B 1 193 ? -14.625 8.953 14.164 1 98.06 193 GLY B N 1
ATOM 3569 C CA . GLY B 1 193 ? -15.664 9.891 13.758 1 98.06 193 GLY B CA 1
ATOM 3570 C C . GLY B 1 193 ? -15.555 10.297 12.297 1 98.06 193 GLY B C 1
ATOM 3571 O O . GLY B 1 193 ? -16.344 11.102 11.812 1 98.06 193 GLY B O 1
ATOM 3572 N N . ILE B 1 194 ? -14.633 9.766 11.578 1 98.25 194 ILE B N 1
ATOM 3573 C CA . ILE B 1 194 ? -14.492 10.07 10.156 1 98.25 194 ILE B CA 1
ATOM 3574 C C . ILE B 1 194 ? -15.438 9.195 9.344 1 98.25 194 ILE B C 1
ATOM 3576 O O . ILE B 1 194 ? -15.523 7.984 9.562 1 98.25 194 ILE B O 1
ATOM 3580 N N . GLU B 1 195 ? -16.094 9.812 8.445 1 98.06 195 GLU B N 1
ATOM 3581 C CA . GLU B 1 195 ? -17.016 9.062 7.594 1 98.06 195 GLU B CA 1
ATOM 3582 C C . GLU B 1 195 ? -16.281 7.949 6.848 1 98.06 195 GLU B C 1
ATOM 3584 O O . GLU B 1 195 ? -15.117 8.094 6.492 1 98.06 195 GLU B O 1
ATOM 3589 N N . GLU B 1 196 ? -17.062 6.875 6.547 1 97.88 196 GLU B N 1
ATOM 3590 C CA . GLU B 1 196 ? -16.484 5.676 5.957 1 97.88 196 GLU B CA 1
ATOM 3591 C C . GLU B 1 196 ? -15.797 5.988 4.629 1 97.88 196 GLU B C 1
ATOM 3593 O O . GLU B 1 196 ? -14.664 5.57 4.395 1 97.88 196 GLU B O 1
ATOM 3598 N N . ASN B 1 197 ? -16.453 6.723 3.775 1 97.12 197 ASN B N 1
ATOM 3599 C CA . ASN B 1 197 ? -15.891 7.039 2.467 1 97.12 197 ASN B CA 1
ATOM 3600 C C . ASN B 1 197 ? -14.617 7.867 2.588 1 97.12 197 ASN B C 1
ATOM 3602 O O . ASN B 1 197 ? -13.664 7.656 1.836 1 97.12 197 ASN B O 1
ATOM 3606 N N . LEU B 1 198 ? -14.578 8.797 3.529 1 97.81 198 LEU B N 1
ATOM 3607 C CA . LEU B 1 198 ? -13.383 9.609 3.768 1 97.81 198 LEU B CA 1
ATOM 3608 C C . LEU B 1 198 ? -12.266 8.773 4.375 1 97.81 198 LEU B C 1
ATOM 3610 O O . LEU B 1 198 ? -11.102 8.93 4.016 1 97.81 198 LEU B O 1
ATOM 3614 N N . SER B 1 199 ? -12.672 7.883 5.309 1 98.56 199 SER B N 1
ATOM 3615 C CA . SER B 1 199 ? -11.688 6.984 5.887 1 98.56 199 SER B CA 1
ATOM 3616 C C . SER B 1 199 ? -11.008 6.145 4.812 1 98.56 199 SER B C 1
ATOM 3618 O O . SER B 1 199 ? -9.781 5.992 4.816 1 98.56 199 SER B O 1
ATOM 3620 N N . GLN B 1 200 ? -11.836 5.605 3.883 1 98 200 GLN B N 1
ATOM 3621 C CA . GLN B 1 200 ? -11.297 4.828 2.771 1 98 200 GLN B CA 1
ATOM 3622 C C . GLN B 1 200 ? -10.328 5.656 1.937 1 98 200 GLN B C 1
ATOM 3624 O O . GLN B 1 200 ? -9.234 5.195 1.602 1 98 200 GLN B O 1
ATOM 3629 N N . LEU B 1 201 ? -10.711 6.867 1.643 1 97.94 201 LEU B N 1
ATOM 3630 C CA . LEU B 1 201 ? -9.891 7.758 0.831 1 97.94 201 LEU B CA 1
ATOM 3631 C C . LEU B 1 201 ? -8.555 8.031 1.51 1 97.94 201 LEU B C 1
ATOM 3633 O O . LEU B 1 201 ? -7.496 7.898 0.888 1 97.94 201 LEU B O 1
ATOM 3637 N N . PHE B 1 202 ? -8.586 8.375 2.814 1 98.69 202 PHE B N 1
ATOM 3638 C CA . PHE B 1 202 ? -7.375 8.688 3.566 1 98.69 202 PHE B CA 1
ATOM 3639 C C . PHE B 1 202 ? -6.441 7.484 3.619 1 98.69 202 PHE B C 1
ATOM 3641 O O . PHE B 1 202 ? -5.234 7.617 3.406 1 98.69 202 PHE B O 1
ATOM 3648 N N . VAL B 1 203 ? -6.996 6.32 3.83 1 98.75 203 VAL B N 1
ATOM 3649 C CA . VAL B 1 203 ? -6.18 5.125 4.012 1 98.75 203 VAL B CA 1
ATOM 3650 C C . VAL B 1 203 ? -5.582 4.699 2.672 1 98.75 203 VAL B C 1
ATOM 3652 O O . VAL B 1 203 ? -4.383 4.414 2.582 1 98.75 203 VAL B O 1
ATOM 3655 N N . LYS B 1 204 ? -6.395 4.684 1.62 1 98.06 204 LYS B N 1
ATOM 3656 C CA . LYS B 1 204 ? -5.938 4.242 0.306 1 98.06 204 LYS B CA 1
ATOM 3657 C C . LYS B 1 204 ? -4.855 5.172 -0.239 1 98.06 204 LYS B C 1
ATOM 3659 O O . LYS B 1 204 ? -3.826 4.707 -0.736 1 98.06 204 LYS B O 1
ATOM 3664 N N . GLN B 1 205 ? -5.047 6.461 -0.094 1 98.12 205 GLN B N 1
ATOM 3665 C CA . GLN B 1 205 ? -4.051 7.414 -0.577 1 98.12 205 GLN B CA 1
ATOM 3666 C C . GLN B 1 205 ? -2.762 7.32 0.233 1 98.12 205 GLN B C 1
ATOM 3668 O O . GLN B 1 205 ? -1.669 7.496 -0.308 1 98.12 205 GLN B O 1
ATOM 3673 N N . THR B 1 206 ? -2.93 7.113 1.518 1 98.62 206 THR B N 1
ATOM 3674 C CA . THR B 1 206 ? -1.762 6.941 2.375 1 98.62 206 THR B CA 1
ATOM 3675 C C . THR B 1 206 ? -0.951 5.723 1.949 1 98.62 206 THR B C 1
ATOM 3677 O O . THR B 1 206 ? 0.28 5.773 1.902 1 98.62 206 THR B O 1
ATOM 3680 N N . MET B 1 207 ? -1.639 4.629 1.645 1 98.56 207 MET B N 1
ATOM 3681 C CA . MET B 1 207 ? -0.977 3.418 1.17 1 98.56 207 MET B CA 1
ATOM 3682 C C . MET B 1 207 ? -0.184 3.693 -0.103 1 98.56 207 MET B C 1
ATOM 3684 O O . MET B 1 207 ? 0.99 3.33 -0.199 1 98.56 207 MET B O 1
ATOM 3688 N N . LEU B 1 208 ? -0.822 4.285 -1.053 1 98.06 208 LEU B N 1
ATOM 3689 C CA . LEU B 1 208 ? -0.172 4.613 -2.316 1 98.06 208 LEU B CA 1
ATOM 3690 C C . LEU B 1 208 ? 1.028 5.523 -2.092 1 98.06 208 LEU B C 1
ATOM 3692 O O . LEU B 1 208 ? 2.098 5.305 -2.668 1 98.06 208 LEU B O 1
ATOM 3696 N N . GLY B 1 209 ? 0.858 6.555 -1.315 1 98 209 GLY B N 1
ATOM 3697 C CA . GLY B 1 209 ? 1.946 7.469 -1 1 98 209 GLY B CA 1
ATOM 3698 C C . GLY B 1 209 ? 3.119 6.785 -0.321 1 98 209 GLY B C 1
ATOM 3699 O O . GLY B 1 209 ? 4.277 7.055 -0.649 1 98 209 GLY B O 1
ATOM 3700 N N . ALA B 1 210 ? 2.795 5.941 0.673 1 98.12 210 ALA B N 1
ATOM 3701 C CA . ALA B 1 210 ? 3.844 5.191 1.363 1 98.12 210 ALA B CA 1
ATOM 3702 C C . ALA B 1 210 ? 4.645 4.34 0.384 1 98.12 210 ALA B C 1
ATOM 3704 O O . ALA B 1 210 ? 5.875 4.297 0.452 1 98.12 210 ALA B O 1
ATOM 3705 N N . TYR B 1 211 ? 3.971 3.678 -0.534 1 98.44 211 TYR B N 1
ATOM 3706 C CA . TYR B 1 211 ? 4.645 2.883 -1.555 1 98.44 211 TYR B CA 1
ATOM 3707 C C . TYR B 1 211 ? 5.641 3.732 -2.338 1 98.44 211 TYR B C 1
ATOM 3709 O O . TYR B 1 211 ? 6.785 3.324 -2.547 1 98.44 211 TYR B O 1
ATOM 3717 N N . HIS B 1 212 ? 5.207 4.859 -2.789 1 97.06 212 HIS B N 1
ATOM 3718 C CA . HIS B 1 212 ? 6.051 5.707 -3.621 1 97.06 212 HIS B CA 1
ATOM 3719 C C . HIS B 1 212 ? 7.254 6.227 -2.84 1 97.06 212 HIS B C 1
ATOM 3721 O O . HIS B 1 212 ? 8.344 6.367 -3.396 1 97.06 212 HIS B O 1
ATOM 3727 N N . LEU B 1 213 ? 7.082 6.547 -1.568 1 95.94 213 LEU B N 1
ATOM 3728 C CA . LEU B 1 213 ? 8.211 6.996 -0.768 1 95.94 213 LEU B CA 1
ATOM 3729 C C . LEU B 1 213 ? 9.242 5.883 -0.607 1 95.94 213 LEU B C 1
ATOM 3731 O O . LEU B 1 213 ? 10.445 6.125 -0.707 1 95.94 213 LEU B O 1
ATOM 3735 N N . ILE B 1 214 ? 8.75 4.66 -0.377 1 96.75 214 ILE B N 1
ATOM 3736 C CA . ILE B 1 214 ? 9.648 3.521 -0.245 1 96.75 214 ILE B CA 1
ATOM 3737 C C . ILE B 1 214 ? 10.445 3.338 -1.538 1 96.75 214 ILE B C 1
ATOM 3739 O O . ILE B 1 214 ? 11.648 3.07 -1.504 1 96.75 214 ILE B O 1
ATOM 3743 N N . ASN B 1 215 ? 9.781 3.486 -2.656 1 94.94 215 ASN B N 1
ATOM 3744 C CA . ASN B 1 215 ? 10.367 3.158 -3.951 1 94.94 215 ASN B CA 1
ATOM 3745 C C . ASN B 1 215 ? 11.242 4.293 -4.477 1 94.94 215 ASN B C 1
ATOM 3747 O O . ASN B 1 215 ? 12.055 4.09 -5.375 1 94.94 215 ASN B O 1
ATOM 3751 N N . ASN B 1 216 ? 11.078 5.531 -3.986 1 91.88 216 ASN B N 1
ATOM 3752 C CA . ASN B 1 216 ? 11.812 6.68 -4.504 1 91.88 216 ASN B CA 1
ATOM 3753 C C . ASN B 1 216 ? 12.812 7.211 -3.48 1 91.88 216 ASN B C 1
ATOM 3755 O O . ASN B 1 216 ? 13.336 8.32 -3.631 1 91.88 216 ASN B O 1
ATOM 3759 N N . SER B 1 217 ? 13 6.531 -2.496 1 88.75 217 SER B N 1
ATOM 3760 C CA . SER B 1 217 ? 13.922 6.977 -1.458 1 88.75 217 SER B CA 1
ATOM 3761 C C . SER B 1 217 ? 15.07 5.996 -1.281 1 88.75 217 SER B C 1
ATOM 3763 O O . SER B 1 217 ? 14.898 4.789 -1.477 1 88.75 217 SER B O 1
ATOM 3765 N N . ASP B 1 218 ? 16.234 6.543 -0.947 1 91.31 218 ASP B N 1
ATOM 3766 C CA . ASP B 1 218 ? 17.375 5.699 -0.628 1 91.31 218 ASP B CA 1
ATOM 3767 C C . ASP B 1 218 ? 17.391 5.332 0.854 1 91.31 218 ASP B C 1
ATOM 3769 O O . ASP B 1 218 ? 18.25 4.555 1.295 1 91.31 218 ASP B O 1
ATOM 3773 N N . LYS B 1 219 ? 16.453 5.82 1.534 1 93.38 219 LYS B N 1
ATOM 3774 C CA . LYS B 1 219 ? 16.391 5.57 2.973 1 93.38 219 LYS B CA 1
ATOM 3775 C C . LYS B 1 219 ? 15.859 4.168 3.264 1 93.38 219 LYS B C 1
ATOM 3777 O O . LYS B 1 219 ? 15.039 3.637 2.51 1 93.38 219 LYS B O 1
ATOM 3782 N N . SER B 1 220 ? 16.328 3.592 4.371 1 96.44 220 SER B N 1
ATOM 3783 C CA . SER B 1 220 ? 15.773 2.336 4.871 1 96.44 220 SER B CA 1
ATOM 3784 C C . SER B 1 220 ? 14.367 2.531 5.434 1 96.44 220 SER B C 1
ATOM 3786 O O . SER B 1 220 ? 13.953 3.662 5.695 1 96.44 220 SER B O 1
ATOM 3788 N N . LEU B 1 221 ? 13.672 1.452 5.602 1 97.06 221 LEU B N 1
ATOM 3789 C CA . LEU B 1 221 ? 12.344 1.518 6.203 1 97.06 221 LEU B CA 1
ATOM 3790 C C . LEU B 1 221 ? 12.406 2.102 7.609 1 97.06 221 LEU B C 1
ATOM 3792 O O . LEU B 1 221 ? 11.531 2.871 8.008 1 97.06 221 LEU B O 1
ATOM 3796 N N . GLU B 1 222 ? 13.398 1.717 8.344 1 96.31 222 GLU B N 1
ATOM 3797 C CA . GLU B 1 222 ? 13.602 2.25 9.688 1 96.31 222 GLU B CA 1
ATOM 3798 C C . GLU B 1 222 ? 13.781 3.766 9.656 1 96.31 222 GLU B C 1
ATOM 3800 O O . GLU B 1 222 ? 13.219 4.48 10.492 1 96.31 222 GLU B O 1
ATOM 3805 N N . GLU B 1 223 ? 14.539 4.227 8.734 1 96.12 223 GLU B N 1
ATOM 3806 C CA . GLU B 1 223 ? 14.75 5.664 8.594 1 96.12 223 GLU B CA 1
ATOM 3807 C C . GLU B 1 223 ? 13.453 6.375 8.211 1 96.12 223 GLU B C 1
ATOM 3809 O O . GLU B 1 223 ? 13.164 7.457 8.719 1 96.12 223 GLU B O 1
ATOM 3814 N N . LEU B 1 224 ? 12.695 5.785 7.324 1 96.5 224 LEU B N 1
ATOM 3815 C CA . LEU B 1 224 ? 11.422 6.359 6.91 1 96.5 224 LEU B CA 1
ATOM 3816 C C . LEU B 1 224 ? 10.461 6.449 8.094 1 96.5 224 LEU B C 1
ATOM 3818 O O . LEU B 1 224 ? 9.742 7.441 8.242 1 96.5 224 LEU B O 1
ATOM 3822 N N . ILE B 1 225 ? 10.461 5.375 8.922 1 97.06 225 ILE B N 1
ATOM 3823 C CA . ILE B 1 225 ? 9.625 5.379 10.117 1 97.06 225 ILE B CA 1
ATOM 3824 C C . ILE B 1 225 ? 10.055 6.504 11.055 1 97.06 225 ILE B C 1
ATOM 3826 O O . ILE B 1 225 ? 9.219 7.25 11.57 1 97.06 225 ILE B O 1
ATOM 3830 N N . ASN B 1 226 ? 11.328 6.672 11.195 1 94.25 226 ASN B N 1
ATOM 3831 C CA . ASN B 1 226 ? 11.867 7.707 12.078 1 94.25 226 ASN B CA 1
ATOM 3832 C C . ASN B 1 226 ? 11.531 9.102 11.562 1 94.25 226 ASN B C 1
ATOM 3834 O O . ASN B 1 226 ? 11.336 10.031 12.352 1 94.25 226 ASN B O 1
ATOM 3838 N N . ASP B 1 227 ? 11.5 9.234 10.297 1 91.38 227 ASP B N 1
ATOM 3839 C CA . ASP B 1 227 ? 11.18 10.516 9.688 1 91.38 227 ASP B CA 1
ATOM 3840 C C . ASP B 1 227 ? 9.75 10.938 10.023 1 91.38 227 ASP B C 1
ATOM 3842 O O . ASP B 1 227 ? 9.445 12.133 10.094 1 91.38 227 ASP B O 1
ATOM 3846 N N . VAL B 1 228 ? 8.898 9.984 10.227 1 92.5 228 VAL B N 1
ATOM 3847 C CA . VAL B 1 228 ? 7.492 10.266 10.477 1 92.5 228 VAL B CA 1
ATOM 3848 C C . VAL B 1 228 ? 7.23 10.305 11.984 1 92.5 228 VAL B C 1
ATOM 3850 O O . VAL B 1 228 ? 6.352 11.031 12.445 1 92.5 228 VAL B O 1
ATOM 3853 N N . ALA B 1 229 ? 8.031 9.508 12.695 1 93.19 229 ALA B N 1
ATOM 3854 C CA . ALA B 1 229 ? 7.793 9.336 14.125 1 93.19 229 ALA B CA 1
ATOM 3855 C C . ALA B 1 229 ? 8.641 10.297 14.945 1 93.19 229 ALA B C 1
ATOM 3857 O O . ALA B 1 229 ? 9.758 9.969 15.344 1 93.19 229 ALA B O 1
ATOM 3858 N N . SER B 1 230 ? 8.133 11.469 15.312 1 87.12 230 SER B N 1
ATOM 3859 C CA . SER B 1 230 ? 8.836 12.391 16.203 1 87.12 230 SER B CA 1
ATOM 3860 C C . SER B 1 230 ? 8.719 11.945 17.656 1 87.12 230 SER B C 1
ATOM 3862 O O . SER B 1 230 ? 7.734 11.32 18.047 1 87.12 230 SER B O 1
ATOM 3864 N N . LYS B 1 231 ? 9.75 12.266 18.484 1 88.81 231 LYS B N 1
ATOM 3865 C CA . LYS B 1 231 ? 9.734 11.914 19.891 1 88.81 231 LYS B CA 1
ATOM 3866 C C . LYS B 1 231 ? 8.516 12.508 20.594 1 88.81 231 LYS B C 1
ATOM 3868 O O . LYS B 1 231 ? 8.281 13.711 20.531 1 88.81 231 LYS B O 1
ATOM 3873 N N . GLY B 1 232 ? 7.754 11.594 21.219 1 90.38 232 GLY B N 1
ATOM 3874 C CA . GLY B 1 232 ? 6.578 12.031 21.953 1 90.38 232 GLY B CA 1
ATOM 3875 C C . GLY B 1 232 ? 5.395 12.344 21.062 1 90.38 232 GLY B C 1
ATOM 3876 O O . GLY B 1 232 ? 4.367 12.836 21.531 1 90.38 232 GLY B O 1
ATOM 3877 N N . GLY B 1 233 ? 5.5 11.977 19.797 1 93.62 233 GLY B N 1
ATOM 3878 C CA . GLY B 1 233 ? 4.457 12.312 18.844 1 93.62 233 GLY B CA 1
ATOM 3879 C C . GLY B 1 233 ? 3.396 11.234 18.703 1 93.62 233 GLY B C 1
ATOM 3880 O O . GLY B 1 233 ? 3.383 10.273 19.484 1 93.62 233 GLY B O 1
ATOM 3881 N N . THR B 1 234 ? 2.471 11.469 17.781 1 96.25 234 THR B N 1
ATOM 3882 C CA . THR B 1 234 ? 1.337 10.578 17.578 1 96.25 234 THR B CA 1
ATOM 3883 C C . THR B 1 234 ? 1.799 9.25 16.984 1 96.25 234 THR B C 1
ATOM 3885 O O . THR B 1 234 ? 1.354 8.188 17.422 1 96.25 234 THR B O 1
ATOM 3888 N N . THR B 1 235 ? 2.688 9.312 16.031 1 97.38 235 THR B N 1
ATOM 3889 C CA . THR B 1 235 ? 3.176 8.109 15.375 1 97.38 235 THR B CA 1
ATOM 3890 C C . THR B 1 235 ? 3.883 7.195 16.375 1 97.38 235 THR B C 1
ATOM 3892 O O . THR B 1 235 ? 3.664 5.98 16.359 1 97.38 235 THR B O 1
ATOM 3895 N N . GLU B 1 236 ? 4.73 7.809 17.188 1 96.88 236 GLU B N 1
ATOM 3896 C CA . GLU B 1 236 ? 5.434 7.027 18.203 1 96.88 236 GLU B CA 1
ATOM 3897 C C . GLU B 1 236 ? 4.453 6.34 19.141 1 96.88 236 GLU B C 1
ATOM 3899 O O . GLU B 1 236 ? 4.676 5.203 19.562 1 96.88 236 GLU B O 1
ATOM 3904 N N . ALA B 1 237 ? 3.418 7.055 19.5 1 97.62 237 ALA B N 1
ATOM 3905 C CA . ALA B 1 237 ? 2.408 6.484 20.391 1 97.62 237 ALA B CA 1
ATOM 3906 C C . ALA B 1 237 ? 1.792 5.227 19.781 1 97.62 237 ALA B C 1
ATOM 3908 O O . ALA B 1 237 ? 1.622 4.215 20.469 1 97.62 237 ALA B O 1
ATOM 3909 N N . ALA B 1 238 ? 1.467 5.242 18.547 1 98.62 238 ALA B N 1
ATOM 3910 C CA . ALA B 1 238 ? 0.891 4.09 17.859 1 98.62 238 ALA B CA 1
ATOM 3911 C C . ALA B 1 238 ? 1.898 2.947 17.766 1 98.62 238 ALA B C 1
ATOM 3913 O O . ALA B 1 238 ? 1.571 1.797 18.062 1 98.62 238 ALA B O 1
ATOM 3914 N N . LEU B 1 239 ? 3.139 3.275 17.359 1 98.5 239 LEU B N 1
ATOM 3915 C CA . LEU B 1 239 ? 4.164 2.256 17.156 1 98.5 239 LEU B CA 1
ATOM 3916 C C . LEU B 1 239 ? 4.5 1.563 18.484 1 98.5 239 LEU B C 1
ATOM 3918 O O . LEU B 1 239 ? 4.797 0.367 18.5 1 98.5 239 LEU B O 1
ATOM 3922 N N . LYS B 1 240 ? 4.508 2.373 19.547 1 98 240 LYS B N 1
ATOM 3923 C CA . LYS B 1 240 ? 4.73 1.786 20.859 1 98 240 LYS B CA 1
ATOM 3924 C C . LYS B 1 240 ? 3.68 0.728 21.188 1 98 240 LYS B C 1
ATOM 3926 O O . LYS B 1 240 ? 4.004 -0.34 21.703 1 98 240 LYS B O 1
ATOM 3931 N N . MET B 1 241 ? 2.451 1.035 20.859 1 98.19 241 MET B N 1
ATOM 3932 C CA . MET B 1 241 ? 1.373 0.071 21.062 1 98.19 241 MET B CA 1
ATOM 3933 C C . MET B 1 241 ? 1.589 -1.171 20.203 1 98.19 241 MET B C 1
ATOM 3935 O O . MET B 1 241 ? 1.358 -2.293 20.656 1 98.19 241 MET B O 1
ATOM 3939 N N . PHE B 1 242 ? 2.027 -1.011 18.938 1 98.5 242 PHE B N 1
ATOM 3940 C CA . PHE B 1 242 ? 2.32 -2.137 18.062 1 98.5 242 PHE B CA 1
ATOM 3941 C C . PHE B 1 242 ? 3.4 -3.027 18.656 1 98.5 242 PHE B C 1
ATOM 3943 O O . PHE B 1 242 ? 3.256 -4.25 18.688 1 98.5 242 PHE B O 1
ATOM 3950 N N . GLU B 1 243 ? 4.457 -2.387 19.141 1 97.81 243 GLU B N 1
ATOM 3951 C CA . GLU B 1 243 ? 5.605 -3.109 19.688 1 97.81 243 GLU B CA 1
ATOM 3952 C C . GLU B 1 243 ? 5.234 -3.85 20.969 1 97.81 243 GLU B C 1
ATOM 3954 O O . GLU B 1 243 ? 5.594 -5.016 21.156 1 97.81 243 GLU B O 1
ATOM 3959 N N . GLU B 1 244 ? 4.516 -3.168 21.812 1 97.94 244 GLU B N 1
ATOM 3960 C CA . GLU B 1 244 ? 4.125 -3.74 23.094 1 97.94 244 GLU B CA 1
ATOM 3961 C C . GLU B 1 244 ? 3.213 -4.949 22.906 1 97.94 244 GLU B C 1
ATOM 3963 O O . GLU B 1 244 ? 3.16 -5.836 23.766 1 97.94 244 GLU B O 1
ATOM 3968 N N . ASN B 1 245 ? 2.537 -5.023 21.781 1 97.94 245 ASN B N 1
ATOM 3969 C CA . ASN B 1 245 ? 1.62 -6.125 21.516 1 97.94 245 ASN B CA 1
ATOM 3970 C C . ASN B 1 245 ? 2.162 -7.066 20.453 1 97.94 245 ASN B C 1
ATOM 3972 O O . ASN B 1 245 ? 1.411 -7.852 19.875 1 97.94 245 ASN B O 1
ATOM 3976 N N . ALA B 1 246 ? 3.451 -6.953 20.109 1 97.62 246 ALA B N 1
ATOM 3977 C CA . ALA B 1 246 ? 4.199 -7.852 19.25 1 97.62 246 ALA B CA 1
ATOM 3978 C C . ALA B 1 246 ? 3.529 -7.973 17.875 1 97.62 246 ALA B C 1
ATOM 3980 O O . ALA B 1 246 ? 3.393 -9.078 17.344 1 97.62 246 ALA B O 1
ATOM 3981 N N . LEU B 1 247 ? 3.094 -6.875 17.359 1 98.25 247 LEU B N 1
ATOM 3982 C CA . LEU B 1 247 ? 2.375 -6.871 16.094 1 98.25 247 LEU B CA 1
ATOM 3983 C C . LEU B 1 247 ? 3.23 -7.473 14.977 1 98.25 247 LEU B C 1
ATOM 3985 O O . LEU B 1 247 ? 2.736 -8.258 14.164 1 98.25 247 LEU B O 1
ATOM 3989 N N . LYS B 1 248 ? 4.535 -7.148 14.891 1 97.75 248 LYS B N 1
ATOM 3990 C CA . LYS B 1 248 ? 5.426 -7.691 13.875 1 97.75 248 LYS B CA 1
ATOM 3991 C C . LYS B 1 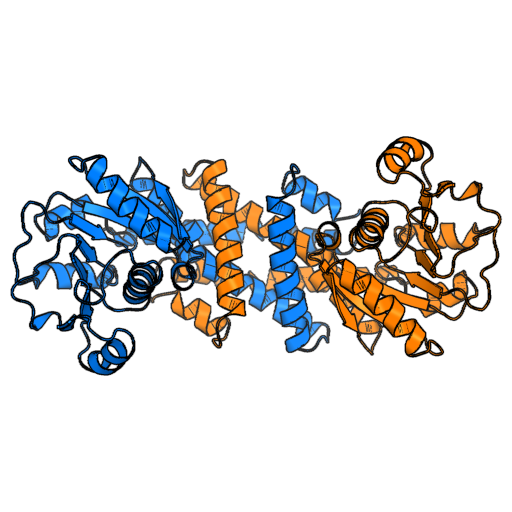248 ? 5.5 -9.211 13.961 1 97.75 248 LYS B C 1
ATOM 3993 O O . LYS B 1 248 ? 5.469 -9.906 12.938 1 97.75 248 LYS B O 1
ATOM 3998 N N . GLU B 1 249 ? 5.602 -9.648 15.117 1 98.06 249 GLU B N 1
ATOM 3999 C CA . GLU B 1 249 ? 5.734 -11.086 15.328 1 98.06 249 GLU B CA 1
ATOM 4000 C C . GLU B 1 249 ? 4.469 -11.828 14.898 1 98.06 249 GLU B C 1
ATOM 4002 O O . GLU B 1 249 ? 4.543 -12.914 14.328 1 98.06 249 GLU B O 1
ATOM 4007 N N . ILE B 1 250 ? 3.334 -11.266 15.234 1 98.44 250 ILE B N 1
ATOM 4008 C CA . ILE B 1 250 ? 2.062 -11.875 14.852 1 98.44 250 ILE B CA 1
ATOM 4009 C C . ILE B 1 250 ? 1.969 -11.953 13.328 1 98.44 250 ILE B C 1
ATOM 4011 O O . ILE B 1 250 ? 1.582 -12.984 12.781 1 98.44 250 ILE B O 1
ATOM 4015 N N . LEU B 1 251 ? 2.342 -10.867 12.68 1 98.62 251 LEU B N 1
ATOM 4016 C CA . LEU B 1 251 ? 2.33 -10.828 11.219 1 98.62 251 LEU B CA 1
ATOM 4017 C C . LEU B 1 251 ? 3.266 -11.891 10.641 1 98.62 251 LEU B C 1
ATOM 4019 O O . LEU B 1 251 ? 2.873 -12.656 9.766 1 98.62 251 LEU B O 1
ATOM 4023 N N . LYS B 1 252 ? 4.484 -11.93 11.133 1 98.5 252 LYS B N 1
ATOM 4024 C CA . LYS B 1 252 ? 5.477 -12.891 10.656 1 98.5 252 LYS B CA 1
ATOM 4025 C C . LYS B 1 252 ? 5 -14.32 10.867 1 98.5 252 LYS B C 1
ATOM 4027 O O . LYS B 1 252 ? 5.09 -15.156 9.961 1 98.5 252 LYS B O 1
ATOM 4032 N N . LYS B 1 253 ? 4.441 -14.578 12.039 1 98.31 253 LYS B N 1
ATOM 4033 C CA . LYS B 1 253 ? 3.961 -15.922 12.352 1 98.31 253 LYS B CA 1
ATOM 4034 C C . LYS B 1 253 ? 2.846 -16.344 11.391 1 98.31 253 LYS B C 1
ATOM 4036 O O . LYS B 1 253 ? 2.785 -17.5 10.977 1 98.31 253 LYS B O 1
ATOM 4041 N N . GLY B 1 254 ? 1.929 -15.422 11.141 1 98.69 254 GLY B N 1
ATOM 4042 C CA . GLY B 1 254 ? 0.883 -15.719 10.172 1 98.69 254 GLY B CA 1
ATOM 4043 C C . GLY B 1 254 ? 1.422 -16.062 8.797 1 98.69 254 GLY B C 1
ATOM 4044 O O . GLY B 1 254 ? 0.989 -17.047 8.188 1 98.69 254 GLY B O 1
ATOM 4045 N N . ILE B 1 255 ? 2.395 -15.305 8.32 1 98.81 255 ILE B N 1
ATOM 4046 C CA . ILE B 1 255 ? 2.982 -15.531 7.004 1 98.81 255 ILE B CA 1
ATOM 4047 C C . ILE B 1 255 ? 3.719 -16.875 6.992 1 98.81 255 ILE B C 1
ATOM 4049 O O . ILE B 1 255 ? 3.637 -17.625 6.02 1 98.81 255 ILE B O 1
ATOM 4053 N N . LEU B 1 256 ? 4.406 -17.172 8.086 1 98.69 256 LEU B N 1
ATOM 4054 C CA . LEU B 1 256 ? 5.105 -18.453 8.188 1 98.69 256 LEU B CA 1
ATOM 4055 C C . LEU B 1 256 ? 4.113 -19.609 8.203 1 98.69 256 LEU B C 1
ATOM 4057 O O . LEU B 1 256 ? 4.402 -20.688 7.672 1 98.69 256 LEU B O 1
ATOM 4061 N N . LYS B 1 257 ? 2.939 -19.438 8.82 1 98.5 257 LYS B N 1
ATOM 4062 C CA . LYS B 1 257 ? 1.904 -20.469 8.797 1 98.5 257 LYS B CA 1
ATOM 4063 C C . LYS B 1 257 ? 1.4 -20.719 7.383 1 98.5 257 LYS B C 1
ATOM 4065 O O . LYS B 1 257 ? 1.063 -21.844 7.023 1 98.5 257 LYS B O 1
ATOM 4070 N N . ALA B 1 258 ? 1.256 -19.625 6.633 1 98.38 258 ALA B N 1
ATOM 4071 C CA . ALA B 1 258 ? 0.887 -19.766 5.227 1 98.38 258 ALA B CA 1
ATOM 4072 C C . ALA B 1 258 ? 1.925 -20.594 4.469 1 98.38 258 ALA B C 1
ATOM 4074 O O . ALA B 1 258 ? 1.573 -21.422 3.627 1 98.38 258 ALA B O 1
ATOM 4075 N N . GLU B 1 259 ? 3.193 -20.312 4.695 1 98.19 259 GLU B N 1
ATOM 4076 C CA . GLU B 1 259 ? 4.254 -21.094 4.062 1 98.19 259 GLU B CA 1
ATOM 4077 C C . GLU B 1 259 ? 4.164 -22.562 4.449 1 98.19 259 GLU B C 1
ATOM 4079 O O . GLU B 1 259 ? 4.305 -23.438 3.598 1 98.19 259 GLU B O 1
ATOM 4084 N N . GLU B 1 260 ? 3.975 -22.859 5.738 1 97.69 260 GLU B N 1
ATOM 4085 C CA . GLU B 1 260 ? 3.812 -24.234 6.219 1 97.69 260 GLU B CA 1
ATOM 4086 C C . GLU B 1 260 ? 2.664 -24.938 5.504 1 97.69 260 GLU B C 1
ATOM 4088 O O . GLU B 1 260 ? 2.793 -26.094 5.102 1 97.69 260 GLU B O 1
ATOM 4093 N N . ARG B 1 261 ? 1.577 -24.219 5.395 1 96.88 261 ARG B N 1
ATOM 4094 C CA . ARG B 1 261 ? 0.418 -24.797 4.715 1 96.88 261 ARG B CA 1
ATOM 4095 C C . ARG B 1 261 ? 0.733 -25.094 3.252 1 96.88 261 ARG B C 1
ATOM 4097 O O . ARG B 1 261 ? 0.281 -26.094 2.707 1 96.88 261 ARG B O 1
ATOM 4104 N N . ALA B 1 262 ? 1.458 -24.172 2.598 1 95.56 262 ALA B N 1
ATOM 4105 C CA . ALA B 1 262 ? 1.867 -24.391 1.213 1 95.56 262 ALA B CA 1
ATOM 4106 C C . ALA B 1 262 ? 2.668 -25.688 1.082 1 95.56 262 ALA B C 1
ATOM 4108 O O . ALA B 1 262 ? 2.475 -26.453 0.135 1 95.56 262 ALA B O 1
ATOM 4109 N N . LYS B 1 263 ? 3.545 -25.938 2.025 1 95.5 263 LYS B N 1
ATOM 4110 C CA . LYS B 1 263 ? 4.348 -27.156 2.037 1 95.5 263 LYS B CA 1
ATOM 4111 C C . LYS B 1 263 ? 3.471 -28.406 2.219 1 95.5 263 LYS B C 1
ATOM 4113 O O . LYS B 1 263 ? 3.734 -29.453 1.625 1 95.5 263 LYS B O 1
ATOM 4118 N N . GLU B 1 264 ? 2.432 -28.25 2.977 1 94.38 264 GLU B N 1
ATOM 4119 C CA . GLU B 1 264 ? 1.529 -29.359 3.252 1 94.38 264 GLU B CA 1
ATOM 4120 C C . GLU B 1 264 ? 0.701 -29.719 2.021 1 94.38 264 GLU B C 1
ATOM 4122 O O . GLU B 1 264 ? 0.253 -30.859 1.877 1 94.38 264 GLU B O 1
ATOM 4127 N N . LEU B 1 265 ? 0.39 -28.75 1.236 1 90.12 265 LEU B N 1
ATOM 4128 C CA . LEU B 1 265 ? -0.417 -28.984 0.042 1 90.12 265 LEU B CA 1
ATOM 4129 C C . LEU B 1 265 ? 0.301 -29.906 -0.93 1 90.12 265 LEU B C 1
ATOM 4131 O O . LEU B 1 265 ? -0.334 -30.531 -1.788 1 90.12 265 LEU B O 1
ATOM 4135 N N . ASN B 1 266 ? 1.689 -29.938 -1.063 1 82.12 266 ASN B N 1
ATOM 4136 C CA . ASN B 1 266 ? 2.482 -30.797 -1.925 1 82.12 266 ASN B CA 1
ATOM 4137 C C . ASN B 1 266 ? 2.314 -32.281 -1.545 1 82.12 266 ASN B C 1
ATOM 4139 O O . ASN B 1 266 ? 2.574 -33.156 -2.357 1 82.12 266 ASN B O 1
ATOM 4143 N N . GLY B 1 267 ? 2.059 -32.656 -0.193 1 66 267 GLY B N 1
ATOM 4144 C CA . GLY B 1 267 ? 2.021 -34.031 0.254 1 66 267 GLY B CA 1
ATOM 4145 C C . GLY B 1 267 ? 0.779 -34.781 -0.202 1 66 267 GLY B C 1
ATOM 4146 O O . GLY B 1 267 ? -0.177 -34.156 -0.68 1 66 267 GLY B O 1
#

Solvent-accessible surface area (backbone atoms only — not comparable to full-atom values): 26810 Å² total; per-residue (Å²): 112,30,38,30,32,45,23,58,43,73,67,32,43,22,52,50,49,32,36,48,73,69,60,71,33,54,50,76,31,32,34,40,23,26,87,52,73,85,48,48,65,62,49,46,70,74,38,64,69,35,46,74,44,44,60,88,72,46,60,67,70,91,37,50,32,39,34,39,34,47,57,56,88,48,43,66,60,49,48,72,64,56,68,42,75,81,55,90,83,35,36,35,38,32,52,34,66,33,60,48,62,67,57,51,25,59,60,63,70,45,71,48,37,32,42,31,40,53,20,72,29,24,65,75,38,37,15,47,26,46,29,35,68,41,78,88,62,48,69,70,59,49,52,55,51,49,53,57,47,43,49,24,14,50,62,43,84,38,91,55,67,77,46,50,29,37,43,36,22,49,29,35,28,27,36,38,53,53,41,54,52,51,52,28,52,31,52,38,28,38,72,54,69,37,52,63,72,56,20,45,50,43,47,52,41,28,51,54,14,38,52,50,48,60,73,72,41,93,63,51,58,69,54,54,31,51,74,62,33,46,90,90,32,30,35,39,42,16,50,49,44,32,59,76,65,41,46,53,56,48,52,28,51,11,39,51,41,6,22,53,42,23,56,55,58,49,105,114,29,38,28,30,46,22,59,44,73,67,32,43,23,52,50,50,32,37,48,74,69,61,70,36,54,49,74,31,32,34,40,22,24,89,52,76,83,48,47,65,61,48,46,70,75,38,64,69,35,45,74,45,44,63,86,72,45,59,68,70,90,38,48,32,39,33,39,35,46,56,53,88,50,41,66,60,49,48,71,64,56,65,44,76,81,55,90,82,35,35,35,38,33,52,31,65,35,62,46,61,67,58,52,25,60,59,63,70,46,70,48,33,32,43,31,41,53,21,72,28,24,66,75,39,37,15,47,26,45,29,34,68,42,78,88,62,48,68,70,60,49,52,53,50,47,52,56,48,42,50,24,15,50,62,44,84,38,90,56,66,76,48,50,29,37,42,37,22,51,29,35,29,26,37,38,54,52,40,52,51,49,52,28,51,30,51,39,30,37,73,55,68,38,54,62,73,57,19,44,51,43,47,54,41,27,51,54,14,36,52,51,49,60,74,74,42,92,62,52,58,68,54,53,31,50,72,62,32,45,92,90,32,31,36,40,44,16,49,49,44,32,58,76,63,43,45,52,57,48,53,27,52,12,38,51,40,7,22,53,42,23,56,54,57,48,105

Organism: NCBI:txid2305228

Foldseek 3Di:
DAEEEAAPDLVSVLLVVLCVVVPVDDLCRYEYEHQDPVCQVVSCVVRPNHHYYYQLPDQEDPGQEYEYDDELVCVLVSLVPRNYADDQRRAYEYQYFQADQVNVCVSRVHQWYKYKHWANQLSVLAIEMEIETGPPQDPVNVVSVLVSVNSSHHYDYDHDRLCVLLVCLCRRCVVVVVVVVLVVQLVVCVVVPHDSVVSNVVSVVVVVVVVVCVVPDPDDPVVVLPVVDDVVDPSVVVVVVCVVVVVVVVVVVSSVVSSVVSNVSND/DAEEEAACDLVSVLLVVLCVVVVVDDLCRYEYEHQDPVCQVVSCVVRPNHHYYYQLPDQEDPGQEYEYDDELVCVLVSLVPRNYADDQRRAYEYQYFQADLVNVCVSRVHQWYKYKHWANQLSVLAIEIEIETGPPQDPVNVVSVLVSVNSSHHYDYDHDRLCVLLVCLCRRCVVVVVVVVLVVQLVVCVVVPHDSVVSNVVSVVVVVVVVVCCVPDPDDPVVVLPVVDDVVDPSVVVVVVCVVVVVVVVVVVSSVVSSVVSNVSND

InterPro domains:
  IPR000304 Pyrroline-5-carboxylate reductase-like [MF_01925] (1-265)
  IPR000304 Pyrroline-5-carboxylate reductase-like [PIRSF000193] (1-265)
  IPR000304 Pyrroline-5-carboxylate reductase-like [TIGR00112] (3-265)
  IPR008927 6-phosphogluconate dehydrogenase-like, C-terminal domain superfamily [SSF48179] (160-266)
  IPR028939 Pyrroline-5-carboxylate reductase, catalytic, N-terminal [PF03807] (2-98)
  IPR029036 Pyrroline-5-carboxylate reductase, dimerisation domain [PF14748] (161-265)
  IPR036291 NAD(P)-binding domain superfamily [SSF51735] (1-158)
  IPR053790 Pyrroline-5-carboxylate reductase-like conserved site [PS00521] (221-243)

Secondary structure (DSSP, 8-state):
--EEEE--SHHHHHHHHHHHHTTSS-GGGEEEEES-GGGHHHHHHHSTTSEEEEGGG-S----SEEEE-S-HHHHHHHHHT--SPPPTT-EEEE--SS--HHHHHHHHT-S-EEEEE--GGGGGT-EEEEEEE-TT--HHHHHHHHHHHHTTEEEEE-S-TTHHHHHIIIIISHHHHHHHHHHHHHHHHHHTT--HHHHHHHHHHHHHHHHHHHHT--S-HHHHHHHH--TTSHHHHHHHHHHHTTHHHHHHHHHHHHHHHHHHHT-/--EEEE--SHHHHHHHHHHHHTTSS-GGGEEEEES-GGGHHHHHHHSTTSEEEEGGG-S----SEEEE-S-HHHHHHHHHH--SPPPTT-EEEE--SS--HHHHHHHHT-S-EEEEE--GGGGGT-EEEEEEE-TT--HHHHHHHHHHHHTTEEEEE-S-TTHHHHHIIIIISHHHHHHHHHHHHHHHHHHTT--HHHHHHHHHHHHHHHHHHHHT--S-HHHHHHHH--TTSHHHHHHHHHHHTTHHHHHHHHHHHHHHHHHHHT-

Sequence (534 aa):
MKIAILGAGNMGLSFSKSFLKYELIKPENLHLITRNKSKISKISEEFPKSKISTFEEIEDLDANLVIIAVKPQDFSYVAKNINFPFRENQMILSIMAGIKIEKIQTLLNHPLVVRAMPNSPTLLGMGITGYTAAEGISFSQLINIERLLNSTGRSVYLEDENLLDGVTALSGSGPAYFYYIIDAMIKAGIEMGIEENLSQLFVKQTMLGAYHLINNSDKSLEELINDVASKGGTTEAALKMFEENALKEILKKGILKAEERAKELNGMKIAILGAGNMGLSFSKSFLKYELIKPENLHLITRNKSKISKISEEFPKSKISTFEEIEDLDANLVIIAVKPQDFSYVAKNINFPFRENQMILSIMAGIKIEKIQTLLNHPLVVRAMPNSPTLLGMGITGYTAAEGISFSQLINIERLLNSTGRSVYLEDENLLDGVTALSGSGPAYFYYIIDAMIKAGIEMGIEENLSQLFVKQTMLGAYHLINNSDKSLEELINDVASKGGTTEAALKMFEENALKEILKKGILKAEERAKELNG

pLDDT: mean 95.61, std 3.64, range [66.0, 98.81]